Protein AF-A0A929SC24-F1 (afdb_monomer_lite)

Radius of gyration: 31.96 Å; chains: 1; bounding box: 78×57×99 Å

Sequence (436 aa):
MQEVKKLTKKQKIQLFLYQVGQRLKEKWKLLKSKLLNFLDSHHGLFIIILIICCLESYILSSQNIFISQDHFYTLSLTLASIIGAAITIIFSFSTFVLQSTSELFSTQYLNKFLNNPKEKGVFFLLVLYLIISFSLPICSPYSDLNGREDIFNTFFRVFENQNSTLFLNSILPLLVLSFILLHSFGLIYILYKDMRMRMNPETTLKIIKDDAMKQLSIIHKKIRKTSNAQTRIFQYDSEQQKKLLEVQYKNSPKRNSEVLSNVKYLYEIGLRLLSKNEITSFNVVLNHIVEIYLKHLELRNSFFIKEPIDIFGTTTVDDQNFSTTIFEYLQSISDRLILEQRKENLLYLFKIYQNIIVYTSKIKYIEMTENHLDDHNPLLNLAVAYYSNFINKIIASTDDDLIQESIQSTLKISNFLLQKTNEHLLYKNIIKILDQ

Foldseek 3Di:
DDDDPDDDPVRVVVVVVVVVVVVVVVVVVVVVVVVVVLCLDLNVLLVVLVVVLVVVQVVCVVVLDFDDLVRLLVLLVVLLVVLVVLLVVLVVLLVVLLVLVPLQFPPVVSVVVVPDVLLVVLSVLSVVLSCCSNVVSVLQPPPPPPDDPPPNCVPPVVPDDPCSVVCRSDCVSVSVSSSSNSSSVSSSVSSVVVSVLCSDLLSVLVVLLVVLLVLLVVLLVVLVVVLVVVCVVPVPPPLVSLVSSVVSLLVPVVSLVVSVVSLVRLLSSLVSCVVVVVLVSNLSSLVSLLVSVLSNLVSCFANFAQDPQDPPRDRPRDNVCSLVSSLVSLLVVLVVCLVVVVQVNLLSSLVSLLVQLLSLLPGDYDYNDPPPPDPDRNSNVVSLVSLLVSLVVQVVSPDPVSVVSSLVSLVVSLVVCVVRDPPVPSNVSSVVSVVD

Secondary structure (DSSP, 8-state):
-----PPPHHHHHHHHHHHHHHHHHHHHHHHHHHHHHHHTSHHHHHHHHHHHHHHHHHHHHHHT----HHHHHHHHHHHHHHHHHHHHHHHHHHHHHHHHHHHHS-HHHHHHHHT-HHHHHHHHHHHHHHHHHHHHHHTSTT---TT--TTTTTT-TTS-TTSHHHHHTSSHHHHHHHHHHHHHHHHHHHHHHHHHHHHSHHHHHHHHHHHHHHHHHHHHHHHHHHHHHHHTTSTT-HHHHHHHHHHHHHT-HHHHHHHHHHHHHHHHHHHHHHHTT-HHHHHHHHHHHHHHHHHHHHHHTT-EEE----TTS----SSTTHHHHHHHHHHHHHHHHHHTT-HHHHHHHHHHHHHHHHHHTT--EEE-SSS------HHHHHHHHHHHHHHHHHHTTT-HHHHHHHHHHHHHHHHHHHTT---HHHHHHHHHHHT-

Structure (mmCIF, N/CA/C/O backbone):
data_AF-A0A929SC24-F1
#
_entry.id   AF-A0A929SC24-F1
#
loop_
_atom_site.group_PDB
_atom_site.id
_atom_site.type_symbol
_atom_site.label_atom_id
_atom_site.label_alt_id
_atom_site.label_comp_id
_atom_site.label_asym_id
_atom_site.label_entity_id
_atom_site.label_seq_id
_atom_site.pdbx_PDB_ins_code
_atom_site.Cartn_x
_atom_site.Cartn_y
_atom_site.Cartn_z
_atom_site.occupancy
_atom_site.B_iso_or_equiv
_atom_site.auth_seq_id
_atom_site.auth_comp_id
_atom_site.auth_asym_id
_atom_site.auth_atom_id
_atom_site.pdbx_PDB_model_num
ATOM 1 N N . MET A 1 1 ? 6.745 23.976 43.676 1.00 37.94 1 MET A N 1
ATOM 2 C CA . MET A 1 1 ? 7.105 24.953 42.626 1.00 37.94 1 MET A CA 1
ATOM 3 C C . MET A 1 1 ? 8.622 24.878 42.452 1.00 37.94 1 MET A C 1
ATOM 5 O O . MET A 1 1 ? 9.336 25.351 43.320 1.00 37.94 1 MET A O 1
ATOM 9 N N . GLN A 1 2 ? 9.123 24.129 41.462 1.00 35.44 2 GLN A N 1
ATOM 10 C CA . GLN A 1 2 ? 10.570 23.930 41.269 1.00 35.44 2 GLN A CA 1
ATOM 11 C C . GLN A 1 2 ? 11.163 25.119 40.502 1.00 35.44 2 GLN A C 1
ATOM 13 O O . GLN A 1 2 ? 10.713 25.429 39.399 1.00 35.44 2 GLN A O 1
ATOM 18 N N . GLU A 1 3 ? 12.158 25.785 41.089 1.00 40.00 3 GLU A N 1
ATOM 19 C CA . GLU A 1 3 ? 12.894 26.878 40.452 1.00 40.00 3 GLU A CA 1
ATOM 20 C C . GLU A 1 3 ? 13.643 26.384 39.209 1.00 40.00 3 GLU A C 1
ATOM 22 O O . GLU A 1 3 ? 14.540 25.539 39.270 1.00 40.00 3 GLU A O 1
ATOM 27 N N . VAL A 1 4 ? 13.295 26.946 38.053 1.00 45.09 4 VAL A N 1
ATOM 28 C CA . VAL A 1 4 ? 14.004 26.701 36.798 1.00 45.09 4 VAL A CA 1
ATOM 29 C C . VAL A 1 4 ? 15.366 27.400 36.868 1.00 45.09 4 VAL A C 1
ATOM 31 O O . VAL A 1 4 ? 15.464 28.615 36.689 1.00 45.09 4 VAL A O 1
ATOM 34 N N . LYS A 1 5 ? 16.437 26.634 37.122 1.00 53.81 5 LYS A N 1
ATOM 35 C CA . LYS A 1 5 ? 17.828 27.120 37.070 1.00 53.81 5 LYS A CA 1
ATOM 36 C C . LYS A 1 5 ? 18.104 27.802 35.722 1.00 53.81 5 LYS A C 1
ATOM 38 O O . LYS A 1 5 ? 18.107 27.158 34.672 1.00 53.81 5 LYS A O 1
ATOM 43 N N . LYS A 1 6 ? 18.368 29.114 35.741 1.00 60.31 6 LYS A N 1
ATOM 44 C CA . LYS A 1 6 ? 18.751 29.891 34.550 1.00 60.31 6 LYS A CA 1
ATOM 45 C C . LYS A 1 6 ? 20.124 29.431 34.038 1.00 60.31 6 LYS A C 1
ATOM 47 O O . LYS A 1 6 ? 21.126 29.547 34.734 1.00 60.31 6 LYS A O 1
ATOM 52 N N . LEU A 1 7 ? 20.164 28.944 32.796 1.00 63.56 7 LEU A N 1
ATOM 53 C CA . LEU A 1 7 ? 21.391 28.534 32.097 1.00 63.56 7 LEU A CA 1
ATOM 54 C C . LEU A 1 7 ? 22.402 29.689 31.991 1.00 63.56 7 LEU A C 1
ATOM 56 O O . LEU A 1 7 ? 22.051 30.803 31.584 1.00 63.56 7 LEU A O 1
ATOM 60 N N . THR A 1 8 ? 23.670 29.402 32.289 1.00 79.06 8 THR A N 1
ATOM 61 C CA . THR A 1 8 ? 24.786 30.358 32.161 1.00 79.06 8 THR A CA 1
ATOM 62 C C . THR A 1 8 ? 25.074 30.707 30.693 1.00 79.06 8 THR A C 1
ATOM 64 O O . THR A 1 8 ? 24.758 29.947 29.775 1.00 79.06 8 THR A O 1
ATOM 67 N N . LYS A 1 9 ? 25.711 31.862 30.436 1.00 74.75 9 LYS A N 1
ATOM 68 C CA . LYS A 1 9 ? 26.024 32.348 29.072 1.00 74.75 9 LYS A CA 1
ATOM 69 C C . LYS A 1 9 ? 26.833 31.326 28.252 1.00 74.75 9 LYS A C 1
ATOM 71 O O . LYS A 1 9 ? 26.553 31.132 27.073 1.00 74.75 9 LYS A O 1
ATOM 76 N N . LYS A 1 10 ? 27.763 30.608 28.896 1.00 78.56 10 LYS A N 1
ATOM 77 C CA . LYS A 1 10 ? 28.567 29.534 28.284 1.00 78.56 10 LYS A CA 1
ATOM 78 C C . LYS A 1 10 ? 27.710 28.328 27.875 1.00 78.56 10 LYS A C 1
ATOM 80 O O . LYS A 1 10 ? 27.843 27.843 26.755 1.00 78.56 10 LYS A O 1
ATOM 85 N N . GLN A 1 11 ? 26.776 27.906 28.732 1.00 71.94 11 GLN A N 1
ATOM 86 C CA . GLN A 1 11 ? 25.838 26.818 28.428 1.00 71.94 11 GLN A CA 1
ATOM 87 C C . GLN A 1 11 ? 24.876 27.189 27.292 1.00 71.94 11 GLN A C 1
ATOM 89 O O . GLN A 1 11 ? 24.598 26.352 26.440 1.00 71.94 11 GLN A O 1
ATOM 94 N N . LYS A 1 12 ? 24.420 28.449 27.220 1.00 72.25 12 LYS A N 1
ATOM 95 C CA . LYS A 1 12 ? 23.582 28.938 26.108 1.00 72.25 12 LYS A CA 1
ATOM 96 C C . LYS A 1 12 ? 24.307 28.882 24.761 1.00 72.25 12 LYS A C 1
ATOM 98 O O . LYS A 1 12 ? 23.711 28.458 23.776 1.00 72.25 12 LYS A O 1
ATOM 103 N N . ILE A 1 13 ? 25.587 29.263 24.720 1.00 77.44 13 ILE A N 1
ATOM 104 C CA . ILE A 1 13 ? 26.407 29.201 23.497 1.00 77.44 13 ILE A CA 1
ATOM 105 C C . ILE A 1 13 ? 26.636 27.746 23.066 1.00 77.44 13 ILE A C 1
ATOM 107 O O . ILE A 1 13 ? 26.502 27.434 21.885 1.00 77.44 13 ILE A O 1
ATOM 111 N N . GLN A 1 14 ? 26.910 26.836 24.006 1.00 75.88 14 GLN A N 1
ATOM 112 C CA . GLN A 1 14 ? 27.053 25.407 23.700 1.00 75.88 14 GLN A CA 1
ATOM 113 C C . GLN A 1 14 ? 25.749 24.788 23.178 1.00 75.88 14 GLN A C 1
ATOM 115 O O . GLN A 1 14 ? 25.778 24.062 22.187 1.00 75.88 14 GLN A O 1
ATOM 120 N N . LEU A 1 15 ? 24.604 25.122 23.782 1.00 70.50 15 LEU A N 1
ATOM 121 C CA . LEU A 1 15 ? 23.284 24.702 23.297 1.00 70.50 15 LEU A CA 1
ATOM 122 C C . LEU A 1 15 ? 22.998 25.236 21.890 1.00 70.50 15 LEU A C 1
ATOM 124 O O . LEU A 1 15 ? 22.500 24.494 21.047 1.00 70.50 15 LEU A O 1
ATOM 128 N N . PHE A 1 16 ? 23.356 26.492 21.615 1.00 77.62 16 PHE A N 1
ATOM 129 C CA . PHE A 1 16 ? 23.200 27.091 20.293 1.00 77.62 16 PHE A CA 1
ATOM 130 C C . PHE A 1 16 ? 24.064 26.384 19.238 1.00 77.62 16 PHE A C 1
ATOM 132 O O . PHE A 1 16 ? 23.549 25.990 18.194 1.00 77.62 16 PHE A O 1
ATOM 139 N N . LEU A 1 17 ? 25.349 26.147 19.522 1.00 75.50 17 LEU A N 1
ATOM 140 C CA . LEU A 1 17 ? 26.247 25.415 18.619 1.00 75.50 17 LEU A CA 1
ATOM 141 C C . LEU A 1 17 ? 25.778 23.974 18.387 1.00 75.50 17 LEU A C 1
ATOM 143 O O . LEU A 1 17 ? 25.807 23.495 17.255 1.00 75.50 17 LEU A O 1
ATOM 147 N N . TYR A 1 18 ? 25.280 23.304 19.428 1.00 78.19 18 TYR A N 1
ATOM 148 C CA . TYR A 1 18 ? 24.707 21.965 19.317 1.00 78.19 18 TYR A CA 1
ATOM 149 C C . TYR A 1 18 ? 23.450 21.946 18.433 1.00 78.19 18 TYR A C 1
ATOM 151 O O . TYR A 1 18 ? 23.338 21.111 17.537 1.00 78.19 18 TYR A O 1
ATOM 159 N N . GLN A 1 19 ? 22.534 22.902 18.618 1.00 72.06 19 GLN A N 1
ATOM 160 C CA . GLN A 1 19 ? 21.334 23.042 17.784 1.00 72.06 19 GLN A CA 1
ATOM 161 C C . GLN A 1 19 ? 21.676 23.371 16.324 1.00 72.06 19 GLN A C 1
ATOM 163 O O . GLN A 1 19 ? 21.049 22.832 15.411 1.00 72.06 19 GLN A O 1
ATOM 168 N N . VAL A 1 20 ? 22.679 24.220 16.080 1.00 78.81 20 VAL A N 1
ATOM 169 C CA . VAL A 1 20 ? 23.170 24.522 14.726 1.00 78.81 20 VAL A CA 1
ATOM 170 C C . VAL A 1 20 ? 23.798 23.282 14.086 1.00 78.81 20 VAL A C 1
ATOM 172 O O . VAL A 1 20 ? 23.469 22.959 12.945 1.00 78.81 20 VAL A O 1
ATOM 175 N N . GLY A 1 21 ? 24.628 22.541 14.825 1.00 79.69 21 GLY A N 1
ATOM 176 C CA . GLY A 1 21 ? 25.222 21.283 14.369 1.00 79.69 21 GLY A CA 1
ATOM 177 C C . GLY A 1 21 ? 24.173 20.221 14.030 1.00 79.69 21 GLY A C 1
ATOM 178 O O . GLY A 1 21 ? 24.255 19.591 12.974 1.00 79.69 21 GLY A O 1
ATOM 179 N N . GLN A 1 22 ? 23.135 20.068 14.861 1.00 75.25 22 GLN A N 1
ATOM 180 C CA . GLN A 1 22 ? 22.016 19.170 14.564 1.00 75.25 22 GLN A CA 1
ATOM 181 C C . GLN A 1 22 ? 21.246 19.603 13.312 1.00 75.25 22 GLN A C 1
ATOM 183 O O . GLN A 1 22 ? 21.038 18.782 12.421 1.00 75.25 22 GLN A O 1
ATOM 188 N N . ARG A 1 23 ? 20.907 20.893 13.178 1.00 72.69 23 ARG A N 1
ATOM 189 C CA . ARG A 1 23 ? 20.214 21.415 11.987 1.00 72.69 23 ARG A CA 1
ATOM 190 C C . ARG A 1 23 ? 21.023 21.220 10.706 1.00 72.69 23 ARG A C 1
ATOM 192 O O . ARG A 1 23 ? 20.450 20.900 9.666 1.00 72.69 23 ARG A O 1
ATOM 199 N N . LEU A 1 24 ? 22.344 21.402 10.757 1.00 78.31 24 LEU A N 1
ATOM 200 C CA . LEU A 1 24 ? 23.227 21.141 9.618 1.00 78.31 24 LEU A CA 1
ATOM 201 C C . LEU A 1 24 ? 23.268 19.650 9.271 1.00 78.31 24 LEU A C 1
ATOM 203 O O . LEU A 1 24 ? 23.153 19.301 8.098 1.00 78.31 24 LEU A O 1
ATOM 207 N N . LYS A 1 25 ? 23.351 18.767 10.272 1.00 79.62 25 LYS A N 1
ATOM 208 C CA . LYS A 1 25 ? 23.331 17.311 10.072 1.00 79.62 25 LYS A CA 1
ATOM 209 C C . LYS A 1 25 ? 22.006 16.832 9.470 1.00 79.62 25 LYS A C 1
ATOM 211 O O . LYS A 1 25 ? 22.015 16.008 8.557 1.00 79.62 25 LYS A O 1
ATOM 216 N N . GLU A 1 26 ? 20.878 17.372 9.925 1.00 76.19 26 GLU A N 1
ATOM 217 C CA . GLU A 1 26 ? 19.550 17.085 9.369 1.00 76.19 26 GLU A CA 1
ATOM 218 C C . GLU A 1 26 ? 19.409 17.590 7.931 1.00 76.19 26 GLU A C 1
ATOM 220 O O . GLU A 1 26 ? 18.982 16.834 7.055 1.00 76.19 26 GLU A O 1
ATOM 225 N N . LYS A 1 27 ? 19.837 18.830 7.651 1.00 80.31 27 LYS A N 1
ATOM 226 C CA . LYS A 1 27 ? 19.850 19.378 6.287 1.00 80.31 27 LYS A CA 1
ATOM 227 C C . LYS A 1 27 ? 20.750 18.568 5.357 1.00 80.31 27 LYS A C 1
ATOM 229 O O . LYS A 1 27 ? 20.339 18.282 4.237 1.00 80.31 27 LYS A O 1
ATOM 234 N N . TRP A 1 28 ? 21.931 18.154 5.815 1.00 80.69 28 TRP A N 1
ATOM 235 C CA . TRP A 1 28 ? 22.836 17.304 5.040 1.00 80.69 28 TRP A CA 1
ATOM 236 C C . TRP A 1 28 ? 22.228 15.929 4.761 1.00 80.69 28 TRP A C 1
ATOM 238 O O . TRP A 1 28 ? 22.275 15.457 3.630 1.00 80.69 28 TRP A O 1
ATOM 248 N N . LYS A 1 29 ? 21.584 15.304 5.756 1.00 78.56 29 LYS A N 1
ATOM 249 C CA . LYS A 1 29 ? 20.873 14.030 5.574 1.00 78.56 29 LYS A CA 1
ATOM 250 C C . LYS A 1 29 ? 19.746 14.162 4.544 1.00 78.56 29 LYS A C 1
ATOM 252 O O . LYS A 1 29 ? 19.617 13.300 3.677 1.00 78.56 29 LYS A O 1
ATOM 257 N N . LEU A 1 30 ? 18.979 15.253 4.600 1.00 77.44 30 LEU A N 1
ATOM 258 C CA . LEU A 1 30 ? 17.927 15.560 3.628 1.00 77.44 30 LEU A CA 1
ATOM 259 C C . LEU A 1 30 ? 18.500 15.778 2.219 1.00 77.44 30 LEU A C 1
ATOM 261 O O . LEU A 1 30 ? 17.946 15.282 1.242 1.00 77.44 30 LEU A O 1
ATOM 265 N N . LEU A 1 31 ? 19.612 16.505 2.105 1.00 76.88 31 LEU A N 1
ATOM 266 C CA . LEU A 1 31 ? 20.243 16.823 0.826 1.00 76.88 31 LEU A CA 1
ATOM 267 C C . LEU A 1 31 ? 20.888 15.583 0.196 1.00 76.88 31 LEU A C 1
ATOM 269 O O . LEU A 1 31 ? 20.645 15.307 -0.975 1.00 76.88 31 LEU A O 1
ATOM 273 N N . LYS A 1 32 ? 21.591 14.767 0.992 1.00 78.38 32 LYS A N 1
ATOM 274 C CA . LYS A 1 32 ? 22.115 13.455 0.584 1.00 78.38 32 LYS A CA 1
ATOM 275 C C . LYS A 1 32 ? 20.993 12.531 0.108 1.00 78.38 32 LYS A C 1
ATOM 277 O O . LYS A 1 32 ? 21.13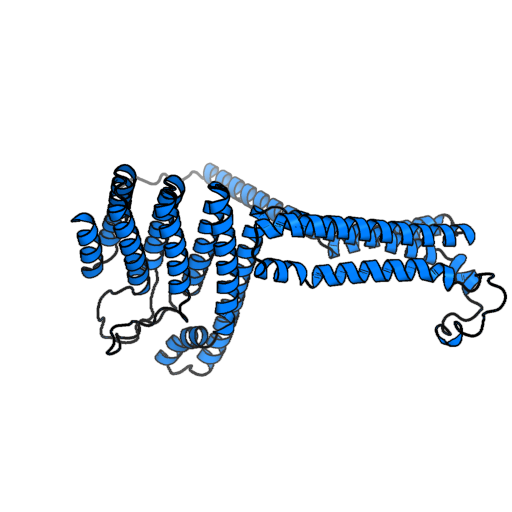0 11.896 -0.929 1.00 78.38 32 LYS A O 1
ATOM 282 N N . SER A 1 33 ? 19.877 12.486 0.837 1.00 73.06 33 SER A N 1
ATOM 283 C CA . SER A 1 33 ? 18.684 11.726 0.449 1.00 73.06 33 SER A CA 1
ATOM 284 C C . SER A 1 33 ? 18.114 12.200 -0.890 1.00 73.06 33 SER A C 1
ATOM 286 O O . SER A 1 33 ? 17.867 11.379 -1.767 1.00 73.06 33 SER A O 1
ATOM 288 N N . LYS A 1 34 ? 17.950 13.514 -1.084 1.00 73.31 34 LYS A N 1
ATOM 289 C CA . LYS A 1 34 ? 17.468 14.076 -2.354 1.00 73.31 34 LYS A CA 1
ATOM 290 C C . LYS A 1 34 ? 18.407 13.775 -3.519 1.00 73.31 34 LYS A C 1
ATOM 292 O O . LYS A 1 34 ? 17.926 13.462 -4.601 1.00 73.31 34 LYS A O 1
ATOM 297 N N . LEU A 1 35 ? 19.717 13.856 -3.296 1.00 70.19 35 LEU A N 1
ATOM 298 C CA . LEU A 1 35 ? 20.726 13.630 -4.328 1.00 70.19 35 LEU A CA 1
ATOM 299 C C . LEU A 1 35 ? 20.811 12.147 -4.716 1.00 70.19 35 LEU A C 1
ATOM 301 O O . LEU A 1 35 ? 20.815 11.838 -5.901 1.00 70.19 35 LEU A O 1
ATOM 305 N N . LEU A 1 36 ? 20.762 11.233 -3.741 1.00 70.81 36 LEU A N 1
ATOM 306 C CA . LEU A 1 36 ? 20.640 9.793 -4.001 1.00 70.81 36 LEU A CA 1
ATOM 307 C C . LEU A 1 36 ? 19.359 9.473 -4.773 1.00 70.81 36 LEU A C 1
ATOM 309 O O . LEU A 1 36 ? 19.422 8.792 -5.787 1.00 70.81 36 LEU A O 1
ATOM 313 N N . ASN A 1 37 ? 18.219 10.032 -4.358 1.00 72.94 37 ASN A N 1
ATOM 314 C CA . ASN A 1 37 ? 16.946 9.835 -5.055 1.00 72.94 37 ASN A CA 1
ATOM 315 C C . ASN A 1 37 ? 16.960 10.404 -6.482 1.00 72.94 37 ASN A C 1
ATOM 317 O O . ASN A 1 37 ? 16.281 9.875 -7.357 1.00 72.94 37 ASN A O 1
ATOM 321 N N . PHE A 1 38 ? 17.707 11.485 -6.719 1.00 71.75 38 PHE A N 1
ATOM 322 C CA . PHE A 1 38 ? 17.884 12.063 -8.047 1.00 71.75 38 PHE A CA 1
ATOM 323 C C . PHE A 1 38 ? 18.760 11.177 -8.936 1.00 71.75 38 PHE A C 1
ATOM 325 O O . PHE A 1 38 ? 18.356 10.888 -10.058 1.00 71.75 38 PHE A O 1
ATOM 332 N N . LEU A 1 39 ? 19.902 10.698 -8.433 1.00 67.44 39 LEU A N 1
ATOM 333 C CA . LEU A 1 39 ? 20.771 9.754 -9.150 1.00 67.44 39 LEU A CA 1
ATOM 334 C C . LEU A 1 39 ? 20.053 8.433 -9.455 1.00 67.44 39 LEU A C 1
ATOM 336 O O . LEU A 1 39 ? 20.226 7.870 -10.528 1.00 67.44 39 LEU A O 1
ATOM 340 N N . ASP A 1 40 ? 19.190 7.990 -8.543 1.00 64.44 40 ASP A N 1
ATOM 341 C CA . ASP A 1 40 ? 18.332 6.815 -8.706 1.00 64.44 40 ASP A CA 1
ATOM 342 C C . ASP A 1 40 ? 17.116 7.047 -9.622 1.00 64.44 40 ASP A C 1
ATOM 344 O O . ASP A 1 40 ? 16.353 6.112 -9.885 1.00 64.44 40 ASP A O 1
ATOM 348 N N . SER A 1 41 ? 16.887 8.282 -10.077 1.00 75.88 41 SER A N 1
ATOM 349 C CA . SER A 1 41 ? 15.772 8.617 -10.960 1.00 75.88 41 SER A CA 1
ATOM 350 C C . SER A 1 41 ? 16.146 8.438 -12.430 1.00 75.88 41 SER A C 1
ATOM 352 O O . SER A 1 41 ? 17.304 8.576 -12.819 1.00 75.88 41 SER A O 1
ATOM 354 N N . HIS A 1 42 ? 15.136 8.216 -13.275 1.00 75.50 42 HIS A N 1
ATOM 355 C CA . HIS A 1 42 ? 15.320 8.138 -14.726 1.00 75.50 42 HIS A CA 1
ATOM 356 C C . HIS A 1 42 ? 16.028 9.378 -15.299 1.00 75.50 42 HIS A C 1
ATOM 358 O O . HIS A 1 42 ? 16.919 9.248 -16.129 1.00 75.50 42 HIS A O 1
ATOM 364 N N . HIS A 1 43 ? 15.694 10.574 -14.800 1.00 76.25 43 HIS A N 1
ATOM 365 C CA . HIS A 1 43 ? 16.330 11.820 -15.232 1.00 76.25 43 HIS A CA 1
ATOM 366 C C . HIS A 1 43 ? 17.800 11.915 -14.806 1.00 76.25 43 HIS A C 1
ATOM 368 O O . HIS A 1 43 ? 18.621 12.396 -15.581 1.00 76.25 43 HIS A O 1
ATOM 374 N N . GLY A 1 44 ? 18.142 11.440 -13.604 1.00 79.50 44 GLY A N 1
ATOM 375 C CA . GLY A 1 44 ? 19.531 11.394 -13.145 1.00 79.50 44 GLY A CA 1
ATOM 376 C C . GLY A 1 44 ? 20.377 10.451 -13.994 1.00 79.50 44 GLY A C 1
ATOM 377 O O . GLY A 1 44 ? 21.440 10.848 -14.465 1.00 79.50 44 GLY A O 1
ATOM 378 N N . LEU A 1 45 ? 19.867 9.245 -14.265 1.00 81.00 45 LEU A N 1
ATOM 379 C CA . LEU A 1 45 ? 20.517 8.287 -15.162 1.00 81.00 45 LEU A CA 1
ATOM 380 C C . LEU A 1 45 ? 20.686 8.856 -16.574 1.00 81.00 45 LEU A C 1
ATOM 382 O O . LEU A 1 45 ? 21.772 8.764 -17.134 1.00 81.00 45 LEU A O 1
ATOM 386 N N . PHE A 1 46 ? 19.658 9.508 -17.119 1.00 82.75 46 PHE A N 1
ATOM 387 C CA . PHE A 1 46 ? 19.729 10.138 -18.437 1.00 82.75 46 PHE A CA 1
ATOM 388 C C . PHE A 1 46 ? 20.827 11.208 -18.518 1.00 82.75 46 PHE A C 1
ATOM 390 O O . PHE A 1 46 ? 21.589 11.226 -19.477 1.00 82.75 46 PHE A O 1
ATOM 397 N N . ILE A 1 47 ? 20.959 12.063 -17.496 1.00 83.56 47 ILE A N 1
ATOM 398 C CA . ILE A 1 47 ? 22.016 13.087 -17.442 1.00 83.56 47 ILE A CA 1
ATOM 399 C C . ILE A 1 47 ? 23.405 12.446 -17.378 1.00 83.56 47 ILE A C 1
ATOM 401 O O . ILE A 1 47 ? 24.312 12.899 -18.071 1.00 83.56 47 ILE A O 1
ATOM 405 N N . ILE A 1 48 ? 23.577 11.387 -16.581 1.00 85.56 48 ILE A N 1
ATOM 406 C CA . ILE A 1 48 ? 24.848 10.652 -16.500 1.00 85.56 48 ILE A CA 1
ATOM 407 C C . ILE A 1 48 ? 25.209 10.061 -17.864 1.00 85.56 48 ILE A C 1
ATOM 409 O O . ILE A 1 48 ? 26.344 10.213 -18.306 1.00 85.56 48 ILE A O 1
ATOM 413 N N . ILE A 1 49 ? 24.244 9.441 -18.549 1.00 87.56 49 ILE A N 1
ATOM 414 C CA . ILE A 1 49 ? 24.440 8.892 -19.896 1.00 87.56 49 ILE A CA 1
ATOM 415 C C . ILE A 1 49 ? 24.855 10.000 -20.865 1.00 87.56 49 ILE A C 1
ATOM 417 O O . ILE A 1 49 ? 25.813 9.827 -21.606 1.00 87.56 49 ILE A O 1
ATOM 421 N N . LEU A 1 50 ? 24.201 11.162 -20.811 1.00 85.25 50 LEU A N 1
ATOM 422 C CA . LEU A 1 50 ? 24.538 12.312 -21.652 1.00 85.25 50 LEU A CA 1
ATOM 423 C C . LEU A 1 50 ? 25.973 12.798 -21.414 1.00 85.25 50 LEU A C 1
ATOM 425 O O . LEU A 1 50 ? 26.698 13.046 -22.371 1.00 85.25 50 LEU A O 1
ATOM 429 N N . ILE A 1 51 ? 26.409 12.874 -20.152 1.00 86.94 51 ILE A N 1
ATOM 430 C CA . ILE A 1 51 ? 27.791 13.231 -19.794 1.00 86.94 51 ILE A CA 1
ATOM 431 C C . ILE A 1 51 ? 28.780 12.201 -20.351 1.00 86.94 51 ILE A C 1
ATOM 433 O O . ILE A 1 51 ? 29.806 12.592 -20.907 1.00 86.94 51 ILE A O 1
ATOM 437 N N . ILE A 1 52 ? 28.472 10.904 -20.235 1.00 88.50 52 ILE A N 1
ATOM 438 C CA . ILE A 1 52 ? 29.306 9.828 -20.788 1.00 88.50 52 ILE A CA 1
ATOM 439 C C . ILE A 1 52 ? 29.391 9.956 -22.312 1.00 88.50 52 ILE A C 1
ATOM 441 O O . ILE A 1 52 ? 30.496 9.967 -22.840 1.00 88.50 52 ILE A O 1
ATOM 445 N N . CYS A 1 53 ? 28.269 10.151 -23.011 1.00 86.31 53 CYS A N 1
ATOM 446 C CA . CYS A 1 53 ? 28.260 10.346 -24.462 1.00 86.31 53 CYS A CA 1
ATOM 447 C C . CYS A 1 53 ? 29.019 11.617 -24.887 1.00 86.31 53 CYS A C 1
ATOM 449 O O . CYS A 1 53 ? 29.701 11.609 -25.907 1.00 86.31 53 CYS A O 1
ATOM 451 N N . CYS A 1 54 ? 28.955 12.710 -24.115 1.00 85.19 54 CYS A N 1
ATOM 452 C CA . CYS A 1 54 ? 29.748 13.914 -24.387 1.00 85.19 54 CYS A CA 1
ATOM 453 C C . CYS A 1 54 ? 31.256 13.666 -24.220 1.00 85.19 54 CYS A C 1
ATOM 455 O O . CYS A 1 54 ? 32.045 14.117 -25.049 1.00 85.19 54 CYS A O 1
ATOM 457 N N . LEU A 1 55 ? 31.660 12.945 -23.169 1.00 87.62 55 LEU A N 1
ATOM 458 C CA . LEU A 1 55 ? 33.056 12.552 -22.952 1.00 87.62 55 LEU A CA 1
ATOM 459 C C . LEU A 1 55 ? 33.548 11.615 -24.056 1.00 87.62 55 LEU A C 1
ATOM 461 O O . LEU A 1 55 ? 34.635 11.810 -24.593 1.00 87.62 55 LEU A O 1
ATOM 465 N N . GLU A 1 56 ? 32.731 10.634 -24.426 1.00 85.94 56 GLU A N 1
ATOM 466 C CA . GLU A 1 56 ? 33.009 9.704 -25.514 1.00 85.94 56 GLU A CA 1
ATOM 467 C C . GLU A 1 56 ? 33.161 10.451 -26.845 1.00 85.94 56 GLU A C 1
ATOM 469 O O . GLU A 1 56 ? 34.144 10.250 -27.551 1.00 85.94 56 GLU A O 1
ATOM 474 N N . SER A 1 57 ? 32.272 11.407 -27.137 1.00 83.44 57 SER A N 1
ATOM 475 C CA . SER A 1 57 ? 32.372 12.265 -28.322 1.00 83.44 57 SER A CA 1
ATOM 476 C C . SER A 1 57 ? 33.677 13.056 -28.350 1.00 83.44 57 SER A C 1
ATOM 478 O O . SER A 1 57 ? 34.282 13.187 -29.413 1.00 83.44 57 SER A O 1
ATOM 480 N N . TYR A 1 58 ? 34.114 13.589 -27.205 1.00 83.38 58 TYR A N 1
ATOM 481 C CA . TYR A 1 58 ? 35.377 14.317 -27.102 1.00 83.38 58 TYR A CA 1
ATOM 482 C C . TYR A 1 58 ? 36.580 13.399 -27.366 1.00 83.38 58 TYR A C 1
ATOM 484 O O . TYR A 1 58 ? 37.464 13.753 -28.144 1.00 83.38 58 TYR A O 1
ATOM 492 N N . ILE A 1 59 ? 36.592 12.199 -26.775 1.00 84.44 59 ILE A N 1
ATOM 493 C CA . ILE A 1 59 ? 37.673 11.216 -26.943 1.00 84.44 59 ILE A CA 1
ATOM 494 C C . ILE A 1 59 ? 37.750 10.745 -28.397 1.00 84.44 59 ILE A C 1
ATOM 496 O O . ILE A 1 59 ? 38.815 10.833 -29.010 1.00 84.44 59 ILE A O 1
ATOM 500 N N . LEU A 1 60 ? 36.626 10.312 -28.971 1.00 81.38 60 LEU A N 1
ATOM 501 C CA . LEU A 1 60 ? 36.555 9.828 -30.351 1.00 81.38 60 LEU A CA 1
ATOM 502 C C . LEU A 1 60 ? 36.963 10.913 -31.352 1.00 81.38 60 LEU A C 1
ATOM 504 O O . LEU A 1 60 ? 37.692 10.624 -32.299 1.00 81.38 60 LEU A O 1
ATOM 508 N N . SER A 1 61 ? 36.566 12.167 -31.103 1.00 77.69 61 SER A N 1
ATOM 509 C CA . SER A 1 61 ? 36.968 13.307 -31.934 1.00 77.69 61 SER A CA 1
ATOM 510 C C . SER A 1 61 ? 38.445 13.641 -31.799 1.00 77.69 61 SER A C 1
ATOM 512 O O . SER A 1 61 ? 39.061 14.014 -32.790 1.00 77.69 61 SER A O 1
ATOM 514 N N . SER A 1 62 ? 39.023 13.511 -30.604 1.00 79.00 62 SER A N 1
ATOM 515 C CA . SER A 1 62 ? 40.451 13.763 -30.393 1.00 79.00 62 SER A CA 1
ATOM 516 C C . SER A 1 62 ? 41.344 12.711 -31.058 1.00 79.00 62 SER A C 1
ATOM 518 O O . SER A 1 62 ? 42.468 13.014 -31.448 1.00 79.00 62 SER A O 1
ATOM 520 N N . GLN A 1 63 ? 40.838 11.481 -31.199 1.00 81.00 63 GLN A N 1
ATOM 521 C CA . GLN A 1 63 ? 41.579 10.337 -31.730 1.00 81.00 63 GLN A CA 1
ATOM 522 C C . GLN A 1 63 ? 41.242 10.020 -33.196 1.00 81.00 63 GLN A C 1
ATOM 524 O O . GLN A 1 63 ? 41.850 9.112 -33.756 1.00 81.00 63 GLN A O 1
ATOM 529 N N . ASN A 1 64 ? 40.307 10.752 -33.824 1.00 74.19 64 ASN A N 1
ATOM 530 C CA . ASN A 1 64 ? 39.798 10.482 -35.178 1.00 74.19 64 ASN A CA 1
ATOM 531 C C . ASN A 1 64 ? 39.423 9.002 -35.381 1.00 74.19 64 ASN A C 1
ATOM 533 O O . ASN A 1 64 ? 39.769 8.384 -36.388 1.00 74.19 64 ASN A O 1
ATOM 537 N N . ILE A 1 65 ? 38.752 8.415 -34.387 1.00 72.56 65 ILE A N 1
ATOM 538 C CA . ILE A 1 65 ? 38.317 7.019 -34.450 1.00 72.56 65 ILE A CA 1
ATOM 539 C C . ILE A 1 65 ? 37.019 6.952 -35.247 1.00 72.56 65 ILE A C 1
ATOM 541 O O . ILE A 1 65 ? 36.004 7.526 -34.850 1.00 72.56 65 ILE A O 1
ATOM 545 N N . PHE A 1 66 ? 37.054 6.195 -36.340 1.00 73.00 66 PHE A N 1
ATOM 546 C CA . PHE A 1 66 ? 35.897 5.893 -37.177 1.00 73.00 66 PHE A CA 1
ATOM 547 C C . PHE A 1 66 ? 35.629 4.391 -37.169 1.00 73.00 66 PHE A C 1
ATOM 549 O O . PHE A 1 66 ? 36.544 3.582 -36.996 1.00 73.00 66 PHE A O 1
ATOM 556 N N . ILE A 1 67 ? 34.363 4.017 -37.335 1.00 70.25 67 ILE A N 1
ATOM 557 C CA . ILE A 1 67 ? 33.955 2.616 -37.334 1.00 70.25 67 ILE A CA 1
ATOM 558 C C . ILE A 1 67 ? 33.951 2.077 -38.764 1.00 70.25 67 ILE A C 1
ATOM 560 O O . ILE A 1 67 ? 33.360 2.673 -39.663 1.00 70.25 67 ILE A O 1
ATOM 564 N N . SER A 1 68 ? 34.609 0.938 -38.981 1.00 72.06 68 SER A N 1
ATOM 565 C CA . SER A 1 68 ? 34.487 0.228 -40.252 1.00 72.06 68 SER A CA 1
ATOM 566 C C . SER A 1 68 ? 33.078 -0.341 -40.398 1.00 72.06 68 SER A C 1
ATOM 568 O O . SER A 1 68 ? 32.393 -0.638 -39.414 1.00 72.06 68 SER A O 1
ATOM 570 N N . GLN A 1 69 ? 32.650 -0.519 -41.643 1.00 68.12 69 GLN A N 1
ATOM 571 C CA . GLN A 1 69 ? 31.314 -0.998 -41.958 1.00 68.12 69 GLN A CA 1
ATOM 572 C C . GLN A 1 69 ? 31.005 -2.323 -41.245 1.00 68.12 69 GLN A C 1
ATOM 574 O O . GLN A 1 69 ? 30.081 -2.378 -40.438 1.00 68.12 69 GLN A O 1
ATOM 579 N N . ASP A 1 70 ? 31.819 -3.359 -41.445 1.00 70.75 70 ASP A N 1
ATOM 580 C CA . ASP A 1 70 ? 31.596 -4.687 -40.854 1.00 70.75 70 ASP A CA 1
ATOM 581 C C . ASP A 1 70 ? 31.470 -4.645 -39.325 1.00 70.75 70 ASP A C 1
ATOM 583 O O . ASP A 1 70 ? 30.671 -5.373 -38.726 1.00 70.75 70 ASP A O 1
ATOM 587 N N . HIS A 1 71 ? 32.224 -3.753 -38.678 1.00 79.31 71 HIS A N 1
ATOM 588 C CA . HIS A 1 71 ? 32.175 -3.581 -37.230 1.00 79.31 71 HIS A CA 1
ATOM 589 C C . HIS A 1 71 ? 30.888 -2.877 -36.794 1.00 79.31 71 HIS A C 1
ATOM 591 O O . HIS A 1 71 ? 30.315 -3.263 -35.778 1.00 79.31 71 HIS A O 1
ATOM 597 N N . PHE A 1 72 ? 30.381 -1.913 -37.569 1.00 77.81 72 PHE A N 1
ATOM 598 C CA . PHE A 1 72 ? 29.087 -1.273 -37.317 1.00 77.81 72 PHE A CA 1
ATOM 599 C C . PHE A 1 72 ? 27.925 -2.269 -37.422 1.00 77.81 72 PHE A C 1
ATOM 601 O O . PHE A 1 72 ? 27.097 -2.334 -36.512 1.00 77.81 72 PHE A O 1
ATOM 608 N N . TYR A 1 73 ? 27.893 -3.094 -38.476 1.00 78.69 73 TYR A N 1
ATOM 609 C CA . TYR A 1 73 ? 26.877 -4.144 -38.635 1.00 78.69 73 TYR A CA 1
ATOM 610 C C . TYR A 1 73 ? 26.913 -5.132 -37.466 1.00 78.69 73 TYR A C 1
ATOM 612 O O . TYR A 1 73 ? 25.884 -5.405 -36.841 1.00 78.69 73 TYR A O 1
ATOM 620 N N . THR A 1 74 ? 28.110 -5.617 -37.129 1.00 82.94 74 THR A N 1
ATOM 621 C CA . THR A 1 74 ? 28.307 -6.571 -36.033 1.00 82.94 74 THR A CA 1
ATOM 622 C C . THR A 1 74 ? 27.888 -5.970 -34.693 1.00 82.94 74 THR A C 1
ATOM 624 O O . THR A 1 74 ? 27.150 -6.608 -33.941 1.00 82.94 74 THR A O 1
ATOM 627 N N . LEU A 1 75 ? 28.291 -4.730 -34.395 1.00 84.00 75 LEU A N 1
ATOM 628 C CA . LEU A 1 75 ? 27.929 -4.043 -33.154 1.00 84.00 75 LEU A CA 1
ATOM 629 C C . LEU A 1 75 ? 26.426 -3.789 -33.060 1.00 84.00 75 LEU A C 1
ATOM 631 O O . LEU A 1 75 ? 25.844 -4.067 -32.016 1.00 84.00 75 LEU A O 1
ATOM 635 N N . SER A 1 76 ? 25.778 -3.336 -34.134 1.00 82.81 76 SER A N 1
ATOM 636 C CA . SER A 1 76 ? 24.338 -3.060 -34.131 1.00 82.81 76 SER A CA 1
ATOM 637 C C . SER A 1 76 ? 23.500 -4.331 -33.937 1.00 82.81 76 SER A C 1
ATOM 639 O O . SER A 1 76 ? 22.566 -4.342 -33.133 1.00 82.81 76 SER A O 1
ATOM 641 N N . LEU A 1 77 ? 23.868 -5.436 -34.597 1.00 84.75 77 LEU A N 1
ATOM 642 C CA . LEU A 1 77 ? 23.206 -6.735 -34.414 1.00 84.75 77 LEU A CA 1
ATOM 643 C C . LEU A 1 77 ? 23.473 -7.336 -33.029 1.00 84.75 77 LEU A C 1
ATOM 645 O O . LEU A 1 77 ? 22.565 -7.896 -32.407 1.00 84.75 77 LEU A O 1
ATOM 649 N N . THR A 1 78 ? 24.694 -7.186 -32.514 1.00 88.12 78 THR A N 1
ATOM 650 C CA . THR A 1 78 ? 25.037 -7.606 -31.148 1.00 88.12 78 THR A CA 1
ATOM 651 C C . THR A 1 78 ? 24.220 -6.815 -30.130 1.00 88.12 78 THR A C 1
ATOM 653 O O . THR A 1 78 ? 23.656 -7.394 -29.206 1.00 88.12 78 THR A O 1
ATOM 656 N N . LEU A 1 79 ? 24.071 -5.506 -30.332 1.00 88.00 79 LEU A N 1
ATOM 657 C CA . LEU A 1 79 ? 23.275 -4.628 -29.481 1.00 88.00 79 LEU A CA 1
ATOM 658 C C . LEU A 1 79 ? 21.788 -5.003 -29.500 1.00 88.00 79 LEU A C 1
ATOM 660 O O . LEU A 1 79 ? 21.177 -5.139 -28.441 1.00 88.00 79 LEU A O 1
ATOM 664 N N . ALA A 1 80 ? 21.222 -5.258 -30.684 1.00 88.31 80 ALA A N 1
ATOM 665 C CA . ALA A 1 80 ? 19.858 -5.768 -30.819 1.00 88.31 80 ALA A CA 1
ATOM 666 C C . ALA A 1 80 ? 19.678 -7.103 -30.073 1.00 88.31 80 ALA A C 1
ATOM 668 O O . ALA A 1 80 ? 18.689 -7.286 -29.361 1.00 88.31 80 ALA A O 1
ATOM 669 N N . SER A 1 81 ? 20.663 -8.001 -30.172 1.00 86.62 81 SER A N 1
ATOM 670 C CA . SER A 1 81 ? 20.662 -9.297 -29.482 1.00 86.62 81 SER A CA 1
ATOM 671 C C . SER A 1 81 ? 20.733 -9.142 -27.959 1.00 86.62 81 SER A C 1
ATOM 673 O O . SER A 1 81 ? 19.975 -9.797 -27.245 1.00 86.62 81 SER A O 1
ATOM 675 N N . ILE A 1 82 ? 21.579 -8.239 -27.447 1.00 88.88 82 ILE A N 1
ATOM 676 C CA . ILE A 1 82 ? 21.685 -7.929 -26.011 1.00 88.88 82 ILE A CA 1
ATOM 677 C C . ILE A 1 82 ? 20.362 -7.365 -25.486 1.00 88.88 82 ILE A C 1
ATOM 679 O O . ILE A 1 82 ? 19.860 -7.834 -24.463 1.00 88.88 82 ILE A O 1
ATOM 683 N N . ILE A 1 83 ? 19.770 -6.395 -26.191 1.00 87.75 83 ILE A N 1
ATOM 684 C CA . ILE A 1 83 ? 18.482 -5.803 -25.805 1.00 87.75 83 ILE A CA 1
ATOM 685 C C . ILE A 1 83 ? 17.382 -6.874 -25.829 1.00 87.75 83 ILE A C 1
ATOM 687 O O . ILE A 1 83 ? 16.602 -6.966 -24.882 1.00 87.75 83 ILE A O 1
ATOM 691 N N . GLY A 1 84 ? 17.343 -7.727 -26.857 1.00 87.25 84 GLY A N 1
ATOM 692 C CA . GLY A 1 84 ? 16.366 -8.815 -26.972 1.00 87.25 84 GLY A CA 1
ATOM 693 C C . GLY A 1 84 ? 16.493 -9.857 -25.858 1.00 87.25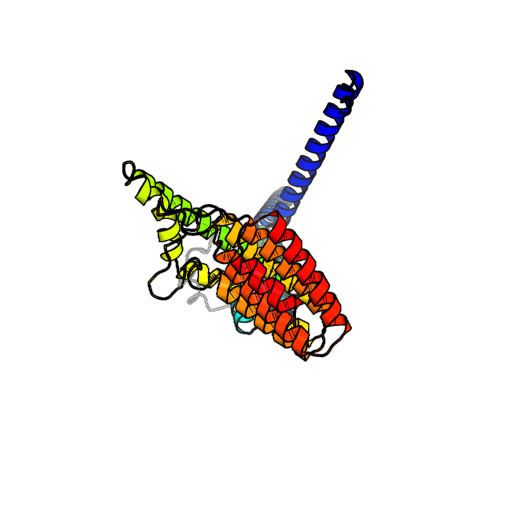 84 GLY A C 1
ATOM 694 O O . GLY A 1 84 ? 15.494 -10.242 -25.240 1.00 87.25 84 GLY A O 1
ATOM 695 N N . ALA A 1 85 ? 17.722 -10.265 -25.534 1.00 86.75 85 ALA A N 1
ATOM 696 C CA . ALA A 1 85 ? 17.998 -11.161 -24.415 1.00 86.75 85 ALA A CA 1
ATOM 697 C C . ALA A 1 85 ? 17.570 -10.535 -23.079 1.00 86.75 85 ALA A C 1
ATOM 699 O O . ALA A 1 85 ? 16.893 -11.181 -22.277 1.00 86.75 85 ALA A O 1
ATOM 700 N N . ALA A 1 86 ? 17.883 -9.256 -22.857 1.00 83.06 86 ALA A N 1
ATOM 701 C CA . ALA A 1 86 ? 17.489 -8.549 -21.644 1.00 83.06 86 ALA A CA 1
ATOM 702 C C . ALA A 1 86 ? 15.963 -8.424 -21.499 1.00 83.06 86 ALA A C 1
ATOM 704 O O . ALA A 1 86 ? 15.436 -8.667 -20.413 1.00 83.06 86 ALA A O 1
ATOM 705 N N . ILE A 1 87 ? 15.242 -8.113 -22.583 1.00 83.56 87 ILE A N 1
ATOM 706 C CA . ILE A 1 87 ? 13.770 -8.101 -22.605 1.00 83.56 87 ILE A CA 1
ATOM 707 C C . ILE A 1 87 ? 13.219 -9.473 -22.192 1.00 83.56 87 ILE A C 1
ATOM 709 O O . ILE A 1 87 ? 12.328 -9.548 -21.346 1.00 83.56 87 ILE A O 1
ATOM 713 N N . THR A 1 88 ? 13.782 -10.555 -22.733 1.00 84.44 88 THR A N 1
ATOM 714 C CA . THR A 1 88 ? 13.357 -11.931 -22.426 1.00 84.44 88 THR A CA 1
ATOM 715 C C . THR A 1 88 ? 13.569 -12.278 -20.950 1.00 84.44 88 THR A C 1
ATOM 717 O O . THR A 1 88 ? 12.680 -12.838 -20.303 1.00 84.44 88 THR A O 1
ATOM 720 N N . ILE A 1 89 ? 14.718 -11.896 -20.382 1.00 79.25 89 ILE A N 1
ATOM 721 C CA . ILE A 1 89 ? 15.028 -12.095 -18.960 1.00 79.25 89 ILE A CA 1
ATOM 722 C C . ILE A 1 89 ? 14.035 -11.323 -18.081 1.00 79.25 89 ILE A C 1
ATOM 724 O O . ILE A 1 89 ? 13.461 -11.891 -17.153 1.00 79.25 89 ILE A O 1
ATOM 728 N N . ILE A 1 90 ? 13.785 -10.047 -18.387 1.00 77.00 90 ILE A N 1
ATOM 729 C CA . ILE A 1 90 ? 12.835 -9.197 -17.651 1.00 77.00 90 ILE A CA 1
ATOM 730 C C . ILE A 1 90 ? 11.425 -9.780 -17.704 1.00 77.00 90 ILE A C 1
ATOM 732 O O . ILE A 1 90 ? 10.759 -9.846 -16.674 1.00 77.00 90 ILE A O 1
ATOM 736 N N . PHE A 1 91 ? 10.977 -10.228 -18.877 1.00 76.50 91 PHE A N 1
ATOM 737 C CA . PHE A 1 91 ? 9.667 -10.850 -19.046 1.00 76.50 91 PHE A CA 1
ATOM 738 C C . PHE A 1 91 ? 9.537 -12.145 -18.229 1.00 76.50 91 PHE A C 1
ATOM 740 O O . PHE A 1 91 ? 8.526 -12.369 -17.558 1.00 76.50 91 PHE A O 1
ATOM 747 N N . SER A 1 92 ? 10.592 -12.963 -18.214 1.00 79.44 92 SER A N 1
ATOM 748 C CA . SER A 1 92 ? 10.643 -14.191 -17.413 1.00 79.44 92 SER A CA 1
ATOM 749 C C . SER A 1 92 ? 10.574 -13.884 -15.913 1.00 79.44 92 SER A C 1
ATOM 751 O O . SER A 1 92 ? 9.773 -14.484 -15.196 1.00 79.44 92 SER A O 1
ATOM 753 N N . PHE A 1 93 ? 11.333 -12.887 -15.440 1.00 73.50 93 PHE A N 1
ATOM 754 C CA . PHE A 1 93 ? 11.237 -12.421 -14.056 1.00 73.50 93 PHE A CA 1
ATOM 755 C C . PHE A 1 93 ? 9.847 -11.878 -13.735 1.00 73.50 93 PHE A C 1
ATOM 757 O O . PHE A 1 93 ? 9.288 -12.265 -12.717 1.00 73.50 93 PHE A O 1
ATOM 764 N N . SER A 1 94 ? 9.263 -11.043 -14.597 1.00 72.00 94 SER A N 1
ATOM 765 C CA . SER A 1 94 ? 7.915 -10.493 -14.404 1.00 72.00 94 SER A CA 1
ATOM 766 C C . SER A 1 94 ? 6.873 -11.601 -14.240 1.00 72.00 94 SER A C 1
ATOM 768 O O . SER A 1 94 ? 6.048 -11.544 -13.331 1.00 72.00 94 SER A O 1
ATOM 770 N N . THR A 1 95 ? 6.978 -12.671 -15.031 1.00 73.38 95 THR A N 1
ATOM 771 C CA . THR A 1 95 ? 6.107 -13.851 -14.919 1.00 73.38 95 THR A CA 1
ATOM 772 C C . THR A 1 95 ? 6.282 -14.565 -13.574 1.00 73.38 95 THR A C 1
ATOM 774 O O . THR A 1 95 ? 5.296 -14.871 -12.907 1.00 73.38 95 THR A O 1
ATOM 777 N N . PHE A 1 96 ? 7.522 -14.762 -13.119 1.00 68.88 96 PHE A N 1
ATOM 778 C CA . PHE A 1 96 ? 7.807 -15.342 -11.801 1.00 68.88 96 PHE A CA 1
ATOM 779 C C . PHE A 1 96 ? 7.304 -14.457 -10.647 1.00 68.88 96 PHE A C 1
ATOM 781 O O . PHE A 1 96 ? 6.749 -14.947 -9.657 1.00 68.88 96 PHE A O 1
ATOM 788 N N . VAL A 1 97 ? 7.437 -13.133 -10.782 1.00 67.94 97 VAL A N 1
ATOM 789 C CA . VAL A 1 97 ? 6.861 -12.172 -9.836 1.00 67.94 97 VAL A CA 1
ATOM 790 C C . VAL A 1 97 ? 5.348 -12.310 -9.825 1.00 67.94 97 VAL A C 1
ATOM 792 O O . VAL A 1 97 ? 4.776 -12.475 -8.758 1.00 67.94 97 VAL A O 1
ATOM 795 N N . LEU A 1 98 ? 4.687 -12.304 -10.979 1.00 69.75 98 LEU A N 1
ATOM 796 C CA . LEU A 1 98 ? 3.235 -12.462 -11.081 1.00 69.75 98 LEU A CA 1
ATOM 797 C C . LEU A 1 98 ? 2.755 -13.765 -10.446 1.00 69.75 98 LEU A C 1
ATOM 799 O O . LEU A 1 98 ? 1.752 -13.759 -9.743 1.00 69.75 98 LEU A O 1
ATOM 803 N N . GLN A 1 99 ? 3.493 -14.859 -10.619 1.00 71.25 99 GLN A N 1
ATOM 804 C CA . GLN A 1 99 ? 3.149 -16.140 -10.015 1.00 71.25 99 GLN A CA 1
ATOM 805 C C . GLN A 1 99 ? 3.276 -16.101 -8.485 1.00 71.25 99 GLN A C 1
ATOM 807 O O . GLN A 1 99 ? 2.302 -16.380 -7.788 1.00 71.25 99 GLN A O 1
ATOM 812 N N . SER A 1 100 ? 4.422 -15.666 -7.956 1.00 66.88 100 SER A N 1
ATOM 813 C CA . SER A 1 100 ? 4.645 -15.563 -6.501 1.00 66.88 100 SER A CA 1
ATOM 814 C C . SER A 1 100 ? 3.724 -14.540 -5.823 1.00 66.88 100 SER A C 1
ATOM 816 O O . SER A 1 100 ? 3.248 -14.749 -4.708 1.00 66.88 100 SER A O 1
ATOM 818 N N . THR A 1 101 ? 3.411 -13.446 -6.517 1.00 67.88 101 THR A N 1
ATOM 819 C CA . THR A 1 101 ? 2.476 -12.419 -6.049 1.00 67.88 101 THR A CA 1
ATOM 820 C C . THR A 1 101 ? 1.018 -12.875 -6.173 1.00 67.88 101 THR A C 1
ATOM 822 O O . THR A 1 101 ? 0.222 -12.557 -5.299 1.00 67.88 101 THR A O 1
ATOM 825 N N . SER A 1 102 ? 0.631 -13.679 -7.165 1.00 67.69 102 SER A N 1
ATOM 826 C CA . SER A 1 102 ? -0.764 -14.138 -7.312 1.00 67.69 102 SER A CA 1
ATOM 827 C C . SER A 1 102 ? -1.290 -14.912 -6.098 1.00 67.69 102 SER A C 1
ATOM 829 O O . SER A 1 102 ? -2.469 -14.796 -5.750 1.00 67.69 102 SER A O 1
ATOM 831 N N . GLU A 1 103 ? -0.409 -15.626 -5.393 1.00 69.38 103 GLU A N 1
ATOM 832 C CA . GLU A 1 103 ? -0.758 -16.310 -4.149 1.00 69.38 103 GLU A CA 1
ATOM 833 C C . GLU A 1 103 ? -1.093 -15.324 -3.023 1.00 69.38 103 GLU A C 1
ATOM 835 O O . GLU A 1 103 ? -1.996 -15.558 -2.219 1.00 69.38 103 GLU A O 1
ATOM 840 N N . LEU A 1 104 ? -0.390 -14.193 -2.964 1.00 69.88 104 LEU A N 1
ATOM 841 C CA . LEU A 1 104 ? -0.504 -13.225 -1.875 1.00 69.88 104 LEU A CA 1
ATOM 842 C C . LEU A 1 104 ? -1.498 -12.092 -2.169 1.00 69.88 104 LEU A C 1
ATOM 844 O O . LEU A 1 104 ? -2.149 -11.588 -1.259 1.00 69.88 104 LEU A O 1
ATOM 848 N N . PHE A 1 105 ? -1.641 -11.703 -3.433 1.00 72.19 105 PHE A N 1
ATOM 849 C CA . PHE A 1 105 ? -2.377 -10.519 -3.866 1.00 72.19 105 PHE A CA 1
ATOM 850 C C . PHE A 1 105 ? -3.652 -10.880 -4.627 1.00 72.19 105 PHE A C 1
ATOM 852 O O . PHE A 1 105 ? -3.688 -11.825 -5.419 1.00 72.19 105 PHE A O 1
ATOM 859 N N . SER A 1 106 ? -4.722 -10.110 -4.416 1.00 67.25 106 SER A N 1
ATOM 860 C CA . SER A 1 106 ? -5.966 -10.324 -5.151 1.00 67.25 106 SER A CA 1
ATOM 861 C C . SER A 1 106 ? -5.799 -10.083 -6.647 1.00 67.25 106 SER A C 1
ATOM 863 O O . SER A 1 106 ? -4.985 -9.269 -7.086 1.00 67.25 106 SER A O 1
ATOM 865 N N . THR A 1 107 ? -6.602 -10.783 -7.449 1.00 67.88 107 THR A N 1
ATOM 866 C CA . THR A 1 107 ? -6.600 -10.655 -8.916 1.00 67.88 107 THR A CA 1
ATOM 867 C C . THR A 1 107 ? -6.862 -9.214 -9.361 1.00 67.88 107 THR A C 1
ATOM 869 O O . THR A 1 107 ? -6.286 -8.744 -10.340 1.00 67.88 107 THR A O 1
ATOM 872 N N . GLN A 1 108 ? -7.670 -8.471 -8.601 1.00 67.00 108 GLN A N 1
ATOM 873 C CA . GLN A 1 108 ? -7.936 -7.052 -8.833 1.00 67.00 108 GLN A CA 1
ATOM 874 C C . GLN A 1 108 ? -6.688 -6.183 -8.608 1.00 67.00 108 GLN A C 1
ATOM 876 O O . GLN A 1 108 ? -6.380 -5.330 -9.445 1.00 67.00 108 GLN A O 1
ATOM 881 N N . TYR A 1 109 ? -5.924 -6.430 -7.539 1.00 70.19 109 TYR A N 1
ATOM 882 C CA . TYR A 1 109 ? -4.654 -5.736 -7.318 1.00 70.19 109 TYR A CA 1
ATOM 883 C C . TYR A 1 109 ? -3.605 -6.110 -8.375 1.00 70.19 109 TYR A C 1
ATOM 885 O O . TYR A 1 109 ? -2.914 -5.235 -8.899 1.00 70.19 109 TYR A O 1
ATOM 893 N N . LEU A 1 110 ? -3.543 -7.387 -8.763 1.00 72.19 110 LEU A N 1
ATOM 894 C CA . LEU A 1 110 ? -2.655 -7.874 -9.821 1.00 72.19 110 LEU A CA 1
ATOM 895 C C . LEU A 1 110 ? -2.939 -7.181 -11.170 1.00 72.19 110 LEU A C 1
ATOM 897 O O . LEU A 1 110 ? -2.021 -6.819 -11.900 1.00 72.19 110 LEU A O 1
ATOM 901 N N . ASN A 1 111 ? -4.205 -6.894 -11.481 1.00 70.81 111 ASN A N 1
ATOM 902 C CA . ASN A 1 111 ? -4.568 -6.132 -12.680 1.00 70.81 111 ASN A CA 1
ATOM 903 C C . ASN A 1 111 ? -4.094 -4.672 -12.631 1.00 70.81 111 ASN A C 1
ATOM 905 O O . ASN A 1 111 ? -3.702 -4.114 -13.660 1.00 70.81 111 ASN A O 1
ATOM 909 N N . LYS A 1 112 ? -4.097 -4.043 -11.449 1.00 70.56 112 LYS A N 1
ATOM 910 C CA . LYS A 1 112 ? -3.500 -2.712 -11.249 1.00 70.56 112 LYS A CA 1
ATOM 911 C C . LYS A 1 112 ? -1.976 -2.767 -11.406 1.00 70.56 112 LYS A C 1
ATOM 913 O O . LYS A 1 112 ? -1.394 -1.846 -11.976 1.00 70.56 112 LYS A O 1
ATOM 918 N N . PHE A 1 113 ? -1.352 -3.856 -10.957 1.00 66.75 113 PHE A N 1
ATOM 919 C CA . PHE A 1 113 ? 0.076 -4.126 -11.124 1.00 66.75 113 PHE A CA 1
ATOM 920 C C . PHE A 1 113 ? 0.466 -4.260 -12.607 1.00 66.75 113 PHE A C 1
ATOM 922 O O . PHE A 1 113 ? 1.390 -3.582 -13.052 1.00 66.75 113 PHE A O 1
ATOM 929 N N . LEU A 1 114 ? -0.286 -5.043 -13.389 1.00 68.00 114 LEU A N 1
ATOM 930 C CA . LEU A 1 114 ? -0.046 -5.269 -14.823 1.00 68.00 114 LEU A CA 1
ATOM 931 C C . LEU A 1 114 ? -0.251 -4.016 -15.689 1.00 68.00 114 LEU A C 1
ATOM 933 O O . LEU A 1 114 ? 0.386 -3.842 -16.727 1.00 68.00 114 LEU A O 1
ATOM 937 N N . ASN A 1 115 ? -1.151 -3.119 -15.282 1.00 70.81 115 ASN A N 1
ATOM 938 C CA . ASN A 1 115 ? -1.514 -1.941 -16.069 1.00 70.81 115 ASN A CA 1
ATOM 939 C C . ASN A 1 115 ? -0.699 -0.683 -15.749 1.00 70.81 115 ASN A C 1
ATOM 941 O O . ASN A 1 115 ? -1.145 0.426 -16.045 1.00 70.81 115 ASN A O 1
ATOM 945 N N . ASN A 1 116 ? 0.508 -0.821 -15.198 1.00 73.88 116 ASN A N 1
ATOM 946 C CA . ASN A 1 116 ? 1.342 0.336 -14.896 1.00 73.88 116 ASN A CA 1
ATOM 947 C C . ASN A 1 116 ? 1.827 1.044 -16.186 1.00 73.88 116 ASN A C 1
ATOM 949 O O . ASN A 1 116 ? 2.613 0.469 -16.946 1.00 73.88 116 ASN A O 1
ATOM 953 N N . PRO A 1 117 ? 1.423 2.306 -16.446 1.00 75.19 117 PRO A N 1
ATOM 954 C CA . PRO A 1 117 ? 1.773 3.008 -17.682 1.00 75.19 117 PRO A CA 1
ATOM 955 C C . PRO A 1 117 ? 3.277 3.277 -17.806 1.00 75.19 117 PRO A C 1
ATOM 957 O O . PRO A 1 117 ? 3.801 3.302 -18.916 1.00 75.19 117 PRO A O 1
ATOM 960 N N . LYS A 1 118 ? 3.985 3.439 -16.679 1.00 78.31 118 LYS A N 1
ATOM 961 C CA . LYS A 1 118 ? 5.439 3.642 -16.669 1.00 78.31 118 LYS A CA 1
ATOM 962 C C . LYS A 1 118 ? 6.160 2.416 -17.229 1.00 78.31 118 LYS A C 1
ATOM 964 O O . LYS A 1 118 ? 7.053 2.555 -18.052 1.00 78.31 118 LYS A O 1
ATOM 969 N N . GLU A 1 119 ? 5.748 1.226 -16.804 1.00 77.44 119 GLU A N 1
ATOM 970 C CA . GLU A 1 119 ? 6.344 -0.043 -17.227 1.00 77.44 119 GLU A CA 1
ATOM 971 C C . GLU A 1 119 ? 6.086 -0.311 -18.711 1.00 77.44 119 GLU A C 1
ATOM 973 O O . GLU A 1 119 ? 7.025 -0.589 -19.453 1.00 77.44 119 GLU A O 1
ATOM 978 N N . LYS A 1 120 ? 4.844 -0.090 -19.168 1.00 81.00 120 LYS A N 1
ATOM 979 C CA . LYS A 1 120 ? 4.487 -0.161 -20.594 1.00 81.00 120 LYS A CA 1
ATOM 980 C C . LYS A 1 120 ? 5.305 0.816 -21.441 1.00 81.00 120 LYS A C 1
ATOM 982 O O . LYS A 1 120 ? 5.787 0.437 -22.502 1.00 81.00 120 LYS A O 1
ATOM 987 N N . GLY A 1 121 ? 5.490 2.049 -20.964 1.00 82.06 121 GLY A N 1
ATOM 988 C CA . GLY A 1 121 ? 6.291 3.062 -21.653 1.00 82.06 121 GLY A CA 1
ATOM 989 C C . GLY A 1 121 ? 7.768 2.683 -21.764 1.00 82.06 121 GLY A C 1
ATOM 990 O O . GLY A 1 121 ? 8.349 2.812 -22.837 1.00 82.06 121 GLY A O 1
ATOM 991 N N . VAL A 1 122 ? 8.369 2.167 -20.686 1.00 83.31 122 VAL A N 1
ATOM 992 C CA . VAL A 1 122 ? 9.767 1.709 -20.710 1.00 83.31 122 VAL A CA 1
ATOM 993 C C . VAL A 1 122 ? 9.937 0.489 -21.618 1.00 83.31 122 VAL A C 1
ATOM 995 O O . VAL A 1 122 ? 10.875 0.451 -22.411 1.00 83.31 122 VAL A O 1
ATOM 998 N N . PHE A 1 123 ? 9.021 -0.479 -21.546 1.00 83.19 123 PHE A N 1
ATOM 999 C CA . PHE A 1 123 ? 9.041 -1.654 -22.416 1.00 83.19 123 PHE A CA 1
ATOM 1000 C C . PHE A 1 123 ? 8.918 -1.264 -23.893 1.00 83.19 123 PHE A C 1
ATOM 1002 O O . PHE A 1 123 ? 9.701 -1.722 -24.721 1.00 83.19 123 PHE A O 1
ATOM 1009 N N . PHE A 1 124 ? 7.992 -0.358 -24.217 1.00 86.31 124 PHE A N 1
ATOM 1010 C CA . PHE A 1 124 ? 7.836 0.181 -25.567 1.00 86.31 124 PHE A CA 1
ATOM 1011 C C . PHE A 1 124 ? 9.126 0.841 -26.078 1.00 86.31 124 PHE A C 1
ATOM 1013 O O . PHE A 1 124 ? 9.530 0.600 -27.211 1.00 86.31 124 PHE A O 1
ATOM 1020 N N . LEU A 1 125 ? 9.811 1.615 -25.230 1.00 87.62 125 LEU A N 1
ATOM 1021 C CA . LEU A 1 125 ? 11.099 2.239 -25.554 1.00 87.62 125 LEU A CA 1
ATOM 1022 C C . LEU A 1 125 ? 12.202 1.208 -25.840 1.00 87.62 125 LEU A C 1
ATOM 1024 O O . LEU A 1 125 ? 12.959 1.376 -26.792 1.00 87.62 125 LEU A O 1
ATOM 1028 N N . LEU A 1 126 ? 12.279 0.127 -25.057 1.00 88.25 126 LEU A N 1
ATOM 1029 C CA . LEU A 1 126 ? 13.237 -0.960 -25.291 1.00 88.25 126 LEU A CA 1
ATOM 1030 C C . LEU A 1 126 ? 12.958 -1.701 -26.605 1.00 88.25 126 LEU A C 1
ATOM 1032 O O . LEU A 1 126 ? 13.890 -1.978 -27.356 1.00 88.25 126 LEU A O 1
ATOM 1036 N N . VAL A 1 127 ? 11.687 -1.980 -26.910 1.00 88.44 127 VAL A N 1
ATOM 1037 C CA . VAL A 1 127 ? 11.287 -2.582 -28.193 1.00 88.44 127 VAL A CA 1
ATOM 1038 C C . VAL A 1 127 ? 11.634 -1.652 -29.354 1.00 88.44 127 VAL A C 1
ATOM 1040 O O . VAL A 1 127 ? 12.173 -2.107 -30.360 1.00 88.44 127 VAL A O 1
ATOM 1043 N N . LEU A 1 128 ? 11.398 -0.347 -29.204 1.00 89.12 128 LEU A N 1
ATOM 1044 C CA . LEU A 1 128 ? 11.785 0.643 -30.205 1.00 89.12 128 LEU A CA 1
ATOM 1045 C C . LEU A 1 128 ? 13.302 0.629 -30.442 1.00 89.12 128 LEU A C 1
ATOM 1047 O O . LEU A 1 128 ? 13.731 0.617 -31.591 1.00 89.12 128 LEU A O 1
ATOM 1051 N N . TYR A 1 129 ? 14.120 0.564 -29.385 1.00 89.56 129 TYR A N 1
ATOM 1052 C CA . TYR A 1 129 ? 15.574 0.445 -29.524 1.00 89.56 129 TYR A CA 1
ATOM 1053 C C . TYR A 1 129 ? 16.017 -0.847 -30.194 1.00 89.56 129 TYR A C 1
ATOM 1055 O O . TYR A 1 129 ? 16.945 -0.812 -31.000 1.00 89.56 129 TYR A O 1
ATOM 1063 N N . LEU A 1 130 ? 15.353 -1.965 -29.911 1.00 89.00 130 LEU A N 1
ATOM 1064 C CA . LEU A 1 130 ? 15.614 -3.228 -30.591 1.00 89.00 130 LEU A CA 1
ATOM 1065 C C . LEU A 1 130 ? 15.319 -3.116 -32.091 1.00 89.00 130 LEU A C 1
ATOM 1067 O O . LEU A 1 130 ? 16.167 -3.478 -32.902 1.00 89.00 130 LEU A O 1
ATOM 1071 N N . ILE A 1 131 ? 14.163 -2.553 -32.459 1.00 86.75 131 ILE A N 1
ATOM 1072 C CA . ILE A 1 131 ? 13.782 -2.335 -33.862 1.00 86.75 131 ILE A CA 1
ATOM 1073 C C . ILE A 1 131 ? 14.785 -1.406 -34.545 1.00 86.75 131 ILE A C 1
ATOM 1075 O O . ILE A 1 131 ? 15.253 -1.725 -35.634 1.00 86.75 131 ILE A O 1
ATOM 1079 N N . ILE A 1 132 ? 15.154 -0.291 -33.906 1.00 83.56 132 ILE A N 1
ATOM 1080 C CA . ILE A 1 132 ? 16.135 0.664 -34.439 1.00 83.56 132 ILE A CA 1
ATOM 1081 C C . ILE A 1 132 ? 17.487 -0.023 -34.653 1.00 83.56 132 ILE A C 1
ATOM 1083 O O . ILE A 1 132 ? 18.048 0.082 -35.735 1.00 83.56 132 ILE A O 1
ATOM 1087 N N . SER A 1 133 ? 17.986 -0.774 -33.671 1.00 84.50 133 SER A N 1
ATOM 1088 C CA . SER A 1 133 ? 19.306 -1.426 -33.734 1.00 84.50 133 SER A CA 1
ATOM 1089 C C . SER A 1 133 ? 19.352 -2.576 -34.739 1.00 84.50 133 SER A C 1
ATOM 1091 O O . SER A 1 133 ? 20.390 -2.836 -35.340 1.00 84.50 133 SER A O 1
ATOM 1093 N N . PHE A 1 134 ? 18.225 -3.254 -34.960 1.00 82.31 134 PHE A N 1
ATOM 1094 C CA . PHE A 1 134 ? 18.099 -4.269 -36.002 1.00 82.31 134 PHE A CA 1
ATOM 1095 C C . PHE A 1 134 ? 17.948 -3.648 -37.400 1.00 82.31 134 PHE A C 1
ATOM 1097 O O . PHE A 1 134 ? 18.522 -4.145 -38.363 1.00 82.31 134 PHE A O 1
ATOM 1104 N N . SER A 1 135 ? 17.212 -2.539 -37.515 1.00 76.81 135 SER A N 1
ATOM 1105 C CA . SER A 1 135 ? 16.907 -1.900 -38.804 1.00 76.81 135 SER A CA 1
ATOM 1106 C C . SER A 1 135 ? 18.028 -0.985 -39.301 1.00 76.81 135 SER A C 1
ATOM 1108 O O . SER A 1 135 ? 18.218 -0.883 -40.503 1.00 76.81 135 SER A O 1
ATOM 1110 N N . LEU A 1 136 ? 18.793 -0.343 -38.411 1.00 73.44 136 LEU A N 1
ATOM 1111 C CA . LEU A 1 136 ? 19.949 0.509 -38.740 1.00 73.44 136 LEU A CA 1
ATOM 1112 C C . LEU A 1 136 ? 20.934 -0.135 -39.735 1.00 73.44 136 LEU A C 1
ATOM 1114 O O . LEU A 1 136 ? 21.264 0.514 -40.726 1.00 73.44 136 LEU A O 1
ATOM 1118 N N . PRO A 1 137 ? 21.399 -1.382 -39.524 1.00 67.81 137 PRO A N 1
ATOM 1119 C CA . PRO A 1 137 ? 22.281 -2.047 -40.475 1.00 67.81 137 PRO A CA 1
ATOM 1120 C C . PRO A 1 137 ? 21.560 -2.411 -41.780 1.00 67.81 137 PRO A C 1
ATOM 1122 O O . PRO A 1 137 ? 22.132 -2.251 -42.849 1.00 67.81 137 PRO A O 1
ATOM 1125 N N . ILE A 1 138 ? 20.297 -2.844 -41.722 1.00 66.25 138 ILE A N 1
ATOM 1126 C CA . ILE A 1 138 ? 19.519 -3.261 -42.907 1.00 66.25 138 ILE A CA 1
ATOM 1127 C C . ILE A 1 138 ? 19.192 -2.068 -43.818 1.00 66.25 138 ILE A C 1
ATOM 1129 O O . ILE A 1 138 ? 19.241 -2.185 -45.037 1.00 66.25 138 ILE A O 1
ATOM 1133 N N . CYS A 1 139 ? 18.879 -0.915 -43.229 1.00 56.84 139 CYS A N 1
ATOM 1134 C CA . CYS A 1 139 ? 18.558 0.323 -43.936 1.00 56.84 139 CYS A CA 1
ATOM 1135 C C . CYS A 1 139 ? 19.803 1.111 -44.371 1.00 56.84 139 CYS A C 1
ATOM 1137 O O . CYS A 1 139 ? 19.665 2.177 -44.971 1.00 56.84 139 CYS A O 1
ATOM 1139 N N . SER A 1 140 ? 21.010 0.635 -44.050 1.00 56.41 140 SER A N 1
ATOM 1140 C CA . SER A 1 140 ? 22.234 1.239 -44.560 1.00 56.41 140 SER A CA 1
ATOM 1141 C C . SER A 1 140 ? 22.328 0.967 -46.069 1.00 56.41 140 SER A C 1
ATOM 1143 O O . SER A 1 140 ? 22.231 -0.192 -46.482 1.00 56.41 140 SER A O 1
ATOM 1145 N N . PRO A 1 141 ? 22.540 1.992 -46.917 1.00 51.12 141 PRO A N 1
ATOM 1146 C CA . PRO A 1 141 ? 22.541 1.860 -48.381 1.00 51.12 141 PRO A CA 1
ATOM 1147 C C . PRO A 1 141 ? 23.735 1.068 -48.944 1.00 51.12 141 PRO A C 1
ATOM 1149 O O . PRO A 1 141 ? 23.922 1.006 -50.150 1.00 51.12 141 PRO A O 1
ATOM 1152 N N . TYR A 1 142 ? 24.536 0.453 -48.074 1.00 48.28 142 TYR A N 1
ATOM 1153 C CA . TYR A 1 142 ? 25.610 -0.472 -48.423 1.00 48.28 142 TYR A CA 1
ATOM 1154 C C . TYR A 1 142 ? 25.281 -1.930 -48.069 1.00 48.28 142 TYR A C 1
ATOM 1156 O O . TYR A 1 142 ? 26.183 -2.770 -48.045 1.00 48.28 142 TYR A O 1
ATOM 1164 N N . SER A 1 143 ? 24.018 -2.256 -47.757 1.00 46.03 143 SER A N 1
ATOM 1165 C CA . SER A 1 143 ? 23.598 -3.655 -47.787 1.00 46.03 143 SER A CA 1
ATOM 1166 C C . SER A 1 143 ? 23.674 -4.114 -49.242 1.00 46.03 143 SER A C 1
ATOM 1168 O O . SER A 1 143 ? 22.828 -3.795 -50.069 1.00 46.03 143 SER A O 1
ATOM 1170 N N . ASP A 1 144 ? 24.749 -4.828 -49.557 1.00 44.12 144 ASP A N 1
ATOM 1171 C CA . ASP A 1 144 ? 25.077 -5.392 -50.870 1.00 44.12 144 ASP A CA 1
ATOM 1172 C C . ASP A 1 144 ? 24.128 -6.564 -51.221 1.00 44.12 144 ASP A C 1
ATOM 1174 O O . ASP A 1 144 ? 24.512 -7.630 -51.702 1.00 44.12 144 ASP A O 1
ATOM 1178 N N . LEU A 1 145 ? 22.839 -6.401 -50.912 1.00 43.69 145 LEU A N 1
ATOM 1179 C CA . LEU A 1 145 ? 21.753 -7.252 -51.359 1.00 43.69 145 LEU A CA 1
ATOM 1180 C C . LEU A 1 145 ? 21.366 -6.783 -52.757 1.00 43.69 145 LEU A C 1
ATOM 1182 O O . LEU A 1 145 ? 20.377 -6.079 -52.957 1.00 43.69 145 LEU A O 1
ATOM 1186 N N . ASN A 1 146 ? 22.190 -7.201 -53.716 1.00 40.94 146 ASN A N 1
ATOM 1187 C CA . ASN A 1 146 ? 21.924 -7.166 -55.148 1.00 40.94 146 ASN A CA 1
ATOM 1188 C C . ASN A 1 146 ? 20.418 -7.332 -55.454 1.00 40.94 146 ASN A C 1
ATOM 1190 O O . ASN A 1 146 ? 19.865 -8.428 -55.335 1.00 40.94 146 ASN A O 1
ATOM 1194 N N . GLY A 1 147 ? 19.762 -6.243 -55.877 1.00 43.47 147 GLY A N 1
ATOM 1195 C CA . GLY A 1 147 ? 18.530 -6.308 -56.670 1.00 43.47 147 GLY A CA 1
ATOM 1196 C C . GLY A 1 147 ? 17.183 -6.000 -56.000 1.00 43.47 147 GLY A C 1
ATOM 1197 O O . GLY A 1 147 ? 16.163 -6.405 -56.554 1.00 43.47 147 GLY A O 1
ATOM 1198 N N . ARG A 1 148 ? 17.104 -5.291 -54.862 1.00 42.59 148 ARG A N 1
ATOM 1199 C CA . ARG A 1 148 ? 15.809 -4.755 -54.364 1.00 42.59 148 ARG A CA 1
ATOM 1200 C C . ARG A 1 148 ? 15.886 -3.291 -53.926 1.00 42.59 148 ARG A C 1
ATOM 1202 O O . ARG A 1 148 ? 15.632 -2.965 -52.771 1.00 42.59 148 ARG A O 1
ATOM 1209 N N . GLU A 1 149 ? 16.182 -2.407 -54.871 1.00 46.56 149 GLU A N 1
ATOM 1210 C CA . GLU A 1 149 ? 16.207 -0.953 -54.645 1.00 46.56 149 GLU A CA 1
ATOM 1211 C C . GLU A 1 149 ? 14.804 -0.308 -54.554 1.00 46.56 149 GLU A C 1
ATOM 1213 O O . GLU A 1 149 ? 14.669 0.798 -54.031 1.00 46.56 149 GLU A O 1
ATOM 1218 N N . ASP A 1 150 ? 13.735 -0.983 -54.991 1.00 44.28 150 ASP A N 1
ATOM 1219 C CA . ASP A 1 150 ? 12.476 -0.278 -55.291 1.00 44.28 150 ASP A CA 1
ATOM 1220 C C . ASP A 1 150 ? 11.492 -0.102 -54.124 1.00 44.28 150 ASP A C 1
ATOM 1222 O O . ASP A 1 150 ? 10.724 0.856 -54.122 1.00 44.28 150 ASP A O 1
ATOM 1226 N N . ILE A 1 151 ? 11.490 -0.974 -53.109 1.00 44.97 151 ILE A N 1
ATOM 1227 C CA . ILE A 1 151 ? 10.442 -0.936 -52.063 1.00 44.97 151 ILE A CA 1
ATOM 1228 C C . ILE A 1 151 ? 10.844 -0.046 -50.870 1.00 44.97 151 ILE A C 1
ATOM 1230 O O . ILE A 1 151 ? 9.987 0.534 -50.203 1.00 44.97 151 ILE A O 1
ATOM 1234 N N . PHE A 1 152 ? 12.145 0.107 -50.602 1.00 40.91 152 PHE A N 1
ATOM 1235 C CA . PHE A 1 152 ? 12.644 0.847 -49.432 1.00 40.91 152 PHE A CA 1
ATOM 1236 C C . PHE A 1 152 ? 12.958 2.323 -49.721 1.00 40.91 152 PHE A C 1
ATOM 1238 O O . PHE A 1 152 ? 12.716 3.180 -48.864 1.00 40.91 152 PHE A O 1
ATOM 1245 N N . ASN A 1 153 ? 13.388 2.647 -50.946 1.00 42.41 153 ASN A N 1
ATOM 1246 C CA . ASN A 1 153 ? 13.642 4.027 -51.380 1.00 42.41 153 ASN A CA 1
ATOM 1247 C C . ASN A 1 153 ? 12.374 4.895 -51.411 1.00 42.41 153 ASN A C 1
ATOM 1249 O O . ASN A 1 153 ? 12.455 6.123 -51.346 1.00 42.41 153 ASN A O 1
ATOM 1253 N N . THR A 1 154 ? 11.188 4.285 -51.458 1.00 44.97 154 THR A N 1
ATOM 1254 C CA . THR A 1 154 ? 9.917 5.016 -51.388 1.00 44.97 154 THR A CA 1
ATOM 1255 C C . THR A 1 154 ? 9.583 5.483 -49.969 1.00 44.97 154 THR A C 1
ATOM 1257 O O . THR A 1 154 ? 8.961 6.531 -49.813 1.00 44.97 154 THR A O 1
ATOM 1260 N N . PHE A 1 155 ? 10.003 4.745 -48.932 1.00 39.91 155 PHE A N 1
ATOM 1261 C CA . PHE A 1 155 ? 9.635 5.029 -47.536 1.00 39.91 155 PHE A CA 1
ATOM 1262 C C . PHE A 1 155 ? 10.646 5.918 -46.796 1.00 39.91 155 PHE A C 1
ATOM 1264 O O . PHE A 1 155 ? 10.245 6.715 -45.951 1.00 39.91 155 PHE A O 1
ATOM 1271 N N . PHE A 1 156 ? 11.939 5.830 -47.127 1.00 42.00 156 PHE A N 1
ATOM 1272 C CA . PHE A 1 156 ? 13.020 6.574 -46.459 1.00 42.00 156 PHE A CA 1
ATOM 1273 C C . PHE A 1 156 ? 13.824 7.461 -47.419 1.00 42.00 156 PHE A C 1
ATOM 1275 O O . PHE A 1 156 ? 15.038 7.604 -47.301 1.00 42.00 156 PHE A O 1
ATOM 1282 N N . ARG A 1 157 ? 13.135 8.144 -48.337 1.00 40.12 157 ARG A N 1
ATOM 1283 C CA . ARG A 1 157 ? 13.726 9.061 -49.332 1.00 40.12 157 ARG A CA 1
ATOM 1284 C C . ARG A 1 157 ? 14.479 10.277 -48.748 1.00 40.12 157 ARG A C 1
ATOM 1286 O O . ARG A 1 157 ? 14.976 11.105 -49.497 1.00 40.12 157 ARG A O 1
ATOM 1293 N N . VAL A 1 158 ? 14.544 10.404 -47.420 1.00 44.25 158 VAL A N 1
ATOM 1294 C CA . VAL A 1 158 ? 15.247 11.478 -46.692 1.00 44.25 158 VAL A CA 1
ATOM 1295 C C . VAL A 1 158 ? 16.752 11.191 -46.547 1.00 44.25 158 VAL A C 1
ATOM 1297 O O . VAL A 1 158 ? 17.530 12.121 -46.356 1.00 44.25 158 VAL A O 1
ATOM 1300 N N . PHE A 1 159 ? 17.190 9.934 -46.687 1.00 41.41 159 PHE A N 1
ATOM 1301 C CA . PHE A 1 159 ? 18.611 9.562 -46.681 1.00 41.41 159 PHE A CA 1
ATOM 1302 C C . PHE A 1 159 ? 19.107 9.326 -48.113 1.00 41.41 159 PHE A C 1
ATOM 1304 O O . PHE A 1 159 ? 19.361 8.202 -48.530 1.00 41.41 159 PHE A O 1
ATOM 1311 N N . GLU A 1 160 ? 19.182 10.399 -48.897 1.00 38.72 160 GLU A N 1
ATOM 1312 C CA . GLU A 1 160 ? 19.631 10.352 -50.290 1.00 38.72 160 GLU A CA 1
ATOM 1313 C C . GLU A 1 160 ? 21.143 10.045 -50.420 1.00 38.72 160 GLU A C 1
ATOM 1315 O O . GLU A 1 160 ? 21.963 10.349 -49.546 1.00 38.72 160 GLU A O 1
ATOM 1320 N N . ASN A 1 161 ? 21.483 9.431 -51.555 1.00 44.88 161 ASN A N 1
ATOM 1321 C CA . ASN A 1 161 ? 22.636 8.577 -51.875 1.00 44.88 161 ASN A CA 1
ATOM 1322 C C . ASN A 1 161 ? 24.041 9.242 -51.881 1.00 44.88 161 ASN A C 1
ATOM 1324 O O . ASN A 1 161 ? 24.976 8.696 -52.457 1.00 44.88 161 ASN A O 1
ATOM 1328 N N . GLN A 1 162 ? 24.222 10.415 -51.264 1.00 41.09 162 GLN A N 1
ATOM 1329 C CA . GLN A 1 162 ? 25.525 11.109 -51.175 1.00 41.09 162 GLN A CA 1
ATOM 1330 C C . GLN A 1 162 ? 26.073 11.246 -49.740 1.00 41.09 162 GLN A C 1
ATOM 1332 O O . GLN A 1 162 ? 27.243 11.577 -49.569 1.00 41.09 162 GLN A O 1
ATOM 1337 N N . ASN A 1 163 ? 25.277 10.934 -48.706 1.00 45.72 163 ASN A N 1
ATOM 1338 C CA . ASN A 1 163 ? 25.649 11.150 -47.294 1.00 45.72 163 ASN A CA 1
ATOM 1339 C C . ASN A 1 163 ? 25.922 9.869 -46.478 1.00 45.72 163 ASN A C 1
ATOM 1341 O O . ASN A 1 163 ? 26.233 9.950 -45.290 1.00 45.72 163 ASN A O 1
ATOM 1345 N N . SER A 1 164 ? 25.815 8.680 -47.073 1.00 47.91 164 SER A N 1
ATOM 1346 C CA . SER A 1 164 ? 25.957 7.404 -46.354 1.00 47.91 164 SER A CA 1
ATOM 1347 C C . SER A 1 164 ? 27.400 7.069 -45.967 1.00 47.91 164 SER A C 1
ATOM 1349 O O . SER A 1 164 ? 27.651 6.600 -44.856 1.00 47.91 164 SER A O 1
ATOM 1351 N N . THR A 1 165 ? 28.362 7.393 -46.833 1.00 48.22 165 THR A N 1
ATOM 1352 C CA . THR A 1 165 ? 29.802 7.314 -46.539 1.00 48.22 165 THR A CA 1
ATOM 1353 C C . THR A 1 165 ? 30.222 8.356 -45.498 1.00 48.22 165 THR A C 1
ATOM 1355 O O . THR A 1 165 ? 31.038 8.064 -44.631 1.00 48.22 165 THR A O 1
ATOM 1358 N N . LEU A 1 166 ? 29.606 9.543 -45.518 1.00 50.38 166 LEU A N 1
ATOM 1359 C CA . LEU A 1 166 ? 29.786 10.608 -44.522 1.00 50.38 166 LEU A CA 1
ATOM 1360 C C . LEU A 1 166 ? 29.266 10.215 -43.131 1.00 50.38 166 LEU A C 1
ATOM 1362 O O . LEU A 1 166 ? 29.887 10.572 -42.134 1.00 50.38 166 LEU A O 1
ATOM 1366 N N . PHE A 1 167 ? 28.162 9.466 -43.049 1.00 53.91 167 PHE A N 1
ATOM 1367 C CA . PHE A 1 167 ? 27.610 9.005 -41.773 1.00 53.91 167 PHE A CA 1
ATOM 1368 C C . PHE A 1 167 ? 28.531 7.990 -41.082 1.00 53.91 167 PHE A C 1
ATOM 1370 O O . PHE A 1 167 ? 28.850 8.183 -39.910 1.00 53.91 167 PHE A O 1
ATOM 1377 N N . LEU A 1 168 ? 29.017 6.964 -41.793 1.00 55.69 168 LEU A N 1
ATOM 1378 C CA . LEU A 1 168 ? 29.965 5.977 -41.243 1.00 55.69 168 LEU A CA 1
ATOM 1379 C C . LEU A 1 168 ? 31.354 6.577 -40.958 1.00 55.69 168 LEU A C 1
ATOM 1381 O O . LEU A 1 168 ? 31.989 6.207 -39.974 1.00 55.69 168 LEU A O 1
ATOM 1385 N N . ASN A 1 169 ? 31.776 7.570 -41.749 1.00 58.78 169 ASN A N 1
ATOM 1386 C CA . ASN A 1 169 ? 32.990 8.359 -41.503 1.00 58.78 169 ASN A CA 1
ATOM 1387 C C . ASN A 1 169 ? 32.779 9.495 -40.486 1.00 58.78 169 ASN A C 1
ATOM 1389 O O . ASN A 1 169 ? 33.601 10.404 -40.386 1.00 58.78 169 ASN A O 1
ATOM 1393 N N . SER A 1 170 ? 31.682 9.467 -39.730 1.00 65.19 170 SER A N 1
ATOM 1394 C CA . SER A 1 170 ? 31.446 10.374 -38.612 1.00 65.19 170 SER A CA 1
ATOM 1395 C C . SER A 1 170 ? 31.426 9.600 -37.298 1.00 65.19 170 SER A C 1
ATOM 1397 O O . SER A 1 170 ? 31.230 8.391 -37.259 1.00 65.19 170 SER A O 1
ATOM 1399 N N . ILE A 1 171 ? 31.611 10.310 -36.189 1.00 72.62 171 ILE A N 1
ATOM 1400 C CA . ILE A 1 171 ? 31.569 9.741 -34.831 1.00 72.62 171 ILE A CA 1
ATOM 1401 C C . ILE A 1 171 ? 30.119 9.424 -34.402 1.00 72.62 171 ILE A C 1
ATOM 1403 O O . ILE A 1 171 ? 29.871 8.673 -33.456 1.00 72.62 171 ILE A O 1
ATOM 1407 N N . LEU A 1 172 ? 29.141 9.979 -35.125 1.00 72.81 172 LEU A N 1
ATOM 1408 C CA . LEU A 1 172 ? 27.717 9.931 -34.806 1.00 72.81 172 LEU A CA 1
ATOM 1409 C C . LEU A 1 172 ? 27.138 8.507 -34.665 1.00 72.81 172 LEU A C 1
ATOM 1411 O O . LEU A 1 172 ? 26.408 8.291 -33.698 1.00 72.81 172 LEU A O 1
ATOM 1415 N N . PRO A 1 173 ? 27.446 7.516 -35.529 1.00 74.56 173 PRO A N 1
ATOM 1416 C CA . PRO A 1 173 ? 26.887 6.170 -35.411 1.00 74.56 173 PRO A CA 1
ATOM 1417 C C . PRO A 1 173 ? 27.347 5.465 -34.132 1.00 74.56 173 PRO A C 1
ATOM 1419 O O . PRO A 1 173 ? 26.547 4.783 -33.491 1.00 74.56 173 PRO A O 1
ATOM 1422 N N . LEU A 1 174 ? 28.609 5.663 -33.729 1.00 77.75 174 LEU A N 1
ATOM 1423 C CA . LEU A 1 174 ? 29.146 5.082 -32.498 1.00 77.75 174 LEU A CA 1
ATOM 1424 C C . LEU A 1 174 ? 28.477 5.703 -31.267 1.00 77.75 174 LEU A C 1
ATOM 1426 O O . LEU A 1 174 ? 28.057 4.978 -30.370 1.00 77.75 174 LEU A O 1
ATOM 1430 N N . LEU A 1 175 ? 28.280 7.027 -31.270 1.00 81.12 175 LEU A N 1
ATOM 1431 C CA . LEU A 1 175 ? 27.561 7.726 -30.201 1.00 81.12 175 LEU A CA 1
ATOM 1432 C C . LEU A 1 175 ? 26.100 7.292 -30.095 1.00 81.12 175 LEU A C 1
ATOM 1434 O O . LEU A 1 175 ? 25.594 7.130 -28.988 1.00 81.12 175 LEU A O 1
ATOM 1438 N N . VAL A 1 176 ? 25.419 7.081 -31.226 1.00 82.38 176 VAL A N 1
ATOM 1439 C CA . VAL A 1 176 ? 24.036 6.584 -31.239 1.00 82.38 176 VAL A CA 1
ATOM 1440 C C . VAL A 1 176 ? 23.972 5.169 -30.665 1.00 82.38 176 VAL A C 1
ATOM 1442 O O . VAL A 1 176 ? 23.147 4.917 -29.789 1.00 82.38 176 VAL A O 1
ATOM 1445 N N . LEU A 1 177 ? 24.854 4.259 -31.091 1.00 84.06 177 LEU A N 1
ATOM 1446 C CA . LEU A 1 177 ? 24.902 2.893 -30.558 1.00 84.06 177 LEU A CA 1
ATOM 1447 C C . LEU A 1 177 ? 25.252 2.868 -29.063 1.00 84.06 177 LEU A C 1
ATOM 1449 O O . LEU A 1 177 ? 24.585 2.174 -28.296 1.00 84.06 177 LEU A O 1
ATOM 1453 N N . SER A 1 178 ? 26.237 3.662 -28.633 1.00 85.38 178 SER A N 1
ATOM 1454 C CA . SER A 1 178 ? 26.623 3.801 -27.223 1.00 85.38 178 SER A CA 1
ATOM 1455 C C . SER A 1 178 ? 25.477 4.361 -26.376 1.00 85.38 178 SER A C 1
ATOM 1457 O O . SER A 1 178 ? 25.139 3.804 -25.327 1.00 85.38 178 SER A O 1
ATOM 1459 N N . PHE A 1 179 ? 24.789 5.397 -26.865 1.00 87.19 179 PHE A N 1
ATOM 1460 C CA . PHE A 1 179 ? 23.613 5.949 -26.201 1.00 87.19 179 PHE A CA 1
ATOM 1461 C C . PHE A 1 179 ? 22.501 4.905 -26.062 1.00 87.19 179 PHE A C 1
ATOM 1463 O O . PHE A 1 179 ? 21.957 4.741 -24.969 1.00 87.19 179 PHE A O 1
ATOM 1470 N N . ILE A 1 180 ? 22.175 4.172 -27.135 1.00 87.69 180 ILE A N 1
ATOM 1471 C CA . ILE A 1 180 ? 21.154 3.117 -27.086 1.00 87.69 180 ILE A CA 1
ATOM 1472 C C . ILE A 1 180 ? 21.562 2.039 -26.074 1.00 87.69 180 ILE A C 1
ATOM 1474 O O . ILE A 1 180 ? 20.730 1.632 -25.261 1.00 87.69 180 ILE A O 1
ATOM 1478 N N . LEU A 1 181 ? 22.833 1.621 -26.060 1.00 88.25 181 LEU A N 1
ATOM 1479 C CA . LEU A 1 181 ? 23.345 0.644 -25.097 1.00 88.25 181 LEU A CA 1
ATOM 1480 C C . LEU A 1 181 ? 23.136 1.129 -23.660 1.00 88.25 181 LEU A C 1
ATOM 1482 O O . LEU A 1 181 ? 22.439 0.487 -22.875 1.00 88.25 181 LEU A O 1
ATOM 1486 N N . LEU A 1 182 ? 23.709 2.281 -23.320 1.00 87.56 182 LEU A N 1
ATOM 1487 C CA . LEU A 1 182 ? 23.707 2.819 -21.963 1.00 87.56 182 LEU A CA 1
ATOM 1488 C C . LEU A 1 182 ? 22.290 3.138 -21.485 1.00 87.56 182 LEU A C 1
ATOM 1490 O O . LEU A 1 182 ? 21.924 2.825 -20.349 1.00 87.56 182 LEU A O 1
ATOM 1494 N N . HIS A 1 183 ? 21.464 3.711 -22.360 1.00 87.62 183 HIS A N 1
ATOM 1495 C CA . HIS A 1 183 ? 20.079 4.013 -22.038 1.00 87.62 183 HIS A CA 1
ATOM 1496 C C . HIS A 1 183 ? 19.244 2.744 -21.874 1.00 87.62 183 HIS A C 1
ATOM 1498 O O . HIS A 1 183 ? 18.473 2.660 -20.918 1.00 87.62 183 HIS A O 1
ATOM 1504 N N . SER A 1 184 ? 19.441 1.722 -22.714 1.00 87.31 184 SER A N 1
ATOM 1505 C CA . SER A 1 184 ? 18.767 0.432 -22.542 1.00 87.31 184 SER A CA 1
ATOM 1506 C C . SER A 1 184 ? 19.118 -0.211 -21.196 1.00 87.31 184 SER A C 1
ATOM 1508 O O . SER A 1 184 ? 18.205 -0.575 -20.457 1.00 87.31 184 SER A O 1
ATOM 1510 N N . PHE A 1 185 ? 20.395 -0.240 -20.795 1.00 86.19 185 PHE A N 1
ATOM 1511 C CA . PHE A 1 185 ? 20.803 -0.726 -19.471 1.00 86.19 185 PHE A CA 1
ATOM 1512 C C . PHE A 1 185 ? 20.198 0.095 -18.327 1.00 86.19 185 PHE A C 1
ATOM 1514 O O . PHE A 1 185 ? 19.728 -0.480 -17.345 1.00 86.19 185 PHE A O 1
ATOM 1521 N N . GLY A 1 186 ? 20.151 1.424 -18.455 1.00 84.69 186 GLY A N 1
ATOM 1522 C CA . GLY A 1 186 ? 19.499 2.294 -17.475 1.00 84.69 186 GLY A CA 1
ATOM 1523 C C . GLY A 1 186 ? 18.003 1.997 -17.329 1.00 84.69 186 GLY A C 1
ATOM 1524 O O . GLY A 1 186 ? 17.493 1.888 -16.213 1.00 84.69 186 GLY A O 1
ATOM 1525 N N . LEU A 1 187 ? 17.299 1.805 -18.447 1.00 85.38 187 LEU A N 1
ATOM 1526 C CA . LEU A 1 187 ? 15.885 1.424 -18.472 1.00 85.38 187 LEU A CA 1
ATOM 1527 C C . LEU A 1 187 ? 15.651 0.033 -17.864 1.00 85.38 187 LEU A C 1
ATOM 1529 O O . LEU A 1 187 ? 14.749 -0.130 -17.040 1.00 85.38 187 LEU A O 1
ATOM 1533 N N . ILE A 1 188 ? 16.488 -0.945 -18.217 1.00 84.50 188 ILE A N 1
ATOM 1534 C CA . ILE A 1 188 ? 16.468 -2.306 -17.664 1.00 84.50 188 ILE A CA 1
ATOM 1535 C C . ILE A 1 188 ? 16.678 -2.272 -16.147 1.00 84.50 188 ILE A C 1
ATOM 1537 O O . ILE A 1 188 ? 15.929 -2.909 -15.408 1.00 84.50 188 ILE A O 1
ATOM 1541 N N . TYR A 1 189 ? 17.645 -1.491 -15.664 1.00 84.25 189 TYR A N 1
ATOM 1542 C CA . TYR A 1 189 ? 17.898 -1.328 -14.235 1.00 84.25 189 TYR A CA 1
ATOM 1543 C C . TYR A 1 189 ? 16.688 -0.737 -13.499 1.00 84.25 189 TYR A C 1
ATOM 1545 O O . TYR A 1 189 ? 16.310 -1.243 -12.441 1.00 84.25 189 TYR A O 1
ATOM 1553 N N . ILE A 1 190 ? 16.038 0.289 -14.065 1.00 82.62 190 ILE A N 1
ATOM 1554 C CA . ILE A 1 190 ? 14.816 0.875 -13.491 1.00 82.62 190 ILE A CA 1
ATOM 1555 C C . ILE A 1 190 ? 13.696 -0.168 -13.423 1.00 82.62 190 ILE A C 1
ATOM 1557 O O . ILE A 1 190 ? 13.053 -0.288 -12.381 1.00 82.62 190 ILE A O 1
ATOM 1561 N N . LEU A 1 191 ? 13.475 -0.932 -14.499 1.00 81.06 191 LEU A N 1
ATOM 1562 C CA . LEU A 1 191 ? 12.467 -1.997 -14.529 1.00 81.06 191 LEU A CA 1
ATOM 1563 C C . LEU A 1 191 ? 12.753 -3.074 -13.484 1.00 81.06 191 LEU A C 1
ATOM 1565 O O . LEU A 1 191 ? 11.868 -3.436 -12.711 1.00 81.06 191 LEU A O 1
ATOM 1569 N N . TYR A 1 192 ? 13.994 -3.552 -13.420 1.00 79.31 192 TYR A N 1
ATOM 1570 C CA . TYR A 1 192 ? 14.411 -4.565 -12.458 1.00 79.31 192 TYR A CA 1
ATOM 1571 C C . TYR A 1 192 ? 14.249 -4.082 -11.010 1.00 79.31 192 TYR A C 1
ATOM 1573 O O . TYR A 1 192 ? 13.702 -4.798 -10.170 1.00 79.31 192 TYR A O 1
ATOM 1581 N N . LYS A 1 193 ? 14.667 -2.844 -10.712 1.00 79.69 193 LYS A N 1
ATOM 1582 C CA . LYS A 1 193 ? 14.508 -2.224 -9.389 1.00 79.69 193 LYS A CA 1
ATOM 1583 C C . LYS A 1 193 ? 13.034 -2.097 -9.005 1.00 79.69 193 LYS A C 1
ATOM 1585 O O . LYS A 1 193 ? 12.670 -2.470 -7.889 1.00 79.69 193 LYS A O 1
ATOM 1590 N N . ASP A 1 194 ? 12.194 -1.604 -9.917 1.00 77.38 194 ASP A N 1
ATOM 1591 C CA . ASP A 1 194 ? 10.754 -1.461 -9.685 1.00 77.38 194 ASP A CA 1
ATOM 1592 C C . ASP A 1 194 ? 10.089 -2.830 -9.465 1.00 77.38 194 ASP A C 1
ATOM 1594 O O . ASP A 1 194 ? 9.302 -2.966 -8.530 1.00 77.38 194 ASP A O 1
ATOM 1598 N N . MET A 1 195 ? 10.434 -3.859 -10.249 1.00 76.00 195 MET A N 1
ATOM 1599 C CA . MET A 1 195 ? 9.919 -5.220 -10.048 1.00 76.00 195 MET A CA 1
ATOM 1600 C C . MET A 1 195 ? 10.354 -5.803 -8.700 1.00 76.00 195 MET A C 1
ATOM 1602 O O . MET A 1 195 ? 9.513 -6.287 -7.945 1.00 76.00 195 MET A O 1
ATOM 1606 N N . ARG A 1 196 ? 11.638 -5.689 -8.334 1.00 75.06 196 ARG A N 1
ATOM 1607 C CA . ARG A 1 196 ? 12.157 -6.193 -7.052 1.00 75.06 196 ARG A CA 1
ATOM 1608 C C . ARG A 1 196 ? 11.493 -5.519 -5.851 1.00 75.06 196 ARG A C 1
ATOM 1610 O O . ARG A 1 196 ? 11.178 -6.192 -4.872 1.00 75.06 196 ARG A O 1
ATOM 1617 N N . MET A 1 197 ? 11.247 -4.208 -5.921 1.00 73.19 197 MET A N 1
ATOM 1618 C CA . MET A 1 197 ? 10.515 -3.494 -4.868 1.00 73.19 197 MET A CA 1
ATOM 1619 C C . MET A 1 197 ? 9.069 -3.970 -4.727 1.00 73.19 197 MET A C 1
ATOM 1621 O O . MET A 1 197 ? 8.513 -3.857 -3.642 1.00 73.19 197 MET A O 1
ATOM 1625 N N . ARG A 1 198 ? 8.449 -4.506 -5.778 1.00 69.69 198 ARG A N 1
ATOM 1626 C CA . ARG A 1 198 ? 7.081 -5.035 -5.702 1.00 69.69 198 ARG A CA 1
ATOM 1627 C C . ARG A 1 198 ? 7.018 -6.537 -5.396 1.00 69.69 198 ARG A C 1
ATOM 1629 O O . ARG A 1 198 ? 5.961 -7.032 -5.035 1.00 69.69 198 ARG A O 1
ATOM 1636 N N . MET A 1 199 ? 8.128 -7.269 -5.516 1.00 68.12 199 MET A N 1
ATOM 1637 C CA . MET A 1 199 ? 8.204 -8.661 -5.047 1.00 68.12 199 MET A CA 1
ATOM 1638 C C . MET A 1 199 ? 8.143 -8.757 -3.527 1.00 68.12 199 MET A C 1
ATOM 1640 O O . MET A 1 199 ? 7.614 -9.726 -2.996 1.00 68.12 199 MET A O 1
ATOM 1644 N N . ASN A 1 200 ? 8.715 -7.778 -2.820 1.00 72.00 200 ASN A N 1
ATOM 1645 C CA . ASN A 1 200 ? 8.688 -7.783 -1.367 1.00 72.00 200 ASN A CA 1
ATOM 1646 C C . ASN A 1 200 ? 7.266 -7.390 -0.879 1.00 72.00 200 ASN A C 1
ATOM 1648 O O . ASN A 1 200 ? 6.757 -6.318 -1.238 1.00 72.00 200 ASN A O 1
ATOM 1652 N N . PRO A 1 201 ? 6.595 -8.254 -0.091 1.00 71.25 201 PRO A N 1
ATOM 1653 C CA . PRO A 1 201 ? 5.259 -7.980 0.426 1.00 71.25 201 PRO A CA 1
ATOM 1654 C C . PRO A 1 201 ? 5.196 -6.698 1.254 1.00 71.25 201 PRO A C 1
ATOM 1656 O O . PRO A 1 201 ? 4.301 -5.885 1.045 1.00 71.25 201 PRO A O 1
ATOM 1659 N N . GLU A 1 202 ? 6.171 -6.455 2.130 1.00 75.00 202 GLU A N 1
ATOM 1660 C CA . GLU A 1 202 ? 6.185 -5.291 3.023 1.00 75.00 202 GLU A CA 1
ATOM 1661 C C . GLU A 1 202 ? 6.276 -3.974 2.249 1.00 75.00 202 GLU A C 1
ATOM 1663 O O . GLU A 1 202 ? 5.563 -3.008 2.533 1.00 75.00 202 GLU A O 1
ATOM 1668 N N . THR A 1 203 ? 7.135 -3.924 1.231 1.00 77.75 203 THR A N 1
ATOM 1669 C CA . THR A 1 203 ? 7.258 -2.746 0.368 1.00 77.75 203 THR A CA 1
ATOM 1670 C C . THR A 1 203 ? 6.002 -2.539 -0.465 1.00 77.75 203 THR A C 1
ATOM 1672 O O . THR A 1 203 ? 5.601 -1.396 -0.668 1.00 77.75 203 THR A O 1
ATOM 1675 N N . THR A 1 204 ? 5.333 -3.610 -0.889 1.00 76.88 204 THR A N 1
ATOM 1676 C CA . THR A 1 204 ? 4.066 -3.520 -1.625 1.00 76.88 204 THR A CA 1
ATOM 1677 C C . THR A 1 204 ? 2.931 -3.013 -0.741 1.00 76.88 204 THR A C 1
ATOM 1679 O O . THR A 1 204 ? 2.231 -2.079 -1.130 1.00 76.88 204 THR A O 1
ATOM 1682 N N . LEU A 1 205 ? 2.797 -3.539 0.481 1.00 84.25 205 LEU A N 1
ATOM 1683 C CA . LEU A 1 205 ? 1.857 -3.034 1.486 1.00 84.25 205 LEU A CA 1
ATOM 1684 C C . LEU A 1 205 ? 2.077 -1.540 1.744 1.00 84.25 205 LEU A C 1
ATOM 1686 O O . LEU A 1 205 ? 1.124 -0.755 1.762 1.00 84.25 205 LEU A O 1
ATOM 1690 N N . LYS A 1 206 ? 3.343 -1.129 1.859 1.00 86.69 206 LYS A N 1
ATOM 1691 C CA . LYS A 1 206 ? 3.713 0.275 2.015 1.00 86.69 206 LYS A CA 1
ATOM 1692 C C . LYS A 1 206 ? 3.349 1.120 0.792 1.00 86.69 206 LYS A C 1
ATOM 1694 O O . LYS A 1 206 ? 2.823 2.210 0.972 1.00 86.69 206 LYS A O 1
ATOM 1699 N N . ILE A 1 207 ? 3.576 0.634 -0.431 1.00 83.25 207 ILE A N 1
ATOM 1700 C CA . ILE A 1 207 ? 3.178 1.336 -1.664 1.00 83.25 207 ILE A CA 1
ATOM 1701 C C . ILE A 1 207 ? 1.660 1.540 -1.699 1.00 83.25 207 ILE A C 1
ATOM 1703 O O . ILE A 1 207 ? 1.211 2.649 -1.976 1.00 83.25 207 ILE A O 1
ATOM 1707 N N . ILE A 1 208 ? 0.868 0.510 -1.375 1.00 85.25 208 ILE A N 1
ATOM 1708 C CA . ILE A 1 208 ? -0.601 0.618 -1.331 1.00 85.25 208 ILE A CA 1
ATOM 1709 C C . ILE A 1 208 ? -1.029 1.683 -0.317 1.00 85.25 208 ILE A C 1
ATOM 1711 O O . ILE A 1 208 ? -1.888 2.518 -0.614 1.00 85.25 208 ILE A O 1
ATOM 1715 N N . LYS A 1 209 ? -0.403 1.682 0.865 1.00 91.12 209 LYS A N 1
ATOM 1716 C CA . LYS A 1 209 ? -0.648 2.690 1.896 1.00 91.12 209 LYS A CA 1
ATOM 1717 C C . LYS A 1 209 ? -0.294 4.095 1.418 1.00 91.12 209 LYS A C 1
ATOM 1719 O O . LYS A 1 209 ? -1.116 5.003 1.523 1.00 91.12 209 LYS A O 1
ATOM 1724 N N . ASP A 1 210 ? 0.912 4.278 0.894 1.00 88.75 210 ASP A N 1
ATOM 1725 C CA . ASP A 1 210 ? 1.421 5.578 0.461 1.00 88.75 210 ASP A CA 1
ATOM 1726 C C . ASP A 1 210 ? 0.575 6.141 -0.697 1.00 88.75 210 ASP A C 1
ATOM 1728 O O . ASP A 1 210 ? 0.274 7.338 -0.712 1.00 88.75 210 ASP A O 1
ATOM 1732 N N . ASP A 1 211 ? 0.101 5.287 -1.611 1.00 84.81 211 ASP A N 1
ATOM 1733 C CA . ASP A 1 211 ? -0.854 5.651 -2.662 1.00 84.81 211 ASP A CA 1
ATOM 1734 C C . ASP A 1 211 ? -2.188 6.135 -2.078 1.00 84.81 211 ASP A C 1
ATOM 1736 O O . ASP A 1 211 ? -2.678 7.200 -2.470 1.00 84.81 211 ASP A O 1
ATOM 1740 N N . ALA A 1 212 ? -2.757 5.411 -1.107 1.00 86.69 212 ALA A N 1
ATOM 1741 C CA . ALA A 1 212 ? -3.992 5.810 -0.431 1.00 86.69 212 ALA A CA 1
ATOM 1742 C C . ALA A 1 212 ? -3.830 7.144 0.321 1.00 86.69 212 ALA A C 1
ATOM 1744 O O . ALA A 1 212 ? -4.664 8.043 0.187 1.00 86.69 212 ALA A O 1
ATOM 1745 N N . MET A 1 213 ? -2.724 7.328 1.051 1.00 90.00 213 MET A N 1
ATOM 1746 C CA . MET A 1 213 ? -2.416 8.580 1.755 1.00 90.00 213 MET A CA 1
ATOM 1747 C C . MET A 1 213 ? -2.231 9.752 0.783 1.00 90.00 213 MET A C 1
ATOM 1749 O O . MET A 1 213 ? -2.727 10.860 1.020 1.00 90.00 213 MET A O 1
ATOM 1753 N N . LYS A 1 214 ? -1.542 9.521 -0.339 1.00 87.69 214 LYS A N 1
ATOM 1754 C CA . LYS A 1 214 ? -1.358 10.524 -1.390 1.00 87.69 214 LYS A CA 1
ATOM 1755 C C . LYS A 1 214 ? -2.698 10.908 -2.008 1.00 87.69 214 LYS A C 1
ATOM 1757 O O . LYS A 1 214 ? -2.969 12.104 -2.130 1.00 87.69 214 LYS A O 1
ATOM 1762 N N . GLN A 1 215 ? -3.551 9.940 -2.340 1.00 85.19 215 GLN A N 1
ATOM 1763 C CA . GLN A 1 215 ? -4.899 10.200 -2.847 1.00 85.19 215 GLN A CA 1
ATOM 1764 C C . GLN A 1 215 ? -5.725 11.017 -1.849 1.00 85.19 215 GLN A C 1
ATOM 1766 O O . GLN A 1 215 ? -6.229 12.072 -2.231 1.00 85.19 215 GLN A O 1
ATOM 1771 N N . LEU A 1 216 ? -5.767 10.630 -0.568 1.00 86.19 216 LEU A N 1
ATOM 1772 C CA . LEU A 1 216 ? -6.431 11.404 0.492 1.00 86.19 216 LEU A CA 1
ATOM 1773 C C . LEU A 1 216 ? -5.956 12.866 0.520 1.00 86.19 216 LEU A C 1
ATOM 1775 O O . LEU A 1 216 ? -6.769 13.791 0.542 1.00 86.19 216 LEU A O 1
ATOM 1779 N N . SER A 1 217 ? -4.641 13.096 0.439 1.00 86.00 217 SER A N 1
ATOM 1780 C CA . SER A 1 217 ? -4.080 14.453 0.433 1.00 86.00 217 SER A CA 1
ATOM 1781 C C . SER A 1 217 ? -4.482 15.269 -0.807 1.00 86.00 217 SER A C 1
ATOM 1783 O O . SER A 1 217 ? -4.784 16.461 -0.698 1.00 86.00 217 SER A O 1
ATOM 1785 N N . ILE A 1 218 ? -4.533 14.638 -1.987 1.00 83.56 218 ILE A N 1
ATOM 1786 C CA . ILE A 1 218 ? -4.947 15.271 -3.248 1.00 83.56 218 ILE A CA 1
ATOM 1787 C C . ILE A 1 218 ? -6.435 15.628 -3.194 1.00 83.56 218 ILE A C 1
ATOM 1789 O O . ILE A 1 218 ? -6.811 16.743 -3.573 1.00 83.56 218 ILE A O 1
ATOM 1793 N N . ILE A 1 219 ? -7.265 14.708 -2.697 1.00 80.44 219 ILE A N 1
ATOM 1794 C CA . ILE A 1 219 ? -8.709 14.892 -2.522 1.00 80.44 219 ILE A CA 1
ATOM 1795 C C . ILE A 1 219 ? -8.962 16.079 -1.599 1.00 80.44 219 ILE A C 1
ATOM 1797 O O . ILE A 1 219 ? -9.603 17.045 -2.018 1.00 80.44 219 ILE A O 1
ATOM 1801 N N . HIS A 1 220 ? -8.369 16.064 -0.403 1.00 81.38 220 HIS A N 1
ATOM 1802 C CA . HIS A 1 220 ? -8.493 17.144 0.573 1.00 81.38 220 HIS A CA 1
ATOM 1803 C C . HIS A 1 220 ? -8.056 18.495 -0.014 1.00 81.38 220 HIS A C 1
ATOM 1805 O O . HIS A 1 220 ? -8.781 19.486 0.074 1.00 81.38 220 HIS A O 1
ATOM 1811 N N . LYS A 1 221 ? -6.900 18.548 -0.694 1.00 81.88 221 LYS A N 1
ATOM 1812 C CA . LYS A 1 221 ? -6.401 19.781 -1.328 1.00 81.88 221 LYS A CA 1
ATOM 1813 C C . LYS A 1 221 ? -7.379 20.325 -2.374 1.00 81.88 221 LYS A C 1
ATOM 1815 O O . LYS A 1 221 ? -7.570 21.540 -2.459 1.00 81.88 221 LYS A O 1
ATOM 1820 N N . LYS A 1 222 ? -7.995 19.450 -3.174 1.00 76.88 222 LYS A N 1
ATOM 1821 C CA . LYS A 1 222 ? -8.958 19.843 -4.212 1.00 76.88 222 LYS A CA 1
ATOM 1822 C C . LYS A 1 222 ? -10.284 20.318 -3.613 1.00 76.88 222 LYS A C 1
ATOM 1824 O O . LYS A 1 222 ? -10.805 21.336 -4.070 1.00 76.88 222 LYS A O 1
ATOM 1829 N N . ILE A 1 223 ? -10.788 19.643 -2.580 1.00 73.56 223 ILE A N 1
ATOM 1830 C CA . ILE A 1 223 ? -11.991 20.058 -1.839 1.00 73.56 223 ILE A CA 1
ATOM 1831 C C . ILE A 1 223 ? -11.749 21.426 -1.201 1.00 73.56 223 ILE A C 1
ATOM 1833 O O . ILE A 1 223 ? -12.513 22.353 -1.452 1.00 73.56 223 ILE A O 1
ATOM 1837 N N . ARG A 1 224 ? -10.624 21.615 -0.503 1.00 73.94 224 ARG A N 1
ATOM 1838 C CA . ARG A 1 224 ? -10.266 22.906 0.100 1.00 73.94 224 ARG A CA 1
ATOM 1839 C C . ARG A 1 224 ? -10.157 24.028 -0.930 1.00 73.94 224 ARG A C 1
ATOM 1841 O O . ARG A 1 224 ? -10.639 25.127 -0.685 1.00 73.94 224 ARG A O 1
ATOM 1848 N N . LYS A 1 225 ? -9.557 23.772 -2.100 1.00 73.62 225 LYS A N 1
ATOM 1849 C CA . LYS A 1 225 ? -9.489 24.766 -3.187 1.00 73.62 225 LYS A CA 1
ATOM 1850 C C . LYS A 1 225 ? -10.887 25.167 -3.672 1.00 73.62 225 LYS A C 1
ATOM 1852 O O . LYS A 1 225 ? -11.129 26.350 -3.887 1.00 73.62 225 LYS A O 1
ATOM 1857 N N . THR A 1 226 ? -11.778 24.190 -3.829 1.00 67.25 226 THR A N 1
ATOM 1858 C CA . THR A 1 226 ? -13.155 24.404 -4.302 1.00 67.25 226 THR A CA 1
ATOM 1859 C C . THR A 1 226 ? -13.973 25.162 -3.263 1.00 67.25 226 THR A C 1
ATOM 1861 O O . THR A 1 226 ? -14.577 26.179 -3.587 1.00 67.25 226 THR A O 1
ATOM 1864 N N . SER A 1 227 ? -13.893 24.753 -1.996 1.00 64.44 227 SER A N 1
ATOM 1865 C CA . SER A 1 227 ? -14.550 25.468 -0.908 1.00 64.44 227 SER A CA 1
ATOM 1866 C C . SER A 1 227 ? -14.020 26.881 -0.753 1.00 64.44 227 SER A C 1
ATOM 1868 O O . SER A 1 227 ? -14.826 27.785 -0.664 1.00 64.44 227 SER A O 1
ATOM 1870 N N . ASN A 1 228 ? -12.704 27.116 -0.788 1.00 68.69 228 ASN A N 1
ATOM 1871 C CA . ASN A 1 228 ? -12.160 28.475 -0.700 1.00 68.69 228 ASN A CA 1
ATOM 1872 C C . ASN A 1 228 ? -12.684 29.380 -1.827 1.00 68.69 228 ASN A C 1
ATOM 1874 O O . ASN A 1 228 ? -12.861 30.578 -1.620 1.00 68.69 228 ASN A O 1
ATOM 1878 N N . ALA A 1 229 ? -12.911 28.828 -3.024 1.00 61.50 229 ALA A N 1
ATOM 1879 C CA . ALA A 1 229 ? -13.522 29.568 -4.123 1.00 61.50 229 ALA A CA 1
ATOM 1880 C C . ALA A 1 229 ? -15.001 29.880 -3.838 1.00 61.50 229 ALA A C 1
ATOM 1882 O O . ALA A 1 229 ? -15.433 31.000 -4.080 1.00 61.50 229 ALA A O 1
ATOM 1883 N N . GLN A 1 230 ? -15.751 28.937 -3.264 1.00 59.94 230 GLN A N 1
ATOM 1884 C CA . GLN A 1 230 ? -17.156 29.135 -2.893 1.00 59.94 230 GLN A CA 1
ATOM 1885 C C . GLN A 1 230 ? -17.326 30.061 -1.679 1.00 59.94 230 GLN A C 1
ATOM 1887 O O . GLN A 1 230 ? -18.199 30.918 -1.691 1.00 59.94 230 GLN A O 1
ATOM 1892 N N . THR A 1 231 ? -16.451 29.998 -0.675 1.00 62.09 231 THR A N 1
ATOM 1893 C CA . THR A 1 231 ? -16.421 30.930 0.466 1.00 62.09 231 THR A CA 1
ATOM 1894 C C . THR A 1 231 ? -16.261 32.379 -0.007 1.00 62.09 231 THR A C 1
ATOM 1896 O O . THR A 1 231 ? -16.840 33.286 0.578 1.00 62.09 231 THR A O 1
ATOM 1899 N N . ARG A 1 232 ? -15.530 32.609 -1.110 1.00 63.06 232 ARG A N 1
ATOM 1900 C CA . ARG A 1 232 ? -15.425 33.935 -1.743 1.00 63.06 232 ARG A CA 1
ATOM 1901 C C . ARG A 1 232 ? -16.701 34.379 -2.462 1.00 63.06 232 ARG A C 1
ATOM 1903 O O . ARG A 1 232 ? -16.828 35.571 -2.708 1.00 63.06 232 ARG A O 1
ATOM 1910 N N . ILE A 1 233 ? -17.599 33.460 -2.806 1.00 60.22 233 ILE A N 1
ATOM 1911 C CA . ILE A 1 233 ? -18.905 33.752 -3.416 1.00 60.22 233 ILE A CA 1
ATOM 1912 C C . ILE A 1 233 ? -19.933 34.047 -2.313 1.00 60.22 233 ILE A C 1
ATOM 1914 O O . ILE A 1 233 ? -20.666 35.024 -2.403 1.00 60.22 233 ILE A O 1
ATOM 1918 N N . PHE A 1 234 ? -19.923 33.272 -1.227 1.00 59.22 234 PHE A N 1
ATOM 1919 C CA . PHE A 1 234 ? -20.838 33.412 -0.087 1.00 59.22 234 PHE A CA 1
ATOM 1920 C C . PHE A 1 234 ? -20.272 34.297 1.036 1.00 59.22 234 PHE A C 1
ATOM 1922 O O . PHE A 1 234 ? -20.477 34.006 2.211 1.00 59.22 234 PHE A O 1
ATOM 1929 N N . GLN A 1 235 ? -19.533 35.367 0.712 1.00 56.03 235 GLN A N 1
ATOM 1930 C CA . GLN A 1 235 ? -18.804 36.188 1.703 1.00 56.03 235 GLN A CA 1
ATOM 1931 C C . GLN A 1 235 ? -19.680 36.736 2.843 1.00 56.03 235 GLN A C 1
ATOM 1933 O O . GLN A 1 235 ? -19.168 36.967 3.936 1.00 56.03 235 GLN A O 1
ATOM 1938 N N . TYR A 1 236 ? -20.984 36.883 2.602 1.00 53.16 236 TYR A N 1
ATOM 1939 C CA . TYR A 1 236 ? -21.946 37.482 3.526 1.00 53.16 236 TYR A CA 1
ATOM 1940 C C . TYR A 1 236 ? -22.834 36.471 4.275 1.00 53.16 236 TYR A C 1
ATOM 1942 O O . TYR A 1 236 ? -23.648 36.889 5.090 1.00 53.16 236 TYR A O 1
ATOM 1950 N N . ASP A 1 237 ? -22.667 35.162 4.047 1.00 63.06 237 ASP A N 1
ATOM 1951 C CA . ASP A 1 237 ? -23.427 34.099 4.723 1.00 63.06 237 ASP A CA 1
ATOM 1952 C C . ASP A 1 237 ? -22.470 33.163 5.480 1.00 63.06 237 ASP A C 1
ATOM 1954 O O . ASP A 1 237 ? -21.944 32.180 4.948 1.00 63.06 237 ASP A O 1
ATOM 1958 N N . SER A 1 238 ? -22.186 33.515 6.736 1.00 61.59 238 SER A N 1
ATOM 1959 C CA . SER A 1 238 ? -21.233 32.798 7.594 1.00 61.59 238 SER A CA 1
ATOM 1960 C C . SER A 1 238 ? -21.683 31.372 7.936 1.00 61.59 238 SER A C 1
ATOM 1962 O O . SER A 1 238 ? -20.840 30.515 8.217 1.00 61.59 238 SER A O 1
ATOM 1964 N N . GLU A 1 239 ? -22.985 31.093 7.875 1.00 63.34 239 GLU A N 1
ATOM 1965 C CA . GLU A 1 239 ? -23.553 29.772 8.121 1.00 63.34 239 GLU A CA 1
ATOM 1966 C C . GLU A 1 239 ? -23.358 28.866 6.899 1.00 63.34 239 GLU A C 1
ATOM 1968 O O . GLU A 1 239 ? -22.862 27.740 7.025 1.00 63.34 239 GLU A O 1
ATOM 1973 N N . GLN A 1 240 ? -23.623 29.377 5.691 1.00 61.62 240 GLN A N 1
ATOM 1974 C CA . GLN A 1 240 ? -23.328 28.638 4.463 1.00 61.62 240 GLN A CA 1
ATOM 1975 C C . GLN A 1 240 ? -21.831 28.423 4.260 1.00 61.62 240 GLN A C 1
ATOM 1977 O O . GLN A 1 240 ? -21.431 27.334 3.850 1.00 61.62 240 GLN A O 1
ATOM 1982 N N . GLN A 1 241 ? -20.976 29.381 4.631 1.00 60.38 241 GLN A N 1
ATOM 1983 C CA . GLN A 1 241 ? -19.521 29.206 4.554 1.00 60.38 241 GLN A CA 1
ATOM 1984 C C . GLN A 1 241 ? -19.010 27.978 5.320 1.00 60.38 241 GLN A C 1
ATOM 1986 O O . GLN A 1 241 ? -18.097 27.302 4.837 1.00 60.38 241 GLN A O 1
ATOM 1991 N N . LYS A 1 242 ? -19.608 27.667 6.478 1.00 61.47 242 LYS A N 1
ATOM 1992 C CA . LYS A 1 242 ? -19.270 26.480 7.280 1.00 61.47 242 LYS A CA 1
ATOM 1993 C C . LYS A 1 242 ? -19.728 25.177 6.610 1.00 61.47 242 LYS A C 1
ATOM 1995 O O . LYS A 1 242 ? -19.030 24.172 6.715 1.00 61.47 242 LYS A O 1
ATOM 2000 N N . LYS A 1 243 ? -20.850 25.201 5.875 1.00 61.94 243 LYS A N 1
ATOM 2001 C CA . LYS A 1 243 ? -21.445 24.034 5.187 1.00 61.94 243 LYS A CA 1
ATOM 2002 C C . LYS A 1 243 ? -20.714 23.639 3.898 1.00 61.94 243 LYS A C 1
ATOM 2004 O O . LYS A 1 243 ? -20.693 22.464 3.537 1.00 61.94 243 LYS A O 1
ATOM 2009 N N . LEU A 1 244 ? -20.079 24.589 3.207 1.00 62.28 244 LEU A N 1
ATOM 2010 C CA . LEU A 1 244 ? -19.507 24.366 1.869 1.00 62.28 244 LEU A CA 1
ATOM 2011 C C . LEU A 1 244 ? -18.446 23.258 1.823 1.00 62.28 244 LEU A C 1
ATOM 2013 O O . LEU A 1 244 ? -18.454 22.454 0.894 1.00 62.28 244 LEU A O 1
ATOM 2017 N N . LEU A 1 245 ? -17.546 23.182 2.809 1.00 58.62 245 LEU A N 1
ATOM 2018 C CA . LEU A 1 245 ? -16.484 22.168 2.824 1.00 58.62 245 LEU A CA 1
ATOM 2019 C C . LEU A 1 245 ? -17.048 20.751 2.936 1.00 58.62 245 LEU A C 1
ATOM 2021 O O . LEU A 1 245 ? -16.639 19.887 2.164 1.00 58.62 245 LEU A O 1
ATOM 2025 N N . GLU A 1 246 ? -18.003 20.517 3.835 1.00 61.50 246 GLU A N 1
ATOM 2026 C CA . GLU A 1 246 ? -18.641 19.206 3.974 1.00 61.50 246 GLU A CA 1
ATOM 2027 C C . GLU A 1 246 ? -19.486 18.841 2.758 1.00 61.50 246 GLU A C 1
ATOM 2029 O O . GLU A 1 246 ? -19.383 17.723 2.260 1.00 61.50 246 GLU A O 1
ATOM 2034 N N . VAL A 1 247 ? -20.274 19.781 2.230 1.00 62.44 247 VAL A N 1
ATOM 2035 C CA . VAL A 1 247 ? -21.055 19.545 1.010 1.00 62.44 247 VAL A CA 1
ATOM 2036 C C . VAL A 1 247 ? -20.130 19.102 -0.132 1.00 62.44 247 VAL A C 1
ATOM 2038 O O . VAL A 1 247 ? -20.483 18.220 -0.909 1.00 62.44 247 VAL A O 1
ATOM 2041 N N . GLN A 1 248 ? -18.899 19.625 -0.208 1.00 60.97 248 GLN A N 1
ATOM 2042 C CA . GLN A 1 248 ? -17.899 19.165 -1.181 1.00 60.97 248 GLN A CA 1
ATOM 2043 C C . GLN A 1 248 ? -17.327 17.765 -0.884 1.00 60.97 248 GLN A C 1
ATOM 2045 O O . GLN A 1 248 ? -16.975 17.052 -1.834 1.00 60.97 248 GLN A O 1
ATOM 2050 N N . TYR A 1 249 ? -17.239 17.355 0.386 1.00 62.12 249 TYR A N 1
ATOM 2051 C CA . TYR A 1 249 ? -16.914 15.974 0.769 1.00 62.12 249 TYR A CA 1
ATOM 2052 C C . TYR A 1 249 ? -18.043 15.010 0.377 1.00 62.12 249 TYR A C 1
ATOM 2054 O O . TYR A 1 249 ? -17.784 14.054 -0.359 1.00 62.12 249 TYR A O 1
ATOM 2062 N N . LYS A 1 250 ? -19.296 15.324 0.739 1.00 63.25 250 LYS A N 1
ATOM 2063 C CA . LYS A 1 250 ? -20.495 14.543 0.377 1.00 63.25 250 LYS A CA 1
ATOM 2064 C C . LYS A 1 250 ? -20.692 14.452 -1.148 1.00 63.25 250 LYS A C 1
ATOM 2066 O O . LYS A 1 250 ? -21.046 13.390 -1.657 1.00 63.25 250 LYS A O 1
ATOM 2071 N N . ASN A 1 251 ? -20.348 15.503 -1.899 1.00 58.88 251 ASN A N 1
ATOM 2072 C CA . ASN A 1 251 ? -20.490 15.564 -3.363 1.00 58.88 251 ASN A CA 1
ATOM 2073 C C . ASN A 1 251 ? -19.296 15.002 -4.164 1.00 58.88 251 ASN A C 1
ATOM 2075 O O . ASN A 1 251 ? -19.261 15.140 -5.389 1.00 58.88 251 ASN A O 1
ATOM 2079 N N . SER A 1 252 ? -18.313 14.350 -3.525 1.00 58.94 252 SER A N 1
ATOM 2080 C CA . SER A 1 252 ? -17.145 13.756 -4.209 1.00 58.94 252 SER A CA 1
ATOM 2081 C C . SER A 1 252 ? -17.074 12.209 -4.159 1.00 58.94 252 SER A C 1
ATOM 2083 O O . SER A 1 252 ? -15.991 11.672 -3.905 1.00 58.94 252 SER A O 1
ATOM 2085 N N . PRO A 1 253 ? -18.153 11.452 -4.468 1.00 58.81 253 PRO A N 1
ATOM 2086 C CA . PRO A 1 253 ? -18.218 10.007 -4.218 1.00 58.81 253 PRO A CA 1
ATOM 2087 C C . PRO A 1 253 ? -17.154 9.163 -4.905 1.00 58.81 253 PRO A C 1
ATOM 2089 O O . PRO A 1 253 ? -16.511 8.318 -4.284 1.00 58.81 253 PRO A O 1
ATOM 2092 N N . LYS A 1 254 ? -16.886 9.455 -6.180 1.00 62.59 254 LYS A N 1
ATOM 2093 C CA . LYS A 1 254 ? -15.896 8.719 -6.980 1.00 62.59 254 LYS A CA 1
ATOM 2094 C C . LYS A 1 254 ? -14.474 8.769 -6.409 1.00 62.59 254 LYS A C 1
ATOM 2096 O O . LYS A 1 254 ? -13.619 8.017 -6.855 1.00 62.59 254 LYS A O 1
ATOM 2101 N N . ARG A 1 255 ? -14.186 9.682 -5.475 1.00 65.00 255 ARG A N 1
ATOM 2102 C CA . ARG A 1 255 ? -12.836 9.868 -4.932 1.00 65.00 255 ARG A CA 1
ATOM 2103 C C . ARG A 1 255 ? -12.596 9.078 -3.648 1.00 65.00 255 ARG A C 1
ATOM 2105 O O . ARG A 1 255 ? -11.503 8.546 -3.480 1.00 65.00 255 ARG A O 1
ATOM 2112 N N . ASN A 1 256 ? -13.605 8.942 -2.788 1.00 73.06 256 ASN A N 1
ATOM 2113 C CA . ASN A 1 256 ? -13.506 8.089 -1.600 1.00 73.06 256 ASN A CA 1
ATOM 2114 C C . ASN A 1 256 ? -13.458 6.603 -1.989 1.00 73.06 256 ASN A C 1
ATOM 2116 O O . ASN A 1 256 ? -12.729 5.834 -1.365 1.00 73.06 256 ASN A O 1
ATOM 2120 N N . SER A 1 257 ? -14.129 6.215 -3.081 1.00 78.06 257 SER A N 1
ATOM 2121 C CA . SER A 1 257 ? -14.094 4.841 -3.600 1.00 78.06 257 SER A CA 1
ATOM 2122 C C . SER A 1 257 ? -12.697 4.374 -4.028 1.00 78.06 257 SER A C 1
ATOM 2124 O O . SER A 1 257 ? -12.376 3.200 -3.864 1.00 78.06 257 SER A O 1
ATOM 2126 N N . GLU A 1 258 ? -11.836 5.262 -4.542 1.00 80.38 258 GLU A N 1
ATOM 2127 C CA . GLU A 1 258 ? -10.449 4.904 -4.894 1.00 80.38 258 GLU A CA 1
ATOM 2128 C C . GLU A 1 258 ? -9.605 4.596 -3.648 1.00 80.38 258 GLU A C 1
ATOM 2130 O O . GLU A 1 258 ? -8.849 3.622 -3.629 1.00 80.38 258 GLU A O 1
ATOM 2135 N N . VAL A 1 259 ? -9.775 5.385 -2.582 1.00 85.12 259 VAL A N 1
ATOM 2136 C CA . VAL A 1 259 ? -9.095 5.155 -1.300 1.00 85.12 259 VAL A CA 1
ATOM 2137 C C . VAL A 1 259 ? -9.598 3.860 -0.662 1.00 85.12 259 VAL A C 1
ATOM 2139 O O . VAL A 1 259 ? -8.787 3.028 -0.255 1.00 85.12 259 VAL A O 1
ATOM 2142 N N . LEU A 1 260 ? -10.918 3.645 -0.637 1.00 86.75 260 LEU A N 1
ATOM 2143 C CA . LEU A 1 260 ? -11.522 2.412 -0.124 1.00 86.75 260 LEU A CA 1
ATOM 2144 C C . LEU A 1 260 ? -11.116 1.180 -0.939 1.00 86.75 260 LEU A C 1
ATOM 2146 O O . LEU A 1 260 ? -10.945 0.112 -0.362 1.00 86.75 260 LEU A O 1
ATOM 2150 N N . SER A 1 261 ? -10.887 1.313 -2.248 1.00 87.06 261 SER A N 1
ATOM 2151 C CA . SER A 1 261 ? -10.332 0.229 -3.066 1.00 87.06 261 SER A CA 1
ATOM 2152 C C . SER A 1 261 ? -8.921 -0.158 -2.614 1.00 87.06 261 SER A C 1
ATOM 2154 O O . SER A 1 261 ? -8.637 -1.346 -2.489 1.00 87.06 261 SER A O 1
ATOM 2156 N N . ASN A 1 262 ? -8.054 0.811 -2.298 1.00 87.19 262 ASN A N 1
ATOM 2157 C CA . ASN A 1 262 ? -6.726 0.506 -1.753 1.00 87.19 262 ASN A CA 1
ATOM 2158 C C . ASN A 1 262 ? -6.810 -0.153 -0.369 1.00 87.19 262 ASN A C 1
ATOM 2160 O O . ASN A 1 262 ? -6.075 -1.102 -0.102 1.00 87.19 262 ASN A O 1
ATOM 2164 N N . VAL A 1 263 ? -7.728 0.299 0.493 1.00 90.62 263 VAL A N 1
ATOM 2165 C CA . VAL A 1 263 ? -7.977 -0.356 1.786 1.00 90.62 263 VAL A CA 1
ATOM 2166 C C . VAL A 1 263 ? -8.494 -1.782 1.594 1.00 90.62 263 VAL A C 1
ATOM 2168 O O . VAL A 1 263 ? -8.028 -2.690 2.274 1.00 90.62 263 VAL A O 1
ATOM 2171 N N . LYS A 1 264 ? -9.403 -2.002 0.641 1.00 91.50 264 LYS A N 1
ATOM 2172 C CA . LYS A 1 264 ? -9.908 -3.333 0.301 1.00 91.50 264 LYS A CA 1
ATOM 2173 C C . LYS A 1 264 ? -8.773 -4.265 -0.128 1.00 91.50 264 LYS A C 1
ATOM 2175 O O . LYS A 1 264 ? -8.733 -5.403 0.322 1.00 91.50 264 LYS A O 1
ATOM 2180 N N . TYR A 1 265 ? -7.817 -3.780 -0.925 1.00 88.50 265 TYR A N 1
ATOM 2181 C CA . TYR A 1 265 ? -6.634 -4.572 -1.274 1.00 88.50 265 TYR A CA 1
ATOM 2182 C C . TYR A 1 265 ? -5.803 -4.935 -0.045 1.00 88.50 265 TYR A C 1
ATOM 2184 O O . TYR A 1 265 ? -5.431 -6.095 0.098 1.00 88.50 265 TYR A O 1
ATOM 2192 N N . LEU A 1 266 ? -5.550 -3.983 0.862 1.00 90.38 266 LEU A N 1
ATOM 2193 C CA . LEU A 1 266 ? -4.863 -4.276 2.125 1.00 90.38 266 LEU A CA 1
ATOM 2194 C C . LEU A 1 266 ? -5.612 -5.347 2.924 1.00 90.38 266 LEU A C 1
ATOM 2196 O O . LEU A 1 266 ? -4.995 -6.314 3.352 1.00 90.38 266 LEU A O 1
ATOM 2200 N N . TYR A 1 267 ? -6.930 -5.218 3.063 1.00 92.06 267 TYR A N 1
ATOM 2201 C CA . TYR A 1 267 ? -7.779 -6.194 3.742 1.00 92.06 267 TYR A CA 1
ATOM 2202 C C . TYR A 1 267 ? -7.675 -7.599 3.122 1.00 92.06 267 TYR A C 1
ATOM 2204 O O . TYR A 1 267 ? -7.395 -8.565 3.830 1.00 92.06 267 TYR A O 1
ATOM 2212 N N . GLU A 1 268 ? -7.819 -7.721 1.799 1.00 89.62 268 GLU A N 1
ATOM 2213 C CA . GLU A 1 268 ? -7.727 -9.003 1.086 1.00 89.62 268 GLU A CA 1
ATOM 2214 C C . GLU A 1 268 ? -6.341 -9.655 1.228 1.00 89.62 268 GLU A C 1
ATOM 2216 O O . GLU A 1 268 ? -6.247 -10.865 1.445 1.00 89.62 268 GLU A O 1
ATOM 2221 N N . ILE A 1 269 ? -5.265 -8.862 1.140 1.00 87.56 269 ILE A N 1
ATOM 2222 C CA . ILE A 1 269 ? -3.890 -9.337 1.366 1.00 87.56 269 ILE A CA 1
ATOM 2223 C C . ILE A 1 269 ? -3.719 -9.773 2.825 1.00 87.56 269 ILE A C 1
ATOM 2225 O O . ILE A 1 269 ? -3.150 -10.830 3.089 1.00 87.56 269 ILE A O 1
ATOM 2229 N N . GLY A 1 270 ? -4.260 -9.004 3.774 1.00 88.81 270 GLY A N 1
ATOM 2230 C CA . GLY A 1 270 ? -4.266 -9.338 5.196 1.00 88.81 270 GLY A CA 1
ATOM 2231 C C . GLY A 1 270 ? -4.900 -10.699 5.462 1.00 88.81 270 GLY A C 1
ATOM 2232 O O . GLY A 1 270 ? -4.282 -11.551 6.091 1.00 88.81 270 GLY A O 1
ATOM 2233 N N . LEU A 1 271 ? -6.085 -10.967 4.913 1.00 89.50 271 LEU A N 1
ATOM 2234 C CA . LEU A 1 271 ? -6.744 -12.268 5.073 1.00 89.50 271 LEU A CA 1
ATOM 2235 C C . LEU A 1 271 ? -5.916 -13.443 4.530 1.00 89.50 271 LEU A C 1
ATOM 2237 O O . LEU A 1 271 ? -5.966 -14.543 5.085 1.00 89.50 271 LEU A O 1
ATOM 2241 N N . ARG A 1 272 ? -5.152 -13.229 3.455 1.00 88.25 272 ARG A N 1
ATOM 2242 C CA . ARG A 1 272 ? -4.253 -14.248 2.894 1.00 88.25 272 ARG A CA 1
ATOM 2243 C C . ARG A 1 272 ? -3.014 -14.451 3.761 1.00 88.25 272 ARG A C 1
ATOM 2245 O O . ARG A 1 272 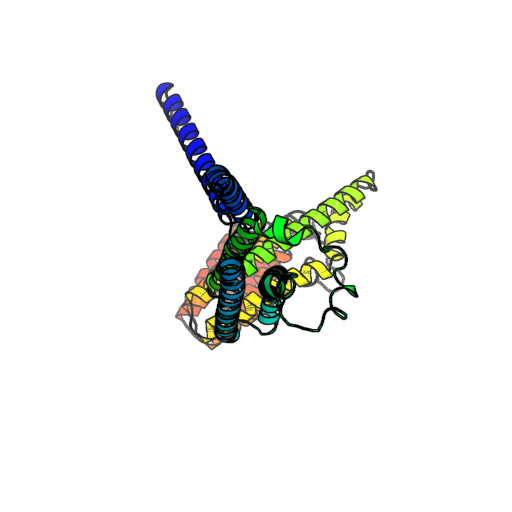? -2.652 -15.594 4.027 1.00 88.25 272 ARG A O 1
ATOM 2252 N N . LEU A 1 273 ? -2.407 -13.376 4.258 1.00 86.50 273 LEU A N 1
ATOM 2253 C CA . LEU A 1 273 ? -1.290 -13.445 5.208 1.00 86.50 273 LEU A CA 1
ATOM 2254 C C . LEU A 1 273 ? -1.689 -14.162 6.499 1.00 86.50 273 LEU A C 1
ATOM 2256 O O . LEU A 1 273 ? -0.944 -15.008 6.989 1.00 86.50 273 LEU A O 1
ATOM 2260 N N . LEU A 1 274 ? -2.902 -13.896 6.988 1.00 87.75 274 LEU A N 1
ATOM 2261 C CA . LEU A 1 274 ? -3.474 -14.599 8.128 1.00 87.75 274 LEU A CA 1
ATOM 2262 C C . LEU A 1 274 ? -3.592 -16.105 7.855 1.00 87.75 274 LEU A C 1
ATOM 2264 O O . LEU A 1 274 ? -3.144 -16.912 8.665 1.00 87.75 274 LEU A O 1
ATOM 2268 N N . SER A 1 275 ? -4.103 -16.490 6.678 1.00 86.56 275 SER A N 1
ATOM 2269 C CA . SER A 1 275 ? -4.195 -17.906 6.287 1.00 86.56 275 SER A CA 1
ATOM 2270 C C . SER A 1 275 ? -2.834 -18.601 6.156 1.00 86.56 275 SER A C 1
ATOM 2272 O O . SER A 1 275 ? -2.734 -19.798 6.408 1.00 86.56 275 SER A O 1
ATOM 2274 N N . LYS A 1 276 ? -1.777 -17.848 5.816 1.00 85.69 276 LYS A N 1
ATOM 2275 C CA . LYS A 1 276 ? -0.384 -18.324 5.761 1.00 85.69 276 LYS A CA 1
ATOM 2276 C C . LYS A 1 276 ? 0.328 -18.283 7.123 1.00 85.69 276 LYS A C 1
ATOM 2278 O O . LYS A 1 276 ? 1.495 -18.649 7.198 1.00 85.69 276 LYS A O 1
ATOM 2283 N N . ASN A 1 277 ? -0.362 -17.883 8.194 1.00 84.50 277 ASN A N 1
ATOM 2284 C CA . ASN A 1 277 ? 0.183 -17.751 9.547 1.00 84.50 277 ASN A CA 1
ATOM 2285 C C . ASN A 1 277 ? 1.312 -16.700 9.686 1.00 84.50 277 ASN A C 1
ATOM 2287 O O . ASN A 1 277 ? 2.171 -16.813 10.560 1.00 84.50 277 ASN A O 1
ATOM 2291 N N . GLU A 1 278 ? 1.320 -15.659 8.845 1.00 85.00 278 GLU A N 1
ATOM 2292 C CA . GLU A 1 278 ? 2.294 -14.561 8.924 1.00 85.00 278 GLU A CA 1
ATOM 2293 C C . GLU A 1 278 ? 1.824 -13.448 9.876 1.00 85.00 278 GLU A C 1
ATOM 2295 O O . GLU A 1 278 ? 1.303 -12.410 9.458 1.00 85.00 278 GLU A O 1
ATOM 2300 N N . ILE A 1 279 ? 2.022 -13.658 11.180 1.00 84.44 279 ILE A N 1
ATOM 2301 C CA . ILE A 1 279 ? 1.539 -12.770 12.254 1.00 84.44 279 ILE A CA 1
ATOM 2302 C C . ILE A 1 279 ? 2.062 -11.331 12.104 1.00 84.44 279 ILE A C 1
ATOM 2304 O O . ILE A 1 279 ? 1.291 -10.372 12.187 1.00 84.44 279 ILE A O 1
ATOM 2308 N N . THR A 1 280 ? 3.366 -11.160 11.877 1.00 86.25 280 THR A N 1
ATOM 2309 C CA . THR A 1 280 ? 4.016 -9.842 11.798 1.00 86.25 280 THR A CA 1
ATOM 2310 C C . THR A 1 280 ? 3.540 -9.054 10.580 1.00 86.25 280 THR A C 1
ATOM 2312 O O . THR A 1 280 ? 3.084 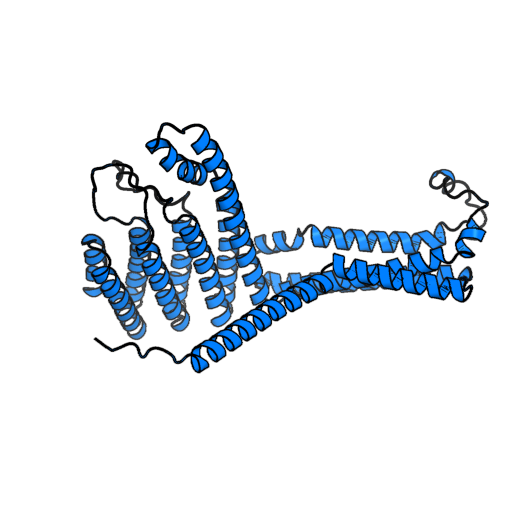-7.918 10.727 1.00 86.25 280 THR A O 1
ATOM 2315 N N . SER A 1 281 ? 3.573 -9.673 9.397 1.00 85.38 281 SER A N 1
ATOM 2316 C CA . SER A 1 281 ? 3.091 -9.096 8.138 1.00 85.38 281 SER A CA 1
ATOM 2317 C C . SER A 1 281 ? 1.613 -8.708 8.234 1.00 85.38 281 SER A C 1
ATOM 2319 O O . SER A 1 281 ? 1.221 -7.623 7.803 1.00 85.38 281 SER A O 1
ATOM 2321 N N . PHE A 1 282 ? 0.787 -9.553 8.856 1.00 90.44 282 PHE A N 1
ATOM 2322 C CA . PHE A 1 282 ? -0.626 -9.264 9.082 1.00 90.44 282 PHE A CA 1
ATOM 2323 C C . PHE A 1 282 ? -0.847 -8.048 9.995 1.00 90.44 282 PHE A C 1
ATOM 2325 O O . PHE A 1 282 ? -1.644 -7.164 9.677 1.00 90.44 282 PHE A O 1
ATOM 2332 N N . ASN A 1 283 ? -0.103 -7.945 11.098 1.00 91.06 283 ASN A N 1
ATOM 2333 C CA . ASN A 1 283 ? -0.186 -6.784 11.988 1.00 91.06 283 ASN A CA 1
ATOM 2334 C C . ASN A 1 283 ? 0.232 -5.485 11.271 1.00 91.06 283 ASN A C 1
ATOM 2336 O O . ASN A 1 283 ? -0.368 -4.433 11.501 1.00 91.06 283 ASN A O 1
ATOM 2340 N N . VAL A 1 284 ? 1.201 -5.549 10.347 1.00 90.06 284 VAL A N 1
ATOM 2341 C CA . VAL A 1 284 ? 1.572 -4.408 9.489 1.00 90.06 284 VAL A CA 1
ATOM 2342 C C . VAL A 1 284 ? 0.406 -3.981 8.593 1.00 90.06 284 VAL A C 1
ATOM 2344 O O . VAL A 1 284 ? 0.130 -2.783 8.499 1.00 90.06 284 VAL A O 1
ATOM 2347 N N . VAL A 1 285 ? -0.315 -4.931 7.985 1.00 91.25 285 VAL A N 1
ATOM 2348 C CA . VAL A 1 285 ? -1.523 -4.640 7.191 1.00 91.25 285 VAL A CA 1
ATOM 2349 C C . VAL A 1 285 ? -2.563 -3.903 8.025 1.00 91.25 285 VAL A C 1
ATOM 2351 O O . VAL A 1 285 ? -3.050 -2.850 7.608 1.00 91.25 285 VAL A O 1
ATOM 2354 N N . LEU A 1 286 ? -2.879 -4.429 9.210 1.00 92.06 286 LEU A N 1
ATOM 2355 C CA . LEU A 1 286 ? -3.842 -3.809 10.114 1.00 92.06 286 LEU A CA 1
ATOM 2356 C C . LEU A 1 286 ? -3.440 -2.378 10.467 1.00 92.06 286 LEU A C 1
ATOM 2358 O O . LEU A 1 286 ? -4.253 -1.459 10.365 1.00 92.06 286 LEU A O 1
ATOM 2362 N N . ASN A 1 287 ? -2.168 -2.172 10.807 1.00 93.00 287 ASN A N 1
ATOM 2363 C CA . ASN A 1 287 ? -1.655 -0.843 11.098 1.00 93.00 287 ASN A CA 1
ATOM 2364 C C . ASN A 1 287 ? -1.794 0.102 9.893 1.00 93.00 287 ASN A C 1
ATOM 2366 O O . ASN A 1 287 ? -2.173 1.255 10.057 1.00 93.00 287 ASN A O 1
ATOM 2370 N N . HIS A 1 288 ? -1.542 -0.369 8.669 1.00 93.88 288 HIS A N 1
ATOM 2371 C CA . HIS A 1 288 ? -1.701 0.447 7.462 1.00 93.88 288 HIS A CA 1
ATOM 2372 C C . HIS A 1 288 ? -3.156 0.847 7.195 1.00 93.88 288 HIS A C 1
ATOM 2374 O O . HIS A 1 288 ? -3.402 2.008 6.870 1.00 93.88 288 HIS A O 1
ATOM 2380 N N . ILE A 1 289 ? -4.116 -0.068 7.370 1.00 93.69 289 ILE A N 1
ATOM 2381 C CA . ILE A 1 289 ? -5.552 0.243 7.252 1.00 93.69 289 ILE A CA 1
ATOM 2382 C C . ILE A 1 289 ? -5.932 1.349 8.246 1.00 93.69 289 ILE A C 1
ATOM 2384 O O . ILE A 1 289 ? -6.562 2.342 7.873 1.00 93.69 289 ILE A O 1
ATOM 2388 N N . VAL A 1 290 ? -5.489 1.213 9.497 1.00 93.50 290 VAL A N 1
ATOM 2389 C CA . VAL A 1 290 ? -5.782 2.171 10.568 1.00 93.50 290 VAL A CA 1
ATOM 2390 C C . VAL A 1 290 ? -5.091 3.510 10.321 1.00 93.50 290 VAL A C 1
ATOM 2392 O O . VAL A 1 290 ? -5.728 4.546 10.461 1.00 93.50 290 VAL A O 1
ATOM 2395 N N . GLU A 1 291 ? -3.829 3.532 9.891 1.00 94.06 291 GLU A N 1
ATOM 2396 C CA . GLU A 1 291 ? -3.117 4.769 9.541 1.00 94.06 291 GLU A CA 1
ATOM 2397 C C . GLU A 1 291 ? -3.830 5.551 8.425 1.00 94.06 291 GLU A C 1
ATOM 2399 O O . GLU A 1 291 ? -3.931 6.777 8.506 1.00 94.06 291 GLU A O 1
ATOM 2404 N N . ILE A 1 292 ? -4.360 4.865 7.403 1.00 92.25 292 ILE A N 1
ATOM 2405 C CA . ILE A 1 292 ? -5.155 5.495 6.336 1.00 92.25 292 ILE A CA 1
ATOM 2406 C C . ILE A 1 292 ? -6.439 6.096 6.916 1.00 92.25 292 ILE A C 1
ATOM 2408 O O . ILE A 1 292 ? -6.765 7.247 6.612 1.00 92.25 292 ILE A O 1
ATOM 2412 N N . TYR A 1 293 ? -7.146 5.351 7.770 1.00 92.31 293 TYR A N 1
ATOM 2413 C CA . TYR A 1 293 ? -8.367 5.826 8.418 1.00 92.31 293 TYR A CA 1
ATOM 2414 C C . TYR A 1 293 ? -8.105 7.037 9.321 1.00 92.31 293 TYR A C 1
ATOM 2416 O O . TYR A 1 293 ? -8.739 8.079 9.162 1.00 92.31 293 TYR A O 1
ATOM 2424 N N . LEU A 1 294 ? -7.105 6.966 10.201 1.00 91.44 294 LEU A N 1
ATOM 2425 C CA . LEU A 1 294 ? -6.718 8.084 11.059 1.00 91.44 294 LEU A CA 1
ATOM 2426 C C . LEU A 1 294 ? -6.285 9.299 10.235 1.00 91.44 294 LEU A C 1
ATOM 2428 O O . LEU A 1 294 ? -6.613 10.426 10.599 1.00 91.44 294 LEU A O 1
ATOM 2432 N N . LYS A 1 295 ? -5.609 9.098 9.095 1.00 90.44 295 LYS A N 1
ATOM 2433 C CA . LYS A 1 295 ? -5.259 10.204 8.197 1.00 90.44 295 LYS A CA 1
ATOM 2434 C C . LYS A 1 295 ? -6.489 10.849 7.565 1.00 90.44 295 LYS A C 1
ATOM 2436 O O . LYS A 1 295 ? -6.522 12.072 7.420 1.00 90.44 295 LYS A O 1
ATOM 2441 N N . HIS A 1 296 ? -7.487 10.053 7.186 1.00 87.56 296 HIS A N 1
ATOM 2442 C CA . HIS A 1 296 ? -8.769 10.563 6.706 1.00 87.56 296 HIS A CA 1
ATOM 2443 C C . HIS A 1 296 ? -9.445 11.432 7.780 1.00 87.56 296 HIS A C 1
ATOM 2445 O O . HIS A 1 296 ? -9.806 12.575 7.496 1.00 87.56 296 HIS A O 1
ATOM 2451 N N . LEU A 1 297 ? -9.518 10.938 9.021 1.00 86.56 297 LEU A N 1
ATOM 2452 C CA . LEU A 1 297 ? -10.066 11.686 10.156 1.00 86.56 297 LEU A CA 1
ATOM 2453 C C . LEU A 1 297 ? -9.276 12.972 10.447 1.00 86.56 297 LEU A C 1
ATOM 2455 O O . LEU A 1 297 ? -9.873 14.023 10.663 1.00 86.56 297 LEU A O 1
ATOM 2459 N N . GLU A 1 298 ? -7.941 12.924 10.402 1.00 87.00 298 GLU A N 1
ATOM 2460 C CA . GLU A 1 298 ? -7.065 14.084 10.614 1.00 87.00 298 GLU A CA 1
ATOM 2461 C C . GLU A 1 298 ? -7.354 15.203 9.609 1.00 87.00 298 GLU A C 1
ATOM 2463 O O . GLU A 1 298 ? -7.516 16.364 9.984 1.00 87.00 298 GLU A O 1
ATOM 2468 N N . LEU A 1 299 ? -7.433 14.852 8.321 1.00 82.06 299 LEU A N 1
ATOM 2469 C CA . LEU A 1 299 ? -7.688 15.801 7.237 1.00 82.06 299 LEU A CA 1
ATOM 2470 C C . LEU A 1 299 ? -9.086 16.425 7.331 1.00 82.06 299 LEU A C 1
ATOM 2472 O O . LEU A 1 299 ? -9.303 17.514 6.800 1.00 82.06 299 LEU A O 1
ATOM 2476 N N . ARG A 1 300 ? -10.028 15.749 7.989 1.00 75.06 300 ARG A N 1
ATOM 2477 C CA . ARG A 1 300 ? -11.409 16.207 8.167 1.00 75.06 300 ARG A CA 1
ATOM 2478 C C . ARG A 1 300 ? -11.701 16.792 9.542 1.00 75.06 300 ARG A C 1
ATOM 2480 O O . ARG A 1 300 ? -12.798 17.295 9.754 1.00 75.06 300 ARG A O 1
ATOM 2487 N N . ASN A 1 301 ? -10.743 16.771 10.462 1.00 76.50 301 ASN A N 1
ATOM 2488 C CA . ASN A 1 301 ? -10.929 17.340 11.787 1.00 76.50 301 ASN A CA 1
ATOM 2489 C C . ASN A 1 301 ? -11.412 18.794 11.674 1.00 76.50 301 ASN A C 1
ATOM 2491 O O . ASN A 1 301 ? -10.875 19.548 10.863 1.00 76.50 301 ASN A O 1
ATOM 2495 N N . SER A 1 302 ? -12.407 19.185 12.476 1.00 67.75 302 SER A N 1
ATOM 2496 C CA . SER A 1 302 ? -13.119 20.474 12.409 1.00 67.75 302 SER A CA 1
ATOM 2497 C C . SER A 1 302 ? -13.982 20.722 11.164 1.00 67.75 302 SER A C 1
ATOM 2499 O O . SER A 1 302 ? -14.514 21.817 11.019 1.00 67.75 302 SER A O 1
ATOM 2501 N N . PHE A 1 303 ? -14.154 19.724 10.292 1.00 66.25 303 PHE A N 1
ATOM 2502 C CA . PHE A 1 303 ? -14.994 19.788 9.087 1.00 66.25 303 PHE A CA 1
ATOM 2503 C C . PHE A 1 303 ? -16.108 18.732 9.066 1.00 66.25 303 PHE A C 1
ATOM 2505 O O . PHE A 1 303 ? -16.709 18.517 8.017 1.00 66.25 303 PHE A O 1
ATOM 2512 N N . PHE A 1 304 ? -16.352 18.057 10.189 1.00 67.56 304 PHE A N 1
ATOM 2513 C CA . PHE A 1 304 ? -17.496 17.165 10.365 1.00 67.56 304 PHE A CA 1
ATOM 2514 C C . PHE A 1 304 ? -18.682 17.967 10.890 1.00 67.56 304 PHE A C 1
ATOM 2516 O O . PHE A 1 304 ? -18.562 18.585 11.944 1.00 67.56 304 PHE A O 1
ATOM 2523 N N . ILE A 1 305 ? -19.815 17.953 10.205 1.00 62.81 305 ILE A N 1
ATOM 2524 C CA . ILE A 1 305 ? -21.060 18.558 10.657 1.00 62.81 305 ILE A CA 1
ATOM 2525 C C . ILE A 1 305 ? -21.799 17.548 11.522 1.00 62.81 305 ILE A C 1
ATOM 2527 O O . ILE A 1 305 ? -21.981 16.383 11.166 1.00 62.81 305 ILE A O 1
ATOM 2531 N N . LYS A 1 306 ? -22.246 18.026 12.678 1.00 62.66 306 LYS A N 1
ATOM 2532 C CA . LYS A 1 306 ? -23.227 17.326 13.494 1.00 62.66 306 LYS A CA 1
ATOM 2533 C C . LYS A 1 306 ? -24.610 17.792 13.045 1.00 62.66 306 LYS A C 1
ATOM 2535 O O . LYS A 1 306 ? -25.047 18.881 13.411 1.00 62.66 306 LYS A O 1
ATOM 2540 N N . GLU A 1 307 ? -25.255 17.006 12.187 1.00 56.06 307 GLU A N 1
ATOM 2541 C CA . GLU A 1 307 ? -26.663 17.222 11.842 1.00 56.06 307 GLU A CA 1
ATOM 2542 C C . GLU A 1 307 ? -27.548 16.754 13.014 1.00 56.06 307 GLU A C 1
ATOM 2544 O O . GLU A 1 307 ? -27.196 15.772 13.683 1.00 56.06 307 GLU A O 1
ATOM 2549 N N . PRO A 1 308 ? -28.657 17.458 13.315 1.00 51.25 308 PRO A N 1
ATOM 2550 C CA . PRO A 1 308 ? -29.614 16.995 14.311 1.00 51.25 308 PRO A CA 1
ATOM 2551 C C . PRO A 1 308 ? -30.140 15.611 13.922 1.00 51.25 308 PRO A C 1
ATOM 2553 O O . PRO A 1 308 ? -30.230 15.275 12.743 1.00 51.25 308 PRO A O 1
ATOM 2556 N N . ILE A 1 309 ? -30.456 14.803 14.932 1.00 51.53 309 ILE A N 1
ATOM 2557 C CA . ILE A 1 309 ? -30.998 13.457 14.756 1.00 51.53 309 ILE A CA 1
ATOM 2558 C C . ILE A 1 309 ? -32.281 13.568 13.923 1.00 51.53 309 ILE A C 1
ATOM 2560 O O . ILE A 1 309 ? -33.277 14.113 14.400 1.00 51.53 309 ILE A O 1
ATOM 2564 N N . ASP A 1 310 ? -32.253 13.075 12.684 1.00 38.44 310 ASP A N 1
ATOM 2565 C CA . ASP A 1 310 ? -33.466 12.957 11.875 1.00 38.44 310 ASP A CA 1
ATOM 2566 C C . ASP A 1 310 ? -34.428 11.969 12.557 1.00 38.44 310 ASP A C 1
ATOM 2568 O O . ASP A 1 310 ? -33.996 11.148 13.368 1.00 38.44 310 ASP A O 1
ATOM 2572 N N . ILE A 1 311 ? -35.725 12.000 12.229 1.00 35.44 311 ILE A N 1
ATOM 2573 C CA . ILE A 1 311 ? -36.806 11.210 12.879 1.00 35.44 311 ILE A CA 1
ATOM 2574 C C . ILE A 1 311 ? -36.490 9.689 12.978 1.00 35.44 311 ILE A C 1
ATOM 2576 O O . ILE A 1 311 ? -37.089 8.973 13.779 1.00 35.44 311 ILE A O 1
ATOM 2580 N N . PHE A 1 312 ? -35.496 9.202 12.226 1.00 32.44 312 PHE A N 1
ATOM 2581 C CA . PHE A 1 312 ? -34.979 7.830 12.220 1.00 32.44 312 PHE A CA 1
ATOM 2582 C C . PHE A 1 312 ? -33.696 7.571 13.041 1.00 32.44 312 PHE A C 1
ATOM 2584 O O . PHE A 1 312 ? -33.133 6.482 12.956 1.00 32.44 312 PHE A O 1
ATOM 2591 N N . GLY A 1 313 ? -33.219 8.508 13.864 1.00 34.53 313 GLY A N 1
ATOM 2592 C CA . GLY A 1 313 ? -32.182 8.217 14.864 1.00 34.53 313 GLY A CA 1
ATOM 2593 C C . GLY A 1 313 ? -30.730 8.220 14.365 1.00 34.53 313 GLY A C 1
ATOM 2594 O O . GLY A 1 313 ? -29.824 7.963 15.156 1.00 34.53 313 GLY A O 1
ATOM 2595 N N . THR A 1 314 ? -30.461 8.503 13.087 1.00 38.47 314 THR A N 1
ATOM 2596 C CA . THR A 1 314 ? -29.103 8.417 12.525 1.00 38.47 314 THR A CA 1
ATOM 2597 C C . THR A 1 314 ? -28.483 9.794 12.322 1.00 38.47 314 THR A C 1
ATOM 2599 O O . THR A 1 314 ? -28.938 10.568 11.486 1.00 38.47 314 THR A O 1
ATOM 2602 N N . THR A 1 315 ? -27.397 10.087 13.040 1.00 46.72 315 THR A N 1
ATOM 2603 C CA . THR A 1 315 ? -26.521 11.221 12.719 1.00 46.72 315 THR A CA 1
ATOM 2604 C C . THR A 1 315 ? -25.655 10.835 11.517 1.00 46.72 315 THR A C 1
ATOM 2606 O O . THR A 1 315 ? -24.774 9.980 11.616 1.00 46.72 315 THR A O 1
ATOM 2609 N N . THR A 1 316 ? -25.910 11.416 10.342 1.00 50.03 316 THR A N 1
ATOM 2610 C CA . THR A 1 316 ? -25.137 11.121 9.123 1.00 50.03 316 THR A CA 1
ATOM 2611 C C . THR A 1 316 ? -23.794 11.842 9.151 1.00 50.03 316 THR A C 1
ATOM 2613 O O . THR A 1 316 ? -23.610 12.881 8.520 1.00 50.03 316 THR A O 1
ATOM 2616 N N . VAL A 1 317 ? -22.850 11.295 9.916 1.00 55.72 317 VAL A N 1
ATOM 2617 C CA . VAL A 1 317 ? -21.470 11.809 9.996 1.00 55.72 317 VAL A CA 1
ATOM 2618 C C . VAL A 1 317 ? -20.514 11.028 9.097 1.00 55.72 317 VAL A C 1
ATOM 2620 O O . VAL A 1 317 ? -19.431 11.511 8.760 1.00 55.72 317 VAL A O 1
ATOM 2623 N N . ASP A 1 318 ? -20.915 9.830 8.668 1.00 59.72 318 ASP A N 1
ATOM 2624 C CA . ASP A 1 318 ? -20.078 8.998 7.818 1.00 59.72 318 ASP A CA 1
ATOM 2625 C C . ASP A 1 318 ? -20.188 9.414 6.344 1.00 59.72 318 ASP A C 1
ATOM 2627 O O . ASP A 1 318 ? -21.265 9.398 5.744 1.00 59.72 318 ASP A O 1
ATOM 2631 N N . ASP A 1 319 ? -19.054 9.781 5.745 1.00 60.44 319 ASP A N 1
ATOM 2632 C CA . ASP A 1 319 ? -18.979 10.118 4.325 1.00 60.44 319 ASP A CA 1
ATOM 2633 C C . ASP A 1 319 ? -19.170 8.842 3.507 1.00 60.44 319 ASP A C 1
ATOM 2635 O O . ASP A 1 319 ? -18.203 8.126 3.236 1.00 60.44 319 ASP A O 1
ATOM 2639 N N . GLN A 1 320 ? -20.406 8.575 3.081 1.00 62.34 320 GLN A N 1
ATOM 2640 C CA . GLN A 1 320 ? -20.715 7.479 2.155 1.00 62.34 320 GLN A CA 1
ATOM 2641 C C . GLN A 1 320 ? -20.181 6.128 2.656 1.00 62.34 320 GLN A C 1
ATOM 2643 O O . GLN A 1 320 ? -19.576 5.365 1.902 1.00 62.34 320 GLN A O 1
ATOM 2648 N N . ASN A 1 321 ? -20.382 5.858 3.945 1.00 74.12 321 ASN A N 1
ATOM 2649 C CA . ASN A 1 321 ? -19.970 4.632 4.621 1.00 74.12 321 ASN A CA 1
ATOM 2650 C C . ASN A 1 321 ? -18.446 4.424 4.706 1.00 74.12 321 ASN A C 1
ATOM 2652 O O . ASN A 1 321 ? -18.020 3.285 4.880 1.00 74.12 321 ASN A O 1
ATOM 2656 N N . PHE A 1 322 ? -17.596 5.457 4.574 1.00 83.06 322 PHE A N 1
ATOM 2657 C CA . PHE A 1 322 ? -16.137 5.279 4.650 1.00 83.06 322 PHE A CA 1
ATOM 2658 C C . PHE A 1 322 ? -15.714 4.633 5.974 1.00 83.06 322 PHE A C 1
ATOM 2660 O O . PHE A 1 322 ? -15.082 3.581 5.967 1.00 83.06 322 PHE A O 1
ATOM 2667 N N . SER A 1 323 ? -16.085 5.236 7.102 1.00 86.25 323 SER A N 1
ATOM 2668 C CA . SER A 1 323 ? -15.738 4.767 8.449 1.00 86.25 323 SER A CA 1
ATOM 2669 C C . SER A 1 323 ? -16.392 3.420 8.734 1.00 86.25 323 SER A C 1
ATOM 2671 O O . SER A 1 323 ? -15.734 2.510 9.231 1.00 86.25 323 SER A O 1
ATOM 2673 N N . THR A 1 324 ? -17.659 3.270 8.345 1.00 87.62 324 THR A N 1
ATOM 2674 C CA . THR A 1 324 ? -18.422 2.023 8.464 1.00 87.62 324 THR A CA 1
ATOM 2675 C C . THR A 1 324 ? -17.728 0.886 7.720 1.00 87.62 324 THR A C 1
ATOM 2677 O O . THR A 1 324 ? -17.469 -0.147 8.319 1.00 87.62 324 THR A O 1
ATOM 2680 N N . THR A 1 325 ? -17.296 1.104 6.475 1.00 88.94 325 THR A N 1
ATOM 2681 C CA . THR A 1 325 ? -16.571 0.101 5.674 1.00 88.94 325 THR A CA 1
ATOM 2682 C C . THR A 1 325 ? -15.262 -0.323 6.352 1.00 88.94 325 THR A C 1
ATOM 2684 O O . THR A 1 325 ? -14.924 -1.505 6.367 1.00 88.94 325 THR A O 1
ATOM 2687 N N . ILE A 1 326 ? -14.509 0.621 6.940 1.00 91.25 326 ILE A N 1
ATOM 2688 C CA . ILE A 1 326 ? -13.293 0.283 7.701 1.00 91.25 326 ILE A CA 1
ATOM 2689 C C . ILE A 1 326 ? -13.639 -0.605 8.900 1.00 91.25 326 ILE A C 1
ATOM 2691 O O . ILE A 1 326 ? -12.973 -1.615 9.124 1.00 91.25 326 ILE A O 1
ATOM 2695 N N . PHE A 1 327 ? -14.667 -0.242 9.669 1.00 92.56 327 PHE A N 1
ATOM 269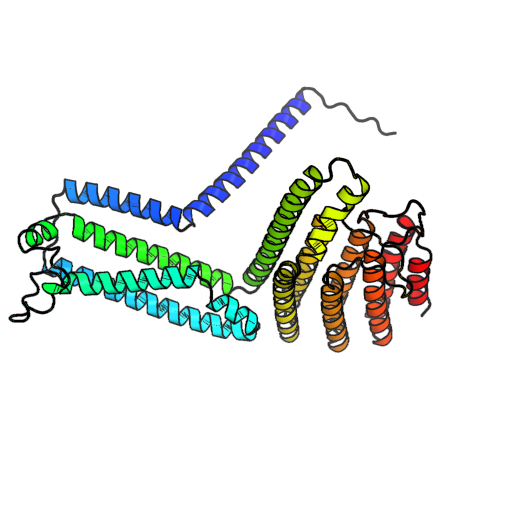6 C CA . PHE A 1 327 ? -15.078 -1.018 10.836 1.00 92.56 327 PHE A CA 1
ATOM 2697 C C . PHE A 1 327 ? -15.646 -2.391 10.468 1.00 92.56 327 PHE A C 1
ATOM 2699 O O . PHE A 1 327 ? -15.350 -3.355 11.167 1.00 92.56 327 PHE A O 1
ATOM 2706 N N . GLU A 1 328 ? -16.368 -2.516 9.356 1.00 92.56 328 GLU A N 1
ATOM 2707 C CA . GLU A 1 328 ? -16.821 -3.801 8.816 1.00 92.56 328 GLU A CA 1
ATOM 2708 C C . GLU A 1 328 ? -15.639 -4.706 8.446 1.00 92.56 328 GLU A C 1
ATOM 2710 O O . GLU A 1 328 ? -15.647 -5.892 8.777 1.00 92.56 328 GLU A O 1
ATOM 2715 N N . TYR A 1 329 ? -14.576 -4.163 7.840 1.00 93.56 329 TYR A N 1
ATOM 2716 C CA . TYR A 1 329 ? -13.353 -4.933 7.593 1.00 93.56 329 TYR A CA 1
ATOM 2717 C C . TYR A 1 329 ? -12.673 -5.373 8.893 1.00 93.56 329 TYR A C 1
ATOM 2719 O O . TYR A 1 329 ? -12.280 -6.535 9.007 1.00 93.56 329 TYR A O 1
ATOM 2727 N N . LEU A 1 330 ? -12.556 -4.483 9.885 1.00 94.12 330 LEU A N 1
ATOM 2728 C CA . LEU A 1 330 ? -11.995 -4.833 11.196 1.00 94.12 330 LEU A CA 1
ATOM 2729 C C . LEU A 1 330 ? -12.843 -5.888 11.919 1.00 94.12 330 LEU A C 1
ATOM 2731 O O . LEU A 1 330 ? -12.280 -6.793 12.530 1.00 94.12 330 LEU A O 1
ATOM 2735 N N . GLN A 1 331 ? -14.168 -5.813 11.802 1.00 93.06 331 GLN A N 1
ATOM 2736 C CA . GLN A 1 331 ? -15.094 -6.797 12.353 1.00 93.06 331 GLN A CA 1
ATOM 2737 C C . GLN A 1 331 ? -14.959 -8.149 11.648 1.00 93.06 331 GLN A C 1
ATOM 2739 O O . GLN A 1 331 ? -14.887 -9.183 12.300 1.00 93.06 331 GLN A O 1
ATOM 2744 N N . SER A 1 332 ? -14.874 -8.169 10.318 1.00 93.88 332 SER A N 1
ATOM 2745 C CA . SER A 1 332 ? -14.676 -9.424 9.591 1.00 93.88 332 SER A CA 1
ATOM 2746 C C . SER A 1 332 ? -13.321 -10.061 9.908 1.00 93.88 332 SER A C 1
ATOM 2748 O O . SER A 1 332 ? -13.213 -11.287 9.950 1.00 93.88 332 SER A O 1
ATOM 2750 N N . ILE A 1 333 ? -12.284 -9.247 10.129 1.00 93.19 333 ILE A N 1
ATOM 2751 C CA . ILE A 1 333 ? -10.993 -9.720 10.629 1.00 93.19 333 ILE A CA 1
ATOM 2752 C C . ILE A 1 333 ? -11.152 -10.300 12.034 1.00 93.19 333 ILE A C 1
ATOM 2754 O O . ILE A 1 333 ? -10.663 -11.399 12.282 1.00 93.19 333 ILE A O 1
ATOM 2758 N N . SER A 1 334 ? -11.814 -9.585 12.946 1.00 91.88 334 SER A N 1
ATOM 2759 C CA . SER A 1 334 ? -11.946 -10.017 14.336 1.00 91.88 334 SER A CA 1
ATOM 2760 C C . SER A 1 334 ? -12.673 -11.352 14.445 1.00 91.88 334 SER A C 1
ATOM 2762 O O . SER A 1 334 ? -12.172 -12.258 15.105 1.00 91.88 334 SER A O 1
ATOM 2764 N N . ASP A 1 335 ? -13.769 -11.514 13.706 1.00 92.12 335 ASP A N 1
ATOM 2765 C CA . ASP A 1 335 ? -14.549 -12.750 13.647 1.00 92.12 335 ASP A CA 1
ATOM 2766 C C . ASP A 1 335 ? -13.676 -13.938 13.221 1.00 92.12 335 ASP A C 1
ATOM 2768 O O . ASP A 1 335 ? -13.719 -15.011 13.825 1.00 92.12 335 ASP A O 1
ATOM 2772 N N . ARG A 1 336 ? -12.815 -13.728 12.220 1.00 90.75 336 ARG A N 1
ATOM 2773 C CA . ARG A 1 336 ? -11.887 -14.755 11.746 1.00 90.75 336 ARG A CA 1
ATOM 2774 C C . ARG A 1 336 ? -10.772 -15.056 12.749 1.00 90.75 336 ARG A C 1
ATOM 2776 O O . ARG A 1 336 ? -10.429 -16.219 12.932 1.00 90.75 336 ARG A O 1
ATOM 2783 N N . LEU A 1 337 ? -10.213 -14.038 13.404 1.00 91.50 337 LEU A N 1
ATOM 2784 C CA . LEU A 1 337 ? -9.172 -14.217 14.422 1.00 91.50 337 LEU A CA 1
ATOM 2785 C C . LEU A 1 337 ? -9.686 -14.972 15.653 1.00 91.50 337 LEU A C 1
ATOM 2787 O O . LEU A 1 337 ? -8.944 -15.782 16.204 1.00 91.50 337 LEU A O 1
ATOM 2791 N N . ILE A 1 338 ? -10.932 -14.715 16.067 1.00 89.31 338 ILE A N 1
ATOM 2792 C CA . ILE A 1 338 ? -11.596 -15.437 17.161 1.00 89.31 338 ILE A CA 1
ATOM 2793 C C . ILE A 1 338 ? -11.795 -16.901 16.762 1.00 89.31 338 ILE A C 1
ATOM 2795 O O . ILE A 1 338 ? -11.399 -17.795 17.506 1.00 89.31 338 ILE A O 1
ATOM 2799 N N . LEU A 1 339 ? -12.339 -17.148 15.565 1.00 88.81 339 LEU A N 1
ATOM 2800 C CA . LEU A 1 339 ? -12.573 -18.502 15.057 1.00 88.81 339 LEU A CA 1
ATOM 2801 C C . LEU A 1 339 ? -11.274 -19.314 14.941 1.00 88.81 339 LEU A C 1
ATOM 2803 O O . LEU A 1 339 ? -11.244 -20.485 15.303 1.00 88.81 339 LEU A O 1
ATOM 2807 N N . GLU A 1 340 ? -10.195 -18.693 14.464 1.00 87.31 340 GLU A N 1
ATOM 2808 C CA . GLU A 1 340 ? -8.872 -19.317 14.344 1.00 87.31 340 GLU A CA 1
ATOM 2809 C C . GLU A 1 340 ? -8.040 -19.262 15.651 1.00 87.31 340 GLU A C 1
ATOM 2811 O O . GLU A 1 340 ? -6.869 -19.641 15.639 1.00 87.31 340 GLU A O 1
ATOM 2816 N N . GLN A 1 341 ? -8.606 -18.772 16.766 1.00 86.38 341 GLN A N 1
ATOM 2817 C CA . GLN A 1 341 ? -7.966 -18.658 18.092 1.00 86.38 341 GLN A CA 1
ATOM 2818 C C . GLN A 1 341 ? -6.592 -17.949 18.085 1.00 86.38 341 GLN A C 1
ATOM 2820 O O . GLN A 1 341 ? -5.639 -18.324 18.773 1.00 86.38 341 GLN A O 1
ATOM 2825 N N . ARG A 1 342 ? -6.464 -16.877 17.298 1.00 86.75 342 ARG A N 1
ATOM 2826 C CA . ARG A 1 342 ? -5.201 -16.150 17.069 1.00 86.75 342 ARG A CA 1
ATOM 2827 C C . ARG A 1 342 ? -4.919 -15.111 18.162 1.00 86.75 342 ARG A C 1
ATOM 2829 O O . ARG A 1 342 ? -5.029 -13.906 17.920 1.00 86.75 342 ARG A O 1
ATOM 2836 N N . LYS A 1 343 ? -4.526 -15.564 19.361 1.00 87.00 343 LYS A N 1
ATOM 2837 C CA . LYS A 1 343 ? -4.362 -14.705 20.557 1.00 87.00 343 LYS A CA 1
ATOM 2838 C C . LYS A 1 343 ? -3.506 -13.450 20.319 1.00 87.00 343 LYS A C 1
ATOM 2840 O O . LYS A 1 343 ? -3.935 -12.344 20.634 1.00 87.00 343 LYS A O 1
ATOM 2845 N N . GLU A 1 344 ? -2.326 -13.584 19.710 1.00 87.00 344 GLU A N 1
ATOM 2846 C CA . GLU A 1 344 ? -1.410 -12.448 19.499 1.00 87.00 344 GLU A CA 1
ATOM 2847 C C . GLU A 1 344 ? -2.005 -11.357 18.589 1.00 87.00 344 GLU A C 1
ATOM 2849 O O . GLU A 1 344 ? -1.885 -10.161 18.866 1.00 87.00 344 GLU A O 1
ATOM 2854 N N . ASN A 1 345 ? -2.702 -11.754 17.521 1.00 90.94 345 ASN A N 1
ATOM 2855 C CA . ASN A 1 345 ? -3.351 -10.814 16.610 1.00 90.94 345 ASN A CA 1
ATOM 2856 C C . ASN A 1 345 ? -4.584 -10.153 17.249 1.00 90.94 345 ASN A C 1
ATOM 2858 O O . ASN A 1 345 ? -4.824 -8.969 17.011 1.00 90.94 345 ASN A O 1
ATOM 2862 N N . LEU A 1 346 ? -5.329 -10.873 18.097 1.00 91.00 346 LEU A N 1
ATOM 2863 C CA . LEU A 1 346 ? -6.439 -10.309 18.878 1.00 91.00 346 LEU A CA 1
ATOM 2864 C C . LEU A 1 346 ? -5.948 -9.239 19.862 1.00 91.00 346 LEU A C 1
ATOM 2866 O O . LEU A 1 346 ? -6.508 -8.142 19.914 1.00 91.00 346 LEU A O 1
ATOM 2870 N N . LEU A 1 347 ? -4.839 -9.503 20.561 1.00 89.50 347 LEU A N 1
ATOM 2871 C CA . LEU A 1 347 ? -4.188 -8.523 21.436 1.00 89.50 347 LEU A CA 1
ATOM 2872 C C . LEU A 1 347 ? -3.749 -7.266 20.681 1.00 89.50 347 LEU A C 1
ATOM 2874 O O . LEU A 1 347 ? -3.851 -6.145 21.190 1.00 89.50 347 LEU A O 1
ATOM 2878 N N . TYR A 1 348 ? -3.261 -7.434 19.452 1.00 91.69 348 TYR A N 1
ATOM 2879 C CA . TYR A 1 348 ? -2.933 -6.307 18.589 1.00 91.69 348 TYR A CA 1
ATOM 2880 C C . TYR A 1 348 ? -4.186 -5.515 18.183 1.00 91.69 348 TYR A C 1
ATOM 2882 O O . TYR A 1 348 ? -4.172 -4.281 18.199 1.00 91.69 348 TYR A O 1
ATOM 2890 N N . LEU A 1 349 ? -5.293 -6.204 17.898 1.00 92.44 349 LEU A N 1
ATOM 2891 C CA . LEU A 1 349 ? -6.557 -5.580 17.523 1.00 92.44 349 LEU A CA 1
ATOM 2892 C C . LEU A 1 349 ? -7.178 -4.760 18.668 1.00 92.44 349 LEU A C 1
ATOM 2894 O O . LEU A 1 349 ? -7.686 -3.667 18.418 1.00 92.44 349 LEU A O 1
ATOM 2898 N N . PHE A 1 350 ? -7.048 -5.195 19.928 1.00 91.25 350 PHE A N 1
ATOM 2899 C CA . PHE A 1 350 ? -7.427 -4.371 21.088 1.00 91.25 350 PHE A CA 1
ATOM 2900 C C . PHE A 1 350 ? -6.710 -3.017 21.096 1.00 91.25 350 PHE A C 1
ATOM 2902 O O . PHE A 1 350 ? -7.338 -1.975 21.300 1.00 91.25 350 PHE A O 1
ATOM 2909 N N . LYS A 1 351 ? -5.397 -3.010 20.829 1.00 91.50 351 LYS A N 1
ATOM 2910 C CA . LYS A 1 351 ? -4.601 -1.772 20.761 1.00 91.50 351 LYS A CA 1
ATOM 2911 C C . LYS A 1 351 ? -5.063 -0.875 19.613 1.00 91.50 351 LYS A C 1
ATOM 2913 O O . LYS A 1 351 ? -5.097 0.344 19.767 1.00 91.50 351 LYS A O 1
ATOM 2918 N N . ILE A 1 352 ? -5.444 -1.464 18.479 1.00 93.44 352 ILE A N 1
ATOM 2919 C CA . ILE A 1 352 ? -6.000 -0.729 17.336 1.00 93.44 352 ILE A CA 1
ATOM 2920 C C . ILE A 1 352 ? -7.303 -0.026 17.712 1.00 93.44 352 ILE A C 1
ATOM 2922 O O . ILE A 1 352 ? -7.407 1.184 17.508 1.00 93.44 352 ILE A O 1
ATOM 2926 N N . TYR A 1 353 ? -8.270 -0.744 18.288 1.00 91.31 353 TYR A N 1
ATOM 2927 C CA . TYR A 1 353 ? -9.539 -0.139 18.697 1.00 91.31 353 TYR A CA 1
ATOM 2928 C C . TYR A 1 353 ? -9.328 0.958 19.739 1.00 91.31 353 TYR A C 1
ATOM 2930 O O . TYR A 1 353 ? -9.888 2.045 19.599 1.00 91.31 353 TYR A O 1
ATOM 2938 N N . GLN A 1 354 ? -8.454 0.729 20.723 1.00 89.44 354 GLN A N 1
ATOM 2939 C CA . GLN A 1 354 ? -8.095 1.751 21.704 1.00 89.44 354 GLN A CA 1
ATOM 2940 C C . GLN A 1 354 ? -7.536 3.014 21.029 1.00 89.44 354 GLN A C 1
ATOM 2942 O O . GLN A 1 354 ? -7.958 4.124 21.352 1.00 89.44 354 GLN A O 1
ATOM 2947 N N . ASN A 1 355 ? -6.625 2.863 20.064 1.00 91.00 355 ASN A N 1
ATOM 2948 C CA . ASN A 1 355 ? -6.058 3.992 19.326 1.00 91.00 355 ASN A CA 1
ATOM 2949 C C . ASN A 1 355 ? -7.120 4.756 18.528 1.00 91.00 355 ASN A C 1
ATOM 2951 O O . ASN A 1 355 ? -7.112 5.988 18.536 1.00 91.00 355 ASN A O 1
ATOM 2955 N N . ILE A 1 356 ? -8.035 4.042 17.867 1.00 91.31 356 ILE A N 1
ATOM 2956 C CA . ILE A 1 356 ? -9.139 4.650 17.119 1.00 91.31 356 ILE A CA 1
ATOM 2957 C C . ILE A 1 356 ? -10.037 5.450 18.066 1.00 91.31 356 ILE A C 1
ATOM 2959 O O . ILE A 1 356 ? -10.250 6.633 17.816 1.00 91.31 356 ILE A O 1
ATOM 2963 N N . ILE A 1 357 ? -10.482 4.852 19.176 1.00 89.00 357 ILE A N 1
ATOM 2964 C CA . ILE A 1 357 ? -11.366 5.483 20.170 1.00 89.00 357 ILE A CA 1
ATOM 2965 C C . ILE A 1 357 ? -10.729 6.751 20.758 1.00 89.00 357 ILE A C 1
ATOM 2967 O O . ILE A 1 357 ? -11.362 7.806 20.828 1.00 89.00 357 ILE A O 1
ATOM 2971 N N . VAL A 1 358 ? -9.446 6.682 21.130 1.00 87.50 358 VAL A N 1
ATOM 2972 C CA . VAL A 1 358 ? -8.687 7.834 21.648 1.00 87.50 358 VAL A CA 1
ATOM 2973 C C . VAL A 1 358 ? -8.554 8.947 20.607 1.00 87.50 358 VAL A C 1
ATOM 2975 O O . VAL A 1 358 ? -8.440 10.124 20.963 1.00 87.50 358 VAL A O 1
ATOM 2978 N N . TYR A 1 359 ? -8.503 8.600 19.322 1.00 87.88 359 TYR A N 1
ATOM 2979 C CA . TYR A 1 359 ? -8.408 9.580 18.249 1.00 87.88 359 TYR A CA 1
ATOM 2980 C C . TYR A 1 359 ? -9.767 10.218 17.948 1.00 87.88 359 TYR A C 1
ATOM 2982 O O . TYR A 1 359 ? -9.862 11.445 17.893 1.00 87.88 359 TYR A O 1
ATOM 2990 N N . THR A 1 360 ? -10.826 9.414 17.813 1.00 84.94 360 THR A N 1
ATOM 2991 C CA . THR A 1 360 ? -12.188 9.892 17.533 1.00 84.94 360 THR A CA 1
ATOM 2992 C C . THR A 1 360 ? -12.720 10.783 18.649 1.00 84.94 360 THR A C 1
ATOM 2994 O O . THR A 1 360 ? -13.401 11.766 18.364 1.00 84.94 360 THR A O 1
ATOM 2997 N N . SER A 1 361 ? -12.336 10.536 19.908 1.00 82.62 361 SER A N 1
ATOM 2998 C CA . SER A 1 361 ? -12.722 11.387 21.044 1.00 82.62 361 SER A CA 1
ATOM 2999 C C . SER A 1 361 ? -12.151 12.814 20.981 1.00 82.62 361 SER A C 1
ATOM 3001 O O . SER A 1 361 ? -12.588 13.683 21.728 1.00 82.62 361 SER A O 1
ATOM 3003 N N . LYS A 1 362 ? -11.143 13.068 20.134 1.00 84.62 362 LYS A N 1
ATOM 3004 C CA . LYS A 1 362 ? -10.482 14.379 19.983 1.00 84.62 362 LYS A CA 1
ATOM 3005 C C . LYS A 1 362 ? -10.971 15.163 18.764 1.00 84.62 362 LYS A C 1
ATOM 3007 O O . LYS A 1 362 ? -10.519 16.292 18.556 1.00 84.62 362 LYS A O 1
ATOM 3012 N N . ILE A 1 363 ? -11.825 14.562 17.937 1.00 79.94 363 ILE A N 1
ATOM 3013 C CA . ILE A 1 363 ? -12.340 15.189 16.720 1.00 79.94 363 ILE A CA 1
ATOM 3014 C C . ILE A 1 363 ? -13.278 16.330 17.097 1.00 79.94 363 ILE A C 1
ATOM 3016 O O . ILE A 1 363 ? -14.153 16.180 17.945 1.00 79.94 363 ILE A O 1
ATOM 3020 N N . LYS A 1 364 ? -13.082 17.478 16.447 1.00 76.62 364 LYS A N 1
ATOM 3021 C CA . LYS A 1 364 ? -13.959 18.641 16.577 1.00 76.62 364 LYS A CA 1
ATOM 3022 C C . LYS A 1 364 ? -15.018 18.625 15.481 1.00 76.62 364 LYS A C 1
ATOM 3024 O O . LYS A 1 364 ? -14.686 18.372 14.320 1.00 76.62 364 LYS A O 1
ATOM 3029 N N . TYR A 1 365 ? -16.243 18.971 15.857 1.00 73.19 365 TYR A N 1
ATOM 3030 C CA . TYR A 1 365 ? -17.402 19.049 14.973 1.00 73.19 365 TYR A CA 1
ATOM 3031 C C . TYR A 1 365 ? -17.840 20.502 14.752 1.00 73.19 365 TYR A C 1
ATOM 3033 O O . TYR A 1 365 ? -17.566 21.380 15.569 1.00 73.19 365 TYR A O 1
ATOM 3041 N N . ILE A 1 366 ? -18.508 20.743 13.628 1.00 68.50 366 ILE A N 1
ATOM 3042 C CA . ILE A 1 366 ? -19.246 21.962 13.318 1.00 68.50 366 ILE A CA 1
ATOM 3043 C C . ILE A 1 366 ? -20.692 21.728 13.769 1.00 68.50 366 ILE A C 1
ATOM 3045 O O . ILE A 1 366 ? -21.386 20.875 13.215 1.00 68.50 366 ILE A O 1
ATOM 3049 N N . GLU A 1 367 ? -21.138 22.477 14.772 1.00 65.69 367 GLU A N 1
ATOM 3050 C CA . GLU A 1 367 ? -22.525 22.457 15.248 1.00 65.69 367 GLU A CA 1
ATOM 3051 C C . GLU A 1 367 ? -23.397 23.382 14.387 1.00 65.69 367 GLU A C 1
ATOM 3053 O O . GLU A 1 367 ? -22.988 24.503 14.066 1.00 65.69 367 GLU A O 1
ATOM 3058 N N . MET A 1 368 ? -24.579 22.898 13.988 1.00 56.56 368 MET A N 1
ATOM 3059 C CA . MET A 1 368 ? -25.523 23.628 13.124 1.00 56.56 368 MET A CA 1
ATOM 3060 C C . MET A 1 368 ? -26.666 24.309 13.873 1.00 56.56 368 MET A C 1
ATOM 3062 O O . MET A 1 368 ? -27.367 25.126 13.287 1.00 56.56 368 MET A O 1
ATOM 3066 N N . THR A 1 369 ? -26.857 24.000 15.153 1.00 55.72 369 THR A N 1
ATOM 3067 C CA . THR A 1 369 ? -27.927 24.564 15.981 1.00 55.72 369 THR A CA 1
ATOM 3068 C C . THR A 1 369 ? -27.357 25.060 17.304 1.00 55.72 369 THR A C 1
ATOM 3070 O O . THR A 1 369 ? -26.545 24.368 17.908 1.00 55.72 369 THR A O 1
ATOM 3073 N N . GLU A 1 370 ? -27.815 26.225 17.779 1.00 48.34 370 GLU A N 1
ATOM 3074 C CA . GLU A 1 370 ? -27.449 26.781 19.100 1.00 48.34 370 GLU A CA 1
ATOM 3075 C C . GLU A 1 370 ? -27.962 25.929 20.272 1.00 48.34 370 GLU A C 1
ATOM 3077 O O . GLU A 1 370 ? -27.461 26.024 21.391 1.00 48.34 370 GLU A O 1
ATOM 3082 N N . ASN A 1 371 ? -28.929 25.044 20.013 1.00 46.50 371 ASN A N 1
ATOM 3083 C CA . ASN A 1 371 ? -29.296 24.007 20.962 1.00 46.50 371 ASN A CA 1
ATOM 3084 C C . ASN A 1 371 ? -28.190 22.949 20.971 1.00 46.50 371 ASN A C 1
ATOM 3086 O O . ASN A 1 371 ? -28.152 22.081 20.095 1.00 46.50 371 ASN A O 1
ATOM 3090 N N . HIS A 1 372 ? -27.311 23.033 21.972 1.00 48.78 372 HIS A N 1
ATOM 3091 C CA . HIS A 1 372 ? -26.348 22.003 22.369 1.00 48.78 372 HIS A CA 1
ATOM 3092 C C . HIS A 1 372 ? -27.082 20.732 22.834 1.00 48.78 372 HIS A C 1
ATOM 3094 O O . HIS A 1 372 ? -27.081 20.377 24.012 1.00 48.78 372 HIS A O 1
ATOM 3100 N N . LEU A 1 373 ? -27.785 20.074 21.913 1.00 47.94 373 LEU A N 1
ATOM 3101 C CA . LEU A 1 373 ? -28.437 18.796 22.148 1.00 47.94 373 LEU A CA 1
ATOM 3102 C C . LEU A 1 373 ? -27.350 17.719 22.169 1.00 47.94 373 LEU A C 1
ATOM 3104 O O . LEU A 1 373 ? -26.865 17.255 21.134 1.00 47.94 373 LEU A O 1
ATOM 3108 N N . ASP A 1 374 ? -26.976 17.409 23.408 1.00 53.31 374 ASP A N 1
ATOM 3109 C CA . ASP A 1 374 ? -26.073 16.376 23.891 1.00 53.31 374 ASP A CA 1
ATOM 3110 C C . ASP A 1 374 ? -24.623 16.475 23.418 1.00 53.31 374 ASP A C 1
ATOM 3112 O O . ASP A 1 374 ? -24.327 16.689 22.246 1.00 53.31 374 ASP A O 1
ATOM 3116 N N . ASP A 1 375 ? -23.693 16.204 24.332 1.00 55.78 375 ASP A N 1
ATOM 3117 C CA . ASP A 1 375 ? -22.238 16.078 24.132 1.00 55.78 375 ASP A CA 1
ATOM 3118 C C . ASP A 1 375 ? -21.865 14.874 23.227 1.00 55.78 375 ASP A C 1
ATOM 3120 O O . ASP A 1 375 ? -20.797 14.290 23.342 1.00 55.78 375 ASP A O 1
ATOM 3124 N N . HIS A 1 376 ? -22.771 14.451 22.341 1.00 63.84 376 HIS A N 1
ATOM 3125 C CA . HIS A 1 376 ? -22.665 13.263 21.511 1.00 63.84 376 HIS A CA 1
ATOM 3126 C C . HIS A 1 376 ? -21.627 13.407 20.403 1.00 63.84 376 HIS A C 1
ATOM 3128 O O . HIS A 1 376 ? -21.789 14.229 19.491 1.00 63.84 376 HIS A O 1
ATOM 3134 N N . ASN A 1 377 ? -20.610 12.546 20.450 1.00 74.44 377 ASN A N 1
ATOM 3135 C CA . ASN A 1 377 ? -19.613 12.360 19.408 1.00 74.44 377 ASN A CA 1
ATOM 3136 C C . ASN A 1 377 ? -19.973 11.136 18.531 1.00 74.44 377 ASN A C 1
ATOM 3138 O O . ASN A 1 377 ? -19.728 9.991 18.914 1.00 74.44 377 ASN A O 1
ATOM 3142 N N . PRO A 1 378 ? -20.534 11.336 17.327 1.00 75.56 378 PRO A N 1
ATOM 3143 C CA . PRO A 1 378 ? -21.073 10.246 16.510 1.00 75.56 378 PRO A CA 1
ATOM 3144 C C . PRO A 1 378 ? -20.012 9.269 15.984 1.00 75.56 378 PRO A C 1
ATOM 3146 O O . PRO A 1 378 ? -20.256 8.063 15.962 1.00 75.56 378 PRO A O 1
ATOM 3149 N N . LEU A 1 379 ? -18.809 9.738 15.624 1.00 79.12 379 LEU A N 1
ATOM 3150 C CA . LEU A 1 379 ? -17.715 8.836 15.228 1.00 79.12 379 LEU A CA 1
ATOM 3151 C C . LEU A 1 379 ? -17.174 8.035 16.413 1.00 79.12 379 LEU A C 1
ATOM 3153 O O . LEU A 1 379 ? -16.782 6.880 16.246 1.00 79.12 379 LEU A O 1
ATOM 3157 N N . LEU A 1 380 ? -17.149 8.636 17.605 1.00 83.19 380 LEU A N 1
ATOM 3158 C CA . LEU A 1 380 ? -16.796 7.928 18.831 1.00 83.19 380 LEU A CA 1
ATOM 3159 C C . LEU A 1 380 ? -17.841 6.858 19.160 1.00 83.19 380 LEU A C 1
ATOM 3161 O O . LEU A 1 380 ? -17.459 5.728 19.443 1.00 83.19 380 LEU A O 1
ATOM 3165 N N . ASN A 1 381 ? -19.131 7.178 19.046 1.00 80.00 381 ASN A N 1
ATOM 3166 C CA . ASN A 1 381 ? -20.219 6.215 19.219 1.00 80.00 381 ASN A CA 1
ATOM 3167 C C . ASN A 1 381 ? -20.106 5.043 18.246 1.00 80.00 381 ASN A C 1
ATOM 3169 O O . ASN A 1 381 ? -20.216 3.895 18.669 1.00 80.00 381 ASN A O 1
ATOM 3173 N N . LEU A 1 382 ? -19.819 5.314 16.970 1.00 83.19 382 LEU A N 1
ATOM 3174 C CA . LEU A 1 382 ? -19.584 4.270 15.975 1.00 83.19 382 LEU A CA 1
ATOM 3175 C C . LEU A 1 382 ? -18.403 3.374 16.376 1.00 83.19 382 LEU A C 1
ATOM 3177 O O . LEU A 1 382 ? -18.533 2.152 16.406 1.00 83.19 382 LEU A O 1
ATOM 3181 N N . ALA A 1 383 ? -17.265 3.976 16.739 1.00 86.38 383 ALA A N 1
ATOM 3182 C CA . ALA A 1 383 ? -16.073 3.238 17.149 1.00 86.38 383 ALA A CA 1
ATOM 3183 C C . ALA A 1 383 ? -16.322 2.367 18.390 1.00 86.38 383 ALA A C 1
ATOM 3185 O O . ALA A 1 383 ? -15.903 1.209 18.425 1.00 86.38 383 ALA A O 1
ATOM 3186 N N . VAL A 1 384 ? -17.024 2.910 19.389 1.00 85.00 384 VAL A N 1
ATOM 3187 C CA . VAL A 1 384 ? -17.374 2.181 20.610 1.00 85.00 384 VAL A CA 1
ATOM 3188 C C . VAL A 1 384 ? -18.381 1.077 20.312 1.00 85.00 384 VAL A C 1
ATOM 3190 O O . VAL A 1 384 ? -18.189 -0.019 20.810 1.00 85.00 384 VAL A O 1
ATOM 3193 N N . ALA A 1 385 ? -19.383 1.290 19.456 1.00 85.94 385 ALA A N 1
ATOM 3194 C CA . ALA A 1 385 ? -20.352 0.252 19.099 1.00 85.94 385 ALA A CA 1
ATOM 3195 C C . ALA A 1 385 ? -19.685 -0.977 18.454 1.00 85.94 385 ALA A C 1
ATOM 3197 O O . ALA A 1 385 ? -19.955 -2.112 18.853 1.00 85.94 385 ALA A O 1
ATOM 3198 N N . TYR A 1 386 ? -18.766 -0.766 17.506 1.00 88.56 386 TYR A N 1
ATOM 3199 C CA . TYR A 1 386 ? -18.002 -1.862 16.901 1.00 88.56 386 TYR A CA 1
ATOM 3200 C C . TYR A 1 386 ? -17.047 -2.531 17.893 1.00 88.56 386 TYR A C 1
ATOM 3202 O O . TYR A 1 386 ? -16.928 -3.754 17.898 1.00 88.56 386 TYR A O 1
ATOM 3210 N N . TYR A 1 387 ? -16.394 -1.752 18.759 1.00 89.69 387 TYR A N 1
ATOM 3211 C CA . TYR A 1 387 ? -15.563 -2.307 19.826 1.00 89.69 387 TYR A CA 1
ATOM 3212 C C . TYR A 1 387 ? -16.386 -3.161 20.798 1.00 89.69 387 TYR A C 1
ATOM 3214 O O . TYR A 1 387 ? -16.016 -4.292 21.084 1.00 89.69 387 TYR A O 1
ATOM 3222 N N . SER A 1 388 ? -17.540 -2.665 21.240 1.00 86.56 388 SER A N 1
ATOM 3223 C CA . SER A 1 388 ? -18.489 -3.375 22.096 1.00 86.56 388 SER A CA 1
ATOM 3224 C C . SER A 1 388 ? -18.921 -4.708 21.489 1.00 86.56 388 SER A C 1
ATOM 3226 O O . SER A 1 388 ? -18.879 -5.735 22.159 1.00 86.56 388 SER A O 1
ATOM 3228 N N . ASN A 1 389 ? -19.276 -4.712 20.203 1.00 89.00 389 ASN A N 1
ATOM 3229 C CA . ASN A 1 389 ? -19.617 -5.939 19.490 1.00 89.00 389 ASN A CA 1
ATOM 3230 C C . ASN A 1 389 ? -18.441 -6.928 19.448 1.00 89.00 389 ASN A C 1
ATOM 3232 O O . ASN A 1 389 ? -18.626 -8.124 19.660 1.00 89.00 389 ASN A O 1
ATOM 3236 N N . PHE A 1 390 ? -17.225 -6.435 19.207 1.00 91.12 390 PHE A N 1
ATOM 3237 C CA . PHE A 1 390 ? -16.016 -7.253 19.238 1.00 91.12 390 PHE A CA 1
ATOM 3238 C C . PHE A 1 390 ? -15.771 -7.886 20.618 1.00 91.12 390 PHE A C 1
ATOM 3240 O O . PHE A 1 390 ? -15.527 -9.090 20.679 1.00 91.12 390 PHE A O 1
ATOM 3247 N N . ILE A 1 391 ? -15.904 -7.129 21.715 1.00 89.81 391 ILE A N 1
ATOM 3248 C CA . ILE A 1 391 ? -15.749 -7.672 23.075 1.00 89.81 391 ILE A CA 1
ATOM 3249 C C . ILE A 1 391 ? -16.800 -8.743 23.371 1.00 89.81 391 ILE A C 1
ATOM 3251 O O . ILE A 1 391 ? -16.441 -9.828 23.819 1.00 89.81 391 ILE A O 1
ATOM 3255 N N . ASN A 1 392 ? -18.069 -8.498 23.036 1.00 88.00 392 ASN A N 1
ATOM 3256 C CA . ASN A 1 392 ? -19.139 -9.474 23.260 1.00 88.00 392 ASN A CA 1
ATOM 3257 C C . ASN A 1 392 ? -18.864 -10.811 22.553 1.00 88.00 392 ASN A C 1
ATOM 3259 O O . ASN A 1 392 ? -19.144 -11.876 23.099 1.00 88.00 392 ASN A O 1
ATOM 3263 N N . LYS A 1 393 ? -18.274 -10.775 21.350 1.00 89.50 393 LYS A N 1
ATOM 3264 C CA . LYS A 1 393 ? -17.880 -11.995 20.629 1.00 89.50 393 LYS A CA 1
ATOM 3265 C C . LYS A 1 393 ? -16.713 -12.734 21.290 1.00 89.50 393 LYS A C 1
ATOM 3267 O O . LYS A 1 393 ? -16.668 -13.955 21.196 1.00 89.50 393 LYS A O 1
ATOM 3272 N N . ILE A 1 394 ? -15.798 -12.028 21.957 1.00 87.25 394 ILE A N 1
ATOM 3273 C CA . ILE A 1 394 ? -14.715 -12.650 22.738 1.00 87.25 394 ILE A CA 1
ATOM 3274 C C . ILE A 1 394 ? -15.257 -13.277 24.020 1.00 87.25 394 ILE A C 1
ATOM 3276 O O . ILE A 1 394 ? -14.901 -14.404 24.341 1.00 87.25 394 ILE A O 1
ATOM 3280 N N . ILE A 1 395 ? -16.158 -12.594 24.727 1.00 85.94 395 ILE A N 1
ATOM 3281 C CA . ILE A 1 395 ? -16.817 -13.164 25.911 1.00 85.94 395 ILE A CA 1
ATOM 3282 C C . ILE A 1 395 ? -17.541 -14.466 25.531 1.00 85.94 395 ILE A C 1
ATOM 3284 O O . ILE A 1 395 ? -17.433 -15.475 26.225 1.00 85.94 395 ILE A O 1
ATOM 3288 N N . ALA A 1 396 ? -18.184 -14.489 24.362 1.00 86.38 396 ALA A N 1
ATOM 3289 C CA . ALA A 1 396 ? -18.822 -15.687 23.828 1.00 86.38 396 ALA A CA 1
ATOM 3290 C C . ALA A 1 396 ? -17.847 -16.803 23.387 1.00 86.38 396 ALA A C 1
ATOM 3292 O O . ALA A 1 396 ? -18.296 -17.928 23.176 1.00 86.38 396 ALA A O 1
ATOM 3293 N N . SER A 1 397 ? -16.541 -16.540 23.231 1.00 80.62 397 SER A N 1
ATOM 3294 C CA . SER A 1 397 ? -15.574 -17.532 22.734 1.00 80.62 397 SER A CA 1
ATOM 3295 C C . SER A 1 397 ? -15.020 -18.474 23.809 1.00 80.62 397 SER A C 1
ATOM 3297 O O . SER A 1 397 ? -14.259 -19.379 23.471 1.00 80.62 397 SER A O 1
ATOM 3299 N N . THR A 1 398 ? -15.397 -18.306 25.083 1.00 75.81 398 THR A N 1
ATOM 3300 C CA . THR A 1 398 ? -15.035 -19.187 26.221 1.00 75.81 398 THR A CA 1
ATOM 3301 C C . THR A 1 398 ? -13.526 -19.356 26.498 1.00 75.81 398 THR A C 1
ATOM 3303 O O . THR A 1 398 ? -13.127 -20.318 27.144 1.00 75.81 398 THR A O 1
ATOM 3306 N N . ASP A 1 399 ? -12.670 -18.443 26.021 1.00 82.38 399 ASP A N 1
ATOM 3307 C CA . ASP A 1 399 ? -11.219 -18.458 26.293 1.00 82.38 399 ASP A CA 1
ATOM 3308 C C . ASP A 1 399 ? -10.899 -17.499 27.447 1.00 82.38 399 ASP A C 1
ATOM 3310 O O . ASP A 1 399 ? -10.883 -16.282 27.255 1.00 82.38 399 ASP A O 1
ATOM 3314 N N . ASP A 1 400 ? -10.653 -18.050 28.638 1.00 83.12 400 ASP A N 1
ATOM 3315 C CA . ASP A 1 400 ? -10.479 -17.286 29.882 1.00 83.12 400 ASP A CA 1
ATOM 3316 C C . ASP A 1 400 ? -9.356 -16.235 29.802 1.00 83.12 400 ASP A C 1
ATOM 3318 O O . ASP A 1 400 ? -9.527 -15.110 30.281 1.00 83.12 400 ASP A O 1
ATOM 3322 N N . ASP A 1 401 ? -8.235 -16.548 29.138 1.00 82.69 401 ASP A N 1
ATOM 3323 C CA . ASP A 1 401 ? -7.120 -15.603 28.977 1.00 82.69 401 ASP A CA 1
ATOM 3324 C C . ASP A 1 401 ? -7.541 -14.411 28.106 1.00 82.69 401 ASP A C 1
ATOM 3326 O O . ASP A 1 401 ? -7.244 -13.251 28.406 1.00 82.69 401 ASP A O 1
ATOM 3330 N N . LEU A 1 402 ? -8.240 -14.689 26.999 1.00 83.00 402 LEU A N 1
ATOM 3331 C CA . LEU A 1 402 ? -8.721 -13.650 26.087 1.00 83.00 402 LEU A CA 1
ATOM 3332 C C . LEU A 1 402 ? -9.820 -12.807 26.728 1.00 83.00 402 LEU A C 1
ATOM 3334 O O . LEU A 1 402 ? -9.850 -11.593 26.515 1.00 83.00 402 LEU A O 1
ATOM 3338 N N . ILE A 1 403 ? -10.685 -13.423 27.534 1.00 84.56 403 ILE A N 1
ATOM 3339 C CA . ILE A 1 403 ? -11.699 -12.722 28.321 1.00 84.56 403 ILE A CA 1
ATOM 3340 C C . ILE A 1 403 ? -11.011 -11.764 29.296 1.00 84.56 403 ILE A C 1
ATOM 3342 O O . ILE A 1 403 ? -11.334 -10.574 29.305 1.00 84.56 403 ILE A O 1
ATOM 3346 N N . GLN A 1 404 ? -10.001 -12.220 30.039 1.00 85.44 404 GLN A N 1
ATOM 3347 C CA . GLN A 1 404 ? -9.258 -11.367 30.966 1.00 85.44 404 GLN A CA 1
ATOM 3348 C C . GLN A 1 404 ? -8.597 -10.174 30.254 1.00 85.44 404 GLN A C 1
ATOM 3350 O O . GLN A 1 404 ? -8.697 -9.033 30.716 1.00 85.44 404 GLN A O 1
ATOM 3355 N N . GLU A 1 405 ? -7.955 -10.404 29.109 1.00 84.50 405 GLU A N 1
ATOM 3356 C CA . GLU A 1 405 ? -7.339 -9.345 28.297 1.00 84.50 405 GLU A CA 1
ATOM 3357 C C . GLU A 1 405 ? -8.381 -8.367 27.725 1.00 84.50 405 GLU A C 1
ATOM 3359 O O . GLU A 1 405 ? -8.158 -7.150 27.693 1.00 84.50 405 GLU A O 1
ATOM 3364 N N . SER A 1 406 ? -9.560 -8.870 27.347 1.00 83.75 406 SER A N 1
ATOM 3365 C CA . SER A 1 406 ? -10.688 -8.057 26.881 1.00 83.75 406 SER A CA 1
ATOM 3366 C C . SER A 1 406 ? -11.217 -7.130 27.983 1.00 83.75 406 SER A C 1
ATOM 3368 O O . SER A 1 406 ? -11.433 -5.938 27.737 1.00 83.75 406 SER A O 1
ATOM 3370 N N . ILE A 1 407 ? -11.314 -7.624 29.224 1.00 83.19 407 ILE A N 1
ATOM 3371 C CA . ILE A 1 407 ? -11.712 -6.841 30.401 1.00 83.19 407 ILE A CA 1
ATOM 3372 C C . ILE A 1 407 ? -10.672 -5.753 30.669 1.00 83.19 407 ILE A C 1
ATOM 3374 O O . ILE A 1 407 ? -11.018 -4.580 30.817 1.00 83.19 407 ILE A O 1
ATOM 3378 N N . GLN A 1 408 ? -9.379 -6.096 30.660 1.00 84.75 408 GLN A N 1
ATOM 3379 C CA . GLN A 1 408 ? -8.310 -5.112 30.851 1.00 84.75 408 GLN A CA 1
ATOM 3380 C C . GLN A 1 408 ? -8.313 -4.021 29.770 1.00 84.75 408 GLN A C 1
ATOM 3382 O O . GLN A 1 408 ? -8.093 -2.843 30.072 1.00 84.75 408 GLN A O 1
ATOM 3387 N N . SER A 1 409 ? -8.544 -4.392 28.509 1.00 84.62 409 SER A N 1
ATOM 3388 C CA . SER A 1 409 ? -8.680 -3.446 27.397 1.00 84.62 409 SER A CA 1
ATOM 3389 C C . SER A 1 409 ? -9.879 -2.514 27.604 1.00 84.62 409 SER A C 1
ATOM 3391 O O . SER A 1 409 ? -9.733 -1.288 27.525 1.00 84.62 409 SER A O 1
ATOM 3393 N N . THR A 1 410 ? -11.028 -3.083 27.971 1.00 83.56 410 THR A N 1
ATOM 3394 C CA . THR A 1 410 ? -12.282 -2.356 28.198 1.00 83.56 410 THR A CA 1
ATOM 3395 C C . THR A 1 410 ? -12.148 -1.373 29.359 1.00 83.56 410 THR A C 1
ATOM 3397 O O . THR A 1 410 ? -12.530 -0.211 29.228 1.00 83.56 410 THR A O 1
ATOM 3400 N N . LEU A 1 411 ? -11.505 -1.775 30.461 1.00 79.44 411 LEU A N 1
ATOM 3401 C CA . LEU A 1 411 ? -11.213 -0.902 31.602 1.00 79.44 411 LEU A CA 1
ATOM 3402 C C . LEU A 1 411 ? -10.327 0.289 31.217 1.00 79.44 411 LEU A C 1
ATOM 3404 O O . LEU A 1 411 ? -10.584 1.415 31.644 1.00 79.44 411 LEU A O 1
ATOM 3408 N N . LYS A 1 412 ? -9.297 0.077 30.385 1.00 83.44 412 LYS A N 1
ATOM 3409 C CA . LYS A 1 412 ? -8.429 1.168 29.901 1.00 83.44 412 LYS A CA 1
ATOM 3410 C C . LYS A 1 412 ? -9.217 2.192 29.083 1.00 83.44 412 LYS A C 1
ATOM 3412 O O . LYS A 1 412 ? -9.017 3.392 29.265 1.00 83.44 412 LYS A O 1
ATOM 3417 N N . ILE A 1 413 ? -10.102 1.729 28.199 1.00 82.31 413 ILE A N 1
ATOM 3418 C CA . ILE A 1 413 ? -10.965 2.600 27.388 1.00 82.31 413 ILE A CA 1
ATOM 3419 C C . ILE A 1 413 ? -11.996 3.316 28.265 1.00 82.31 413 ILE A C 1
ATOM 3421 O O . ILE A 1 413 ? -12.146 4.529 28.143 1.00 82.31 413 ILE A O 1
ATOM 3425 N N . SER A 1 414 ? -12.642 2.598 29.186 1.00 75.56 414 SER A N 1
ATOM 3426 C CA . SER A 1 414 ? -13.615 3.151 30.134 1.00 75.56 414 SER A CA 1
ATOM 3427 C C . SER A 1 414 ? -13.011 4.288 30.958 1.00 75.56 414 SER A C 1
ATOM 3429 O O . SER A 1 414 ? -13.520 5.407 30.947 1.00 75.56 414 SER A O 1
ATOM 3431 N N . ASN A 1 415 ? -11.852 4.047 31.580 1.00 78.56 415 ASN A N 1
ATOM 3432 C CA . ASN A 1 415 ? -11.134 5.054 32.362 1.00 78.56 415 ASN A CA 1
ATOM 3433 C C . ASN A 1 415 ? -10.741 6.274 31.520 1.00 78.56 415 ASN A C 1
ATOM 3435 O O . ASN A 1 415 ? -10.819 7.405 31.996 1.00 78.56 415 ASN A O 1
ATOM 3439 N N . PHE A 1 416 ? -10.326 6.065 30.267 1.00 80.19 416 PHE A N 1
ATOM 3440 C CA . PHE A 1 416 ? -10.004 7.164 29.360 1.00 80.19 416 PHE A CA 1
ATOM 3441 C C . PHE A 1 416 ? -11.237 8.015 29.025 1.00 80.19 416 PHE A C 1
ATOM 3443 O O . PHE A 1 416 ? -11.156 9.242 29.072 1.00 80.19 416 PHE A O 1
ATOM 3450 N N . LEU A 1 417 ? -12.370 7.382 28.706 1.00 75.56 417 LEU A N 1
ATOM 3451 C CA . LEU A 1 417 ? -13.610 8.080 28.360 1.00 75.56 417 LEU A CA 1
ATOM 3452 C C . LEU A 1 417 ? -14.204 8.808 29.568 1.00 75.56 417 LEU A C 1
ATOM 3454 O O . LEU A 1 417 ? -14.551 9.979 29.447 1.00 75.56 417 LEU A O 1
ATOM 3458 N N . LEU A 1 418 ? -14.200 8.191 30.754 1.00 71.38 418 LEU A N 1
ATOM 3459 C CA . LEU A 1 418 ? -14.617 8.828 32.010 1.00 71.38 418 LEU A CA 1
ATOM 3460 C C . LEU A 1 418 ? -13.849 10.122 32.314 1.00 71.38 418 LEU A C 1
ATOM 3462 O O . LEU A 1 418 ? -14.408 11.069 32.857 1.00 71.38 418 LEU A O 1
ATOM 3466 N N . GLN A 1 419 ? -12.566 10.186 31.954 1.00 68.38 419 GLN A N 1
ATOM 3467 C CA . GLN A 1 419 ? -11.744 11.384 32.151 1.00 68.38 419 GLN A CA 1
ATOM 3468 C C . GLN A 1 419 ? -11.959 12.468 31.084 1.00 68.38 419 GLN A C 1
ATOM 3470 O O . GLN A 1 419 ? -11.465 13.587 31.248 1.00 68.38 419 GLN A O 1
ATOM 3475 N N . LYS A 1 420 ? -12.598 12.145 29.952 1.00 66.75 420 LYS A N 1
ATOM 3476 C CA . LYS A 1 420 ? -12.598 12.997 28.751 1.00 66.75 420 LYS A CA 1
ATOM 3477 C C . LYS A 1 420 ? -13.970 13.362 28.205 1.00 66.75 420 LYS A C 1
ATOM 3479 O O . LYS A 1 420 ? -14.039 14.353 27.483 1.00 66.75 420 LYS A O 1
ATOM 3484 N N . THR A 1 421 ? -15.015 12.606 28.515 1.00 59.09 421 THR A N 1
ATOM 3485 C CA . THR A 1 421 ? -16.355 12.780 27.944 1.00 59.09 421 THR A CA 1
ATOM 3486 C C . THR A 1 421 ? -17.418 12.652 29.031 1.00 59.09 421 THR A C 1
ATOM 3488 O O . THR A 1 421 ? -17.398 11.677 29.777 1.00 59.09 421 THR A O 1
ATOM 3491 N N . ASN A 1 422 ? -18.387 13.573 29.075 1.00 52.97 422 ASN A N 1
ATOM 3492 C CA . ASN A 1 422 ? -19.572 13.482 29.945 1.00 52.97 422 ASN A CA 1
ATOM 3493 C C . ASN A 1 422 ? -20.682 12.586 29.345 1.00 52.97 422 ASN A C 1
ATOM 3495 O O . ASN A 1 422 ? -21.834 12.627 29.779 1.00 52.97 422 ASN A O 1
ATOM 3499 N N . GLU A 1 423 ? -20.359 11.767 28.336 1.00 56.88 423 GLU A N 1
ATOM 3500 C CA . GLU A 1 423 ? -21.313 10.928 27.606 1.00 56.88 423 GLU A CA 1
ATOM 3501 C C . GLU A 1 423 ? -21.765 9.712 28.440 1.00 56.88 423 GLU A C 1
ATOM 3503 O O . GLU A 1 423 ? -21.255 8.594 28.328 1.00 56.88 423 GLU A O 1
ATOM 3508 N N . HIS A 1 424 ? -22.784 9.930 29.271 1.00 51.41 424 HIS A N 1
ATOM 3509 C CA . HIS A 1 424 ? -23.350 8.939 30.192 1.00 51.41 424 HIS A CA 1
ATOM 3510 C C . HIS A 1 424 ? -23.877 7.664 29.489 1.00 51.41 424 HIS A C 1
ATOM 3512 O O . HIS A 1 424 ? -23.935 6.591 30.099 1.00 51.41 424 HIS A O 1
ATOM 3518 N N . LEU A 1 425 ? -24.250 7.761 28.205 1.00 52.56 425 LEU A N 1
ATOM 3519 C CA . LEU A 1 425 ? -24.767 6.651 27.394 1.00 52.56 425 LEU A CA 1
ATOM 3520 C C . LEU A 1 425 ? -23.652 5.706 26.906 1.00 52.56 425 LEU A C 1
ATOM 3522 O O . LEU A 1 425 ? -23.810 4.486 26.957 1.00 52.56 425 LEU A O 1
ATOM 3526 N N . LEU A 1 426 ? -22.502 6.263 26.508 1.00 56.12 426 LEU A N 1
ATOM 3527 C CA . LEU A 1 426 ? -21.293 5.504 26.166 1.00 56.12 426 LEU A CA 1
ATOM 3528 C C . LEU A 1 426 ? -20.776 4.731 27.377 1.00 56.12 426 LEU A C 1
ATOM 3530 O O . LEU A 1 426 ? -20.471 3.543 27.283 1.00 56.12 426 LEU A O 1
ATOM 3534 N N . TYR A 1 427 ? -20.758 5.394 28.534 1.00 57.19 427 TYR A N 1
ATOM 3535 C CA . TYR A 1 427 ? -20.390 4.776 29.801 1.00 57.19 427 TYR A CA 1
ATOM 3536 C C . TYR A 1 427 ? -21.315 3.603 30.155 1.00 57.19 427 TYR A C 1
ATOM 3538 O O . TYR A 1 427 ? -20.841 2.518 30.479 1.00 57.19 427 TYR A O 1
ATOM 3546 N N . LYS A 1 428 ? -22.634 3.772 29.995 1.00 56.59 428 LYS A N 1
ATOM 3547 C CA . LYS A 1 428 ? -23.620 2.707 30.238 1.00 56.59 428 LYS A CA 1
ATOM 3548 C C . LYS A 1 428 ? -23.424 1.494 29.320 1.00 56.59 428 LYS A C 1
ATOM 3550 O O . LYS A 1 428 ? -23.604 0.368 29.772 1.00 56.59 428 LYS A O 1
ATOM 3555 N N . ASN A 1 429 ? -23.054 1.703 28.056 1.00 59.00 429 ASN 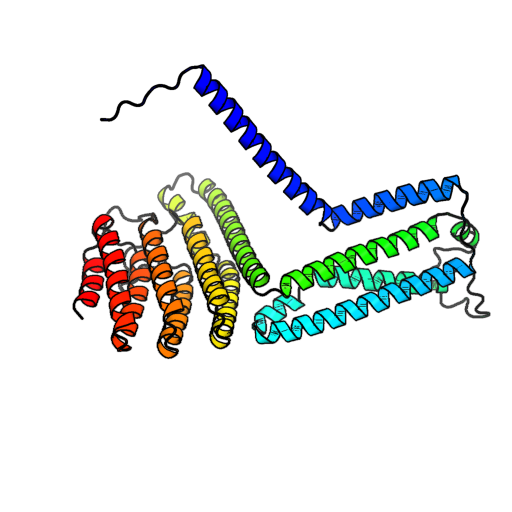A N 1
ATOM 3556 C CA . ASN A 1 429 ? -22.782 0.604 27.123 1.00 59.00 429 ASN A CA 1
ATOM 3557 C C . ASN A 1 429 ? -21.497 -0.155 27.476 1.00 59.00 429 ASN A C 1
ATOM 3559 O O . ASN A 1 429 ? -21.465 -1.372 27.340 1.00 59.00 429 ASN A O 1
ATOM 3563 N N . ILE A 1 430 ? -20.471 0.541 27.970 1.00 59.59 430 ILE A N 1
ATOM 3564 C CA . ILE A 1 430 ? -19.213 -0.080 28.405 1.00 59.59 430 ILE A CA 1
ATOM 3565 C C . ILE A 1 430 ? -19.380 -0.817 29.741 1.00 59.59 430 ILE A C 1
ATOM 3567 O O . ILE A 1 430 ? -18.877 -1.926 29.881 1.00 59.59 430 ILE A O 1
ATOM 3571 N N . ILE A 1 431 ? -20.123 -0.257 30.702 1.00 60.12 431 ILE A N 1
ATOM 3572 C CA . ILE A 1 431 ? -20.435 -0.951 31.964 1.00 60.12 431 ILE A CA 1
ATOM 3573 C C . ILE A 1 431 ? -21.225 -2.231 31.704 1.00 60.12 431 ILE A C 1
ATOM 3575 O O . ILE A 1 431 ? -20.886 -3.267 32.253 1.00 60.12 431 ILE A O 1
ATOM 3579 N N . LYS A 1 432 ? -22.223 -2.196 30.810 1.00 61.03 432 LYS A N 1
ATOM 3580 C CA . LYS A 1 432 ? -22.985 -3.399 30.440 1.00 61.03 432 LYS A CA 1
ATOM 3581 C C . LYS A 1 432 ? -22.115 -4.548 29.929 1.00 61.03 432 LYS A C 1
ATOM 3583 O O . LYS A 1 432 ? -22.543 -5.685 30.034 1.00 61.03 432 LYS A O 1
ATOM 3588 N N . ILE A 1 433 ? -20.956 -4.250 29.346 1.00 59.19 433 ILE A N 1
ATOM 3589 C CA . ILE A 1 433 ? -19.997 -5.264 28.892 1.00 59.19 433 ILE A CA 1
ATOM 3590 C C . ILE A 1 433 ? -19.187 -5.817 30.066 1.00 59.19 433 ILE A C 1
ATOM 3592 O O . ILE A 1 433 ? -18.833 -6.985 30.058 1.00 59.19 433 ILE A O 1
ATOM 3596 N N . LEU A 1 434 ? -18.877 -4.983 31.062 1.00 59.62 434 LEU A N 1
ATOM 3597 C CA . LEU A 1 434 ? -18.137 -5.385 32.261 1.00 59.62 434 LEU A CA 1
ATOM 3598 C C . LEU A 1 434 ? -19.004 -6.148 33.277 1.00 59.62 434 LEU A C 1
ATOM 3600 O O . LEU A 1 434 ? -18.455 -6.880 34.093 1.00 59.62 434 LEU A O 1
ATOM 3604 N N . ASP A 1 435 ? -20.325 -5.958 33.236 1.00 55.47 435 ASP A N 1
ATOM 3605 C CA . ASP A 1 435 ? -21.302 -6.626 34.109 1.00 55.47 435 ASP A CA 1
ATOM 3606 C C . ASP A 1 435 ? -21.790 -7.991 33.560 1.00 55.47 435 ASP A C 1
ATOM 3608 O O . ASP A 1 435 ? -22.592 -8.655 34.223 1.00 55.47 435 ASP A O 1
ATOM 3612 N N . GLN A 1 436 ? -21.366 -8.384 32.349 1.00 56.31 436 GLN A N 1
ATOM 3613 C CA . GLN A 1 436 ? -21.631 -9.690 31.715 1.00 56.31 436 GLN A CA 1
ATOM 3614 C C . GLN A 1 436 ? -20.544 -10.698 32.072 1.00 56.31 436 GLN A C 1
ATOM 3616 O O . GLN A 1 436 ? -20.917 -11.873 32.291 1.00 56.31 436 GLN A O 1
#

pLDDT: mean 74.56, std 14.6, range [32.44, 94.12]